Protein 1J6U (pdb70)

Secondary structure (DSSP, 8-state):
--EEEETTTS---HHHHHHHHTT--EEEE-SS--HHHHHHHHTT--EESS--TTS----SEEEE-TT--TT-HHHHHH-----EEEHHHHHHHHHHHH---EEEEE-SSSHHHHH--HHHHHHTT---EEE-S----STTSSEE--SS-EEEEE-TTSGGGGG---SEEEE-------GGGGTT-HHHHHHHHHHHHHT-SEEEEETT-TTTGGG-SEEE-SSSSSEE---EE-SS-EE--EETTEE----EESS-SHHHHHHHHHHHHHHHHTT--HHHHHHHHHH----TTSSEEEEEETTTTEEEEEE---SHHHHHHHHHHHHHH-SSSEEEEEE--B--HHHHHHTTSSEEEE-PPB-----HHHHHHTT--EEE--SGGGHHHH----SSEEEEEE-SSTHHHHHHHHHHHHHHH-

InterPro domains:
  IPR000713 Mur ligase, N-terminal catalytic domain [PF01225] (2-98)
  IPR004101 Mur ligase, C-terminal [PF02875] (310-429)
  IPR005758 UDP-N-acetylmuramate--L-alanine ligase [MF_00046] (1-444)
  IPR005758 UDP-N-acetylmuramate--L-alanine ligase [TIGR01082] (2-438)
  IPR013221 Mur ligase, central [PF08245] (107-276)
  IPR036565 Mur-like, catalytic domain superfamily [G3DSA:3.40.1190.10] (89-297)
  IPR036565 Mur-like, catalytic domain superfamily [SSF53623] (93-295)
  IPR036615 Mur ligase, C-terminal domain superfamily [G3DSA:3.90.190.20] (298-457)
  IPR036615 Mur ligase, C-terminal domain superfamily [SSF53244] (296-444)
  IPR050061 Peptidoglycan biosynthesis MurCDEF [PTHR43445] (2-445)

Foldseek 3Di:
DAEEEEACQALLVQVQVVCVVVVYHYEYEHADHHVSNVLCVVVVHHYYPDQDCVPDDPGLEYEYEPPDDCPRNVNVVCVCCRYYYYSVVVVLVVVVVLPAAEEEEEEDPDQQQLLLLVLLCVLVVQFEWFAGNFAPPAPRTRTHDGNGGYTYYQYLLALCSLVHQHQEYEYLAYPPPRCVNVVVDVVSSLVSLVRNLVRYNAYEYACPHPSPNVSGPFYEYDPDTQWYWPWAFEQQWIKITAGNRHPDDIAIASDWFPSVVSSLSSSCRRCVVVVHPCPSVRVSRRVSQGGAQCQHFPDADPVQQETETHHADQDLVSLLRVLVRVCRNQVDFQEEEEEAHEPLSNLVSCVSHQEYEYEYHDVPSVVVVSVVVVPHHYHYDYDLLCRLVPDDDHGRYYYYYYHNDDSVVSSVVNVVCVVVVD

Sequence (422 aa):
HKIHFVGIGGIGSAVALHEFSNGNDVYGSNIEETERTAYLRKLGIPIFVPHSADNWYDPDLVIKTPAVRDDNPEIVRARERVPIENRLHYFRDTLKREKKEEFAVTGTDGKTTTTAVAHVLKHLRKSPTVFLGGIDSLEHGNYEKGNGPVVYELDESEEFFSEFSPNYLIITNARGDHLENYGNSLTRYRSAFEKISRNTDLVVTFAEDELTSHLGDVTFGVKKGTYTLERSASRAEQKAVEKNGKRYLELKLKVPGFHNVLNALAVIALFDSLGYDLAPVLEALEEFRGVHRRFSIAFHDPETNIYVIDDYAHTPDEIRNLLQTAKEVFENEKIVVIFQPHRGNFAKALQLADEVVVTEVYDSGKIWDSLKSLGKEAYFVEKLPELEKVISVSENTVFLFVGAGDIIYSSRRFVERYQSSK

Radius of gyration: 21.93 Å; Cα contacts (8 Å, |Δi|>4): 923; chains: 1; bounding box: 56×60×52 Å

B-factor: mean 48.73, std 16.22, range [17.16, 136.41]

Solvent-accessible surface area: 18866 Å² total

CATH classification: 3.40.50.720 (+2 more: 3.40.1190.10, 3.90.190.20)

Organism: Thermotoga maritima (strain ATCC 43589 / DSM 3109 / JCM 10099 / NBRC 100826 / MSB8) (NCBI:txid243274)

Structure (mmCIF, N/CA/C/O backbone):
data_1J6U
#
_entry.id   1J6U
#
_cell.length_a   244.11
_cell.length_b   244.11
_cell.length_c   244.11
_cell.angle_alpha   90
_cell.angle_beta   90
_cell.angle_gamma   90
#
_symmetry.space_group_name_H-M   'I 41 3 2'
#
loop_
_entity.id
_entity.type
_entity.pdbx_description
1 polymer 'UDP-N-acetylmuramate-alanine ligase MurC'
2 water water
#
loop_
_atom_site.group_PDB
_atom_site.id
_atom_site.type_symbol
_atom_site.label_atom_id
_atom_site.label_alt_id
_atom_site.label_comp_id
_atom_site.label_asym_id
_atom_site.label_entity_id
_atom_site.label_seq_id
_atom_site.pdbx_PDB_ins_code
_atom_site.Cartn_x
_atom_site.Cartn_y
_atom_site.Cartn_z
_atom_site.occupancy
_atom_site.B_iso_or_equiv
_atom_site.auth_seq_id
_atom_site.auth_comp_id
_atom_site.auth_asym_id
_atom_site.auth_atom_id
_atom_site.pdbx_PDB_model_num
ATOM 1 N N . HIS A 1 12 ? 253.641 -13.304 191.167 1.00 58.74 0 HIS A N 1
ATOM 2 C CA . HIS A 1 12 ? 252.324 -13.356 191.881 1.00 73.81 0 HIS A CA 1
ATOM 3 C C . HIS A 1 12 ? 252.460 -13.877 193.313 1.00 74.60 0 HIS A C 1
ATOM 4 O O . HIS A 1 12 ? 252.955 -14.988 193.520 1.00 77.68 0 HIS A O 1
ATOM 19 N N . LYS A 1 14 ? 250.900 -14.278 197.650 1.00 56.88 2 LYS A N 1
ATOM 20 C CA . LYS A 1 14 ? 249.767 -14.414 198.564 1.00 46.52 2 LYS A CA 1
ATOM 21 C C . LYS A 1 14 ? 250.128 -13.535 199.754 1.00 48.48 2 LYS A C 1
ATOM 22 O O . LYS A 1 14 ? 251.163 -13.746 200.373 1.00 50.95 2 LYS A O 1
ATOM 28 N N . ILE A 1 15 ? 249.284 -12.552 200.068 1.00 46.27 3 ILE A N 1
ATOM 29 C CA . ILE A 1 15 ? 249.568 -11.610 201.146 1.00 40.76 3 ILE A CA 1
ATOM 30 C C . ILE A 1 15 ? 248.552 -11.669 202.269 1.00 38.16 3 ILE A C 1
ATOM 31 O O . ILE A 1 15 ? 247.340 -11.697 202.044 1.00 46.85 3 ILE A O 1
ATOM 36 N N . HIS A 1 16 ? 249.080 -11.692 203.481 1.00 45.97 4 HIS A N 1
ATOM 37 C CA . HIS A 1 16 ? 248.307 -11.750 204.719 1.00 44.36 4 HIS A CA 1
ATOM 38 C C . HIS A 1 16 ? 248.392 -10.364 205.399 1.00 42.00 4 HIS A C 1
ATOM 39 O O . HIS A 1 16 ? 249.482 -9.897 205.752 1.00 32.78 4 HIS A O 1
ATOM 46 N N . PHE A 1 17 ? 247.233 -9.722 205.553 1.00 36.03 5 PHE A N 1
ATOM 47 C CA . PHE A 1 17 ? 247.132 -8.400 206.171 1.00 36.97 5 PHE A CA 1
ATOM 48 C C . PHE A 1 17 ? 246.585 -8.501 207.582 1.00 35.10 5 PHE A C 1
ATOM 49 O O . PHE A 1 17 ? 245.399 -8.827 207.793 1.00 40.43 5 PHE A O 1
ATOM 57 N N . VAL A 1 18 ? 247.428 -8.182 208.547 1.00 31.78 6 VAL A N 1
ATOM 58 C CA . VAL A 1 18 ? 247.008 -8.235 209.932 1.00 33.78 6 VAL A CA 1
ATOM 59 C C . VAL A 1 18 ? 246.521 -6.836 210.244 1.00 36.55 6 VAL A C 1
ATOM 60 O O . VAL A 1 18 ? 247.329 -5.894 210.380 1.00 40.21 6 VAL A O 1
ATOM 64 N N . GLY A 1 19 ? 245.194 -6.718 210.346 1.00 31.41 7 GLY A N 1
ATOM 65 C CA . GLY A 1 19 ? 244.555 -5.437 210.587 1.00 31.40 7 GLY A CA 1
ATOM 66 C C . GLY A 1 19 ? 243.941 -4.918 209.275 1.00 38.78 7 GLY A C 1
ATOM 67 O O . GLY A 1 19 ? 243.780 -3.714 209.076 1.00 38.96 7 GLY A O 1
ATOM 68 N N . ILE A 1 20 ? 243.612 -5.845 208.376 1.00 30.52 8 ILE A N 1
ATOM 69 C CA . ILE A 1 20 ? 243.024 -5.538 207.087 1.00 41.66 8 ILE A CA 1
ATOM 70 C C . ILE A 1 20 ? 241.695 -4.776 207.194 1.00 46.78 8 ILE A C 1
ATOM 71 O O . ILE A 1 20 ? 241.178 -4.275 206.199 1.00 45.19 8 ILE A O 1
ATOM 76 N N . GLY A 1 21 ? 241.141 -4.690 208.395 1.00 42.59 9 GLY A N 1
ATOM 77 C CA . GLY A 1 21 ? 239.856 -4.026 208.557 1.0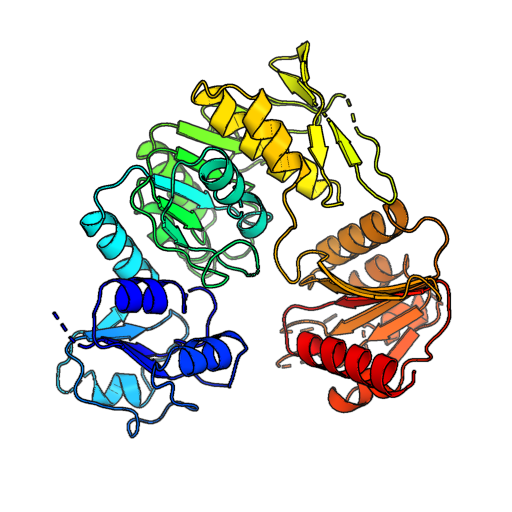0 35.27 9 GLY A CA 1
ATOM 78 C C . GLY A 1 21 ? 239.948 -2.525 208.714 1.00 40.93 9 GLY A C 1
ATOM 79 O O . GLY A 1 21 ? 238.919 -1.850 208.743 1.00 43.35 9 GLY A O 1
ATOM 80 N N . GLY A 1 22 ? 241.170 -2.010 208.847 1.00 36.79 10 GLY A N 1
ATOM 81 C CA . GLY A 1 22 ? 241.395 -0.569 208.938 1.00 32.01 10 GLY A CA 1
ATOM 82 C C . GLY A 1 22 ? 241.258 0.178 207.591 1.00 41.49 10 G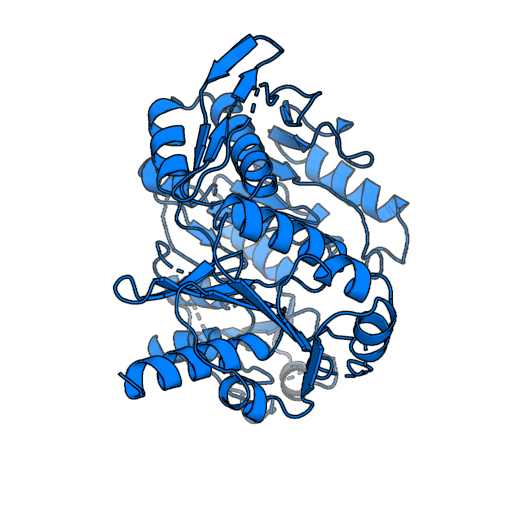LY A C 1
ATOM 83 O O . GLY A 1 22 ? 241.352 -0.400 206.485 1.00 34.87 10 GLY A O 1
ATOM 84 N N . ILE A 1 23 ? 241.010 1.477 207.663 1.00 37.72 11 ILE A N 1
ATOM 85 C CA . ILE A 1 23 ? 240.853 2.208 206.428 1.00 40.98 11 ILE A CA 1
ATOM 86 C C . ILE A 1 23 ? 242.159 2.167 205.601 1.00 41.16 11 ILE A C 1
ATOM 87 O O . ILE A 1 23 ? 242.126 1.883 204.391 1.00 39.19 11 ILE A O 1
ATOM 92 N N . GLY A 1 24 ? 243.296 2.406 206.268 1.00 30.41 12 GLY A N 1
ATOM 93 C CA . GLY A 1 24 ? 244.604 2.374 205.607 1.00 33.17 12 GLY A CA 1
ATOM 94 C C . GLY A 1 24 ? 244.922 1.030 204.952 1.00 39.90 12 GLY A C 1
ATOM 95 O O . GLY A 1 24 ? 245.139 0.906 203.731 1.00 40.06 12 GLY A O 1
ATOM 104 N N . SER A 1 26 ? 242.946 -1.566 204.392 1.00 29.32 14 SER A N 1
ATOM 105 C CA . SER A 1 26 ? 242.062 -2.125 203.358 1.00 37.90 14 SER A CA 1
ATOM 106 C C . SER A 1 26 ? 242.388 -1.544 201.988 1.00 37.48 14 SER A C 1
ATOM 107 O O . SER A 1 26 ? 242.251 -2.237 200.978 1.00 36.60 14 SER A O 1
ATOM 110 N N . ALA A 1 27 ? 242.845 -0.290 201.961 1.00 30.54 15 ALA A N 1
ATOM 111 C CA . ALA A 1 27 ? 243.180 0.345 200.685 1.00 41.52 15 ALA A CA 1
ATOM 112 C C . ALA A 1 27 ? 244.323 -0.397 200.004 1.00 41.16 15 ALA A C 1
ATOM 113 O O . ALA A 1 27 ? 244.251 -0.741 198.800 1.00 38.67 15 ALA A O 1
ATOM 115 N N . VAL A 1 28 ? 245.368 -0.653 200.786 1.00 35.33 16 VAL A N 1
ATOM 116 C CA . VAL A 1 28 ? 246.532 -1.360 200.287 1.00 35.70 16 VAL A CA 1
ATOM 117 C C . VAL A 1 28 ? 246.108 -2.785 199.908 1.00 39.22 16 VAL A C 1
ATOM 118 O O . VAL A 1 28 ? 246.536 -3.298 198.876 1.00 46.67 16 VAL A O 1
ATOM 122 N N . ALA A 1 29 ? 245.244 -3.415 200.704 1.00 32.56 17 ALA A N 1
ATOM 123 C CA . ALA A 1 29 ? 244.806 -4.755 200.360 1.00 40.67 17 ALA A CA 1
ATOM 124 C C . ALA A 1 29 ? 244.034 -4.730 199.037 1.00 42.68 17 ALA A C 1
ATOM 125 O O . ALA A 1 29 ? 244.273 -5.578 198.166 1.00 42.39 17 ALA A O 1
ATOM 127 N N . LEU A 1 30 ? 243.118 -3.769 198.889 1.00 40.75 18 LEU A N 1
ATOM 128 C CA . LEU A 1 30 ? 242.303 -3.659 197.667 1.00 42.99 18 LEU A CA 1
ATOM 129 C C . LEU A 1 30 ? 243.211 -3.440 196.429 1.00 41.00 18 LEU A C 1
ATOM 130 O O . LEU A 1 30 ? 243.023 -4.049 195.392 1.00 40.12 18 LEU A O 1
ATOM 135 N N . HIS A 1 31 ? 244.200 -2.573 196.556 1.00 32.12 19 HIS A N 1
ATOM 136 C CA . HIS A 1 31 ? 245.148 -2.349 195.482 1.00 40.80 19 HIS A CA 1
ATOM 137 C C . HIS A 1 31 ? 245.792 -3.691 195.051 1.00 41.04 19 HIS A C 1
ATOM 138 O O . HIS A 1 31 ? 245.800 -4.037 193.865 1.00 42.19 19 HIS A O 1
ATOM 145 N N . GLU A 1 32 ? 246.317 -4.444 196.019 1.00 36.99 20 GLU A N 1
ATOM 146 C CA . GLU A 1 32 ? 246.954 -5.729 195.738 1.00 38.83 20 GLU A CA 1
ATOM 147 C C . GLU A 1 32 ? 245.938 -6.699 195.150 1.00 35.34 20 GLU A C 1
ATOM 148 O O . GLU A 1 32 ? 246.234 -7.487 194.244 1.00 41.87 20 GLU A O 1
ATOM 154 N N . PHE A 1 33 ? 244.730 -6.637 195.679 1.00 35.99 21 PHE A N 1
ATOM 155 C CA . PHE A 1 33 ? 243.636 -7.454 195.182 1.00 43.43 21 PHE A CA 1
ATOM 156 C C . PHE A 1 33 ? 243.360 -7.083 193.714 1.00 49.28 21 PHE A C 1
ATOM 157 O O . PHE A 1 33 ? 243.126 -7.943 192.879 1.00 44.31 21 PHE A O 1
ATOM 165 N N . SER A 1 34 ? 243.374 -5.783 193.426 1.00 48.54 22 SER A N 1
ATOM 166 C CA . SER A 1 34 ? 243.141 -5.289 192.075 1.00 50.30 22 SER A CA 1
ATOM 167 C C . SER A 1 34 ? 244.294 -5.688 191.164 1.00 52.84 22 SER A C 1
ATOM 168 O O . SER A 1 34 ? 244.132 -5.737 189.955 1.00 50.65 22 SER A O 1
ATOM 171 N N . ASN A 1 35 ? 245.455 -5.976 191.739 1.00 44.59 23 ASN A N 1
ATOM 172 C CA . ASN A 1 35 ? 246.594 -6.364 190.924 1.00 42.02 23 ASN A CA 1
ATOM 173 C C . ASN A 1 35 ? 246.656 -7.854 190.775 1.00 46.55 23 ASN A C 1
ATOM 174 O O . ASN A 1 35 ? 247.671 -8.384 190.380 1.00 50.45 23 ASN A O 1
ATOM 179 N N . GLY A 1 36 ? 245.592 -8.553 191.130 1.00 55.02 24 GLY A N 1
ATOM 180 C CA . GLY A 1 36 ? 245.624 -9.990 190.953 1.00 51.66 24 GLY A CA 1
ATOM 181 C C . GLY A 1 36 ? 246.395 -10.831 191.955 1.00 48.93 24 GLY A C 1
ATOM 182 O O . GLY A 1 36 ? 246.698 -11.989 191.686 1.00 58.67 24 GLY A O 1
ATOM 183 N N . ASN A 1 37 ? 246.727 -10.276 193.104 1.00 47.58 25 ASN A N 1
ATOM 184 C CA . ASN A 1 37 ? 247.400 -11.080 194.109 1.00 48.15 25 ASN A CA 1
ATOM 185 C C . ASN A 1 37 ? 246.409 -11.834 194.988 1.00 52.14 25 ASN A C 1
ATOM 186 O O . ASN A 1 37 ? 245.254 -11.435 195.110 1.00 47.33 25 ASN A O 1
ATOM 191 N N . ASP A 1 38 ? 246.861 -12.935 195.588 1.00 57.20 26 ASP A N 1
ATOM 192 C CA . ASP A 1 38 ? 246.014 -13.711 196.484 1.00 54.49 26 ASP A CA 1
ATOM 193 C C . ASP A 1 38 ? 246.049 -12.942 197.815 1.00 48.26 26 ASP A C 1
ATOM 194 O O . ASP A 1 38 ? 247.053 -12.906 198.514 1.00 57.41 26 ASP A O 1
ATOM 199 N N . VAL A 1 39 ? 244.932 -12.338 198.170 1.00 37.98 27 VAL A N 1
ATOM 200 C CA . VAL A 1 39 ? 244.874 -11.514 199.352 1.00 37.77 27 VAL A CA 1
ATOM 201 C C . VAL A 1 39 ? 243.881 -11.957 200.388 1.00 32.44 27 VAL A C 1
ATOM 202 O O . VAL A 1 39 ? 242.790 -12.380 200.060 1.00 37.83 27 VAL A O 1
ATOM 206 N N . TYR A 1 40 ? 244.267 -11.872 201.656 1.00 32.72 28 TYR A N 1
ATOM 207 C CA . TYR A 1 40 ? 243.335 -12.194 202.737 1.00 37.36 28 TYR A CA 1
ATOM 208 C C . TYR A 1 40 ? 243.882 -11.513 203.972 1.00 34.18 28 TYR A C 1
ATOM 209 O O . TYR A 1 40 ? 244.994 -10.952 203.974 1.00 34.35 28 TYR A O 1
ATOM 218 N N . GLY A 1 41 ? 243.126 -11.546 205.048 1.00 29.99 29 GLY A N 1
ATOM 219 C CA . GLY A 1 41 ? 243.654 -10.867 206.211 1.00 27.51 29 GLY A CA 1
ATOM 220 C C . GLY A 1 41 ? 242.793 -11.067 207.421 1.00 37.24 29 GLY A C 1
ATOM 221 O O . GLY A 1 41 ? 241.825 -11.838 207.432 1.00 32.18 29 GLY A O 1
ATOM 222 N N . SER A 1 42 ? 243.119 -10.315 208.448 1.00 40.34 30 SER A N 1
ATOM 223 C CA . SER A 1 42 ? 242.394 -10.479 209.677 1.00 42.67 30 SER A CA 1
ATOM 224 C C . SER A 1 42 ? 242.288 -9.143 210.376 1.00 41.66 30 SER A C 1
ATOM 225 O O . SER A 1 42 ? 243.046 -8.202 210.107 1.00 30.28 30 SER A O 1
ATOM 228 N N . ASN A 1 43 ? 241.386 -9.087 211.334 1.00 35.96 31 ASN A N 1
ATOM 229 C CA . ASN A 1 43 ? 241.200 -7.848 212.042 1.00 45.05 31 ASN A CA 1
ATOM 230 C C . ASN A 1 43 ? 240.664 -8.174 213.414 1.00 39.24 31 ASN A C 1
ATOM 231 O O . ASN A 1 43 ? 240.031 -9.213 213.628 1.00 40.19 31 ASN A O 1
ATOM 236 N N . ILE A 1 44 ? 240.903 -7.253 214.323 1.00 36.37 32 ILE A N 1
ATOM 237 C CA . ILE A 1 44 ? 240.496 -7.382 215.706 1.00 45.92 32 ILE A CA 1
ATOM 238 C C . ILE A 1 44 ? 238.990 -7.392 215.895 1.00 48.47 32 ILE A C 1
ATOM 239 O O . ILE A 1 44 ? 238.476 -8.142 216.704 1.00 67.96 32 ILE A O 1
ATOM 244 N N . GLU A 1 45 ? 238.285 -6.567 215.140 1.00 54.59 33 GLU A N 1
ATOM 245 C CA . GLU A 1 45 ? 236.827 -6.462 215.222 1.00 51.50 33 GLU A CA 1
ATOM 246 C C . GLU A 1 45 ? 236.302 -6.367 213.811 1.00 44.19 33 GLU A C 1
ATOM 247 O O . GLU A 1 45 ? 237.060 -6.146 212.872 1.00 41.51 33 GLU A O 1
ATOM 253 N N . GLU A 1 46 ? 235.003 -6.519 213.653 1.00 43.34 34 GLU A N 1
ATOM 254 C CA . GLU A 1 46 ? 234.427 -6.421 212.326 1.00 47.50 34 GLU A CA 1
ATOM 255 C C . GLU A 1 46 ? 234.314 -4.886 211.988 1.00 50.76 34 GLU A C 1
ATOM 256 O O . GLU A 1 46 ? 234.152 -4.058 212.898 1.00 48.69 34 GLU A O 1
ATOM 262 N N . THR A 1 47 ? 234.464 -4.490 210.716 1.00 46.94 35 THR A N 1
ATOM 263 C CA . THR A 1 47 ? 234.364 -3.052 210.321 1.00 40.88 35 THR A CA 1
ATOM 264 C C . THR A 1 47 ? 233.602 -2.925 209.001 1.00 41.82 35 THR A C 1
ATOM 265 O O . THR A 1 47 ? 233.299 -3.973 208.368 1.00 39.09 35 THR A O 1
ATOM 269 N N . GLU A 1 48 ? 233.287 -1.696 208.541 1.00 43.98 36 GLU A N 1
ATOM 270 C CA . GLU A 1 48 ? 232.579 -1.666 207.250 1.00 38.13 36 GLU A CA 1
ATOM 271 C C . GLU A 1 48 ? 233.530 -2.129 206.171 1.00 34.99 36 GLU A C 1
ATOM 272 O O . GLU A 1 48 ? 233.097 -2.736 205.184 1.00 37.79 36 GLU A O 1
ATOM 278 N N . ARG A 1 49 ? 234.833 -1.892 206.366 1.00 32.72 37 ARG A N 1
ATOM 279 C CA . ARG A 1 49 ? 235.814 -2.390 205.405 1.00 35.62 37 ARG A CA 1
ATOM 280 C C . ARG A 1 49 ? 235.824 -3.940 205.389 1.00 42.20 37 ARG A C 1
ATOM 281 O O . ARG A 1 49 ? 235.767 -4.537 204.309 1.00 49.65 37 ARG A O 1
ATOM 289 N N . THR A 1 50 ? 235.861 -4.597 206.555 1.00 34.80 38 THR A N 1
ATOM 290 C CA . THR A 1 50 ? 235.877 -6.075 206.559 1.00 39.96 38 THR A CA 1
ATOM 291 C C . THR A 1 50 ? 234.625 -6.544 205.846 1.00 41.12 38 THR A C 1
ATOM 292 O O . THR A 1 50 ? 234.666 -7.465 205.026 1.00 45.66 38 THR A O 1
ATOM 296 N N . ALA A 1 51 ? 233.507 -5.888 206.115 1.00 36.35 39 ALA A N 1
ATOM 297 C CA . ALA A 1 51 ? 232.285 -6.293 205.441 1.00 36.47 39 ALA A CA 1
ATOM 298 C C . ALA A 1 51 ? 232.470 -6.091 203.929 1.00 46.13 39 ALA A C 1
ATOM 299 O O . ALA A 1 51 ? 232.222 -6.985 203.103 1.00 41.65 39 ALA A O 1
ATOM 301 N N . TYR A 1 52 ? 232.961 -4.913 203.569 1.00 45.37 40 TYR A N 1
ATOM 302 C CA . TYR A 1 52 ? 233.132 -4.604 202.164 1.00 48.39 40 TYR A CA 1
ATOM 303 C C . TYR A 1 52 ? 234.084 -5.561 201.475 1.00 45.34 40 TYR A C 1
ATOM 304 O O . TYR A 1 52 ? 233.768 -6.096 200.395 1.00 34.45 40 TYR A O 1
ATOM 313 N N . LEU A 1 53 ? 235.257 -5.764 202.085 1.00 36.88 41 LEU A N 1
ATOM 314 C CA . LEU A 1 53 ? 236.241 -6.644 201.475 1.00 37.39 41 LEU A CA 1
ATOM 315 C C . LEU A 1 53 ? 235.747 -8.055 201.334 1.00 37.04 41 LEU A C 1
ATOM 316 O O . LEU A 1 53 ? 236.137 -8.732 200.394 1.00 37.27 41 LEU A O 1
ATOM 321 N N . ARG A 1 54 ? 234.866 -8.500 202.237 1.00 44.32 42 ARG A N 1
ATOM 322 C CA . ARG A 1 54 ? 234.360 -9.874 202.128 1.00 52.80 42 ARG A CA 1
ATOM 323 C C . ARG A 1 54 ? 233.440 -9.968 200.949 1.00 52.51 42 ARG A C 1
ATOM 324 O O . ARG A 1 54 ? 233.450 -10.969 200.232 1.00 43.76 42 ARG A O 1
ATOM 332 N N . LYS A 1 55 ? 232.645 -8.915 200.755 1.00 51.80 43 LYS A N 1
ATOM 333 C CA . LYS A 1 55 ? 231.696 -8.894 199.653 1.00 52.96 43 LYS A CA 1
ATOM 334 C C . LYS A 1 55 ? 232.457 -8.986 198.336 1.00 50.20 43 LYS A C 1
ATOM 335 O O . LYS A 1 55 ? 231.910 -9.445 197.340 1.00 53.04 43 LYS A O 1
ATOM 341 N N . LEU A 1 56 ? 233.727 -8.580 198.326 1.00 45.67 44 LEU A N 1
ATOM 342 C CA . LEU A 1 56 ? 234.518 -8.682 197.092 1.00 55.57 44 LEU A CA 1
ATOM 343 C C . LEU A 1 56 ? 235.045 -10.096 196.911 1.00 59.15 44 LEU A C 1
ATOM 344 O O . LEU A 1 56 ? 235.506 -10.465 195.826 1.00 59.50 44 LEU A O 1
ATOM 349 N N . GLY A 1 57 ? 234.970 -10.877 197.988 1.00 64.70 45 GLY A N 1
ATOM 350 C CA . GLY A 1 57 ? 235.442 -12.248 197.961 1.00 63.48 45 GLY A CA 1
ATOM 351 C C . GLY A 1 57 ? 236.813 -12.402 198.599 1.00 60.69 45 GLY A C 1
ATOM 352 O O . GLY A 1 57 ? 237.579 -13.310 198.277 1.00 67.79 45 GLY A O 1
ATOM 353 N N . ILE A 1 58 ? 237.147 -11.487 199.490 1.00 62.25 46 ILE A N 1
ATOM 354 C CA . ILE A 1 58 ? 238.423 -11.549 200.176 1.00 56.02 46 ILE A CA 1
ATOM 355 C C . ILE A 1 58 ? 238.176 -12.173 201.545 1.00 58.47 46 ILE A C 1
ATOM 356 O O . ILE A 1 58 ? 237.315 -11.718 202.304 1.00 52.30 46 ILE A O 1
ATOM 361 N N . PRO A 1 59 ? 238.918 -13.235 201.873 1.00 50.50 47 PRO A N 1
ATOM 362 C CA . PRO A 1 59 ? 238.761 -13.903 203.165 1.00 40.23 47 PRO A CA 1
ATOM 363 C C . PRO A 1 59 ? 239.302 -12.974 204.241 1.00 38.70 47 PRO A C 1
ATOM 364 O O . PRO A 1 59 ? 240.470 -12.556 204.182 1.00 39.04 47 PRO A O 1
ATOM 368 N N . ILE A 1 60 ? 238.435 -12.643 205.197 1.00 30.62 48 ILE A N 1
ATOM 369 C CA . ILE A 1 60 ? 238.767 -11.765 206.293 1.00 35.62 48 ILE A CA 1
ATOM 370 C C . ILE A 1 60 ? 238.380 -12.489 207.553 1.00 46.37 48 ILE A C 1
ATOM 371 O O . ILE A 1 60 ? 237.198 -12.829 207.737 1.00 45.86 48 ILE A O 1
ATOM 376 N N . PHE A 1 61 ? 239.356 -12.668 208.438 1.00 41.49 49 PHE A N 1
ATOM 377 C CA . PHE A 1 61 ? 239.143 -13.393 209.685 1.00 39.88 49 PHE A CA 1
ATOM 378 C C . PHE A 1 61 ? 239.172 -12.512 210.906 1.00 36.46 49 PHE A C 1
ATOM 379 O O . PHE A 1 61 ? 240.122 -11.761 211.133 1.00 37.03 49 PHE A O 1
ATOM 387 N N . VAL A 1 62 ? 238.114 -12.605 211.692 1.00 37.14 50 VAL A N 1
ATOM 388 C CA . VAL A 1 62 ? 238.009 -11.822 212.915 1.00 47.76 50 VAL A CA 1
ATOM 389 C C . VAL A 1 62 ? 237.629 -12.804 214.000 1.00 48.56 50 VAL A C 1
ATOM 390 O O . VAL A 1 62 ? 236.698 -13.590 213.810 1.00 58.01 50 VAL A O 1
ATOM 394 N N . PRO A 1 63 ? 238.327 -12.773 215.148 1.00 39.84 51 PRO A N 1
ATOM 395 C CA . PRO A 1 63 ? 239.434 -11.871 215.458 1.00 30.98 51 PRO A CA 1
ATOM 396 C C . PRO A 1 63 ? 240.773 -12.478 215.086 1.00 34.17 51 PRO A C 1
ATOM 397 O O . PRO A 1 63 ? 240.833 -13.439 214.322 1.00 42.22 51 PRO A O 1
ATOM 401 N N . HIS A 1 64 ? 241.846 -11.910 215.629 1.00 38.47 52 HIS A N 1
ATOM 402 C CA . HIS A 1 64 ? 243.184 -12.412 215.353 1.00 42.70 52 HIS A CA 1
ATOM 403 C C . HIS A 1 64 ? 243.377 -13.764 216.032 1.00 50.37 52 HIS A C 1
ATOM 404 O O . HIS A 1 64 ? 243.001 -13.964 217.195 1.00 54.27 52 HIS A O 1
ATOM 411 N N . SER A 1 65 ? 243.965 -14.680 215.277 1.00 46.92 53 SER A N 1
ATOM 412 C CA . SER A 1 65 ? 244.255 -16.029 215.716 1.00 44.16 53 SER A CA 1
ATOM 413 C C . SER A 1 65 ? 245.258 -16.617 214.756 1.00 43.88 53 SER A C 1
ATOM 414 O O . SER A 1 65 ? 245.112 -16.418 213.552 1.00 43.08 53 SER A O 1
ATOM 417 N N . ALA A 1 66 ? 246.244 -17.362 215.256 1.00 44.70 54 ALA A N 1
ATOM 418 C CA . ALA A 1 66 ? 247.201 -18.016 214.355 1.00 44.66 54 ALA A CA 1
ATOM 419 C C . ALA A 1 66 ? 246.422 -19.038 213.503 1.00 39.15 54 ALA A C 1
ATOM 420 O O . ALA A 1 66 ? 246.926 -19.589 212.545 1.00 47.38 54 ALA A O 1
ATOM 422 N N . ASP A 1 67 ? 245.176 -19.283 213.862 1.00 43.25 55 ASP A N 1
ATOM 423 C CA . ASP A 1 67 ? 244.324 -20.143 213.058 1.00 50.38 55 ASP A CA 1
ATOM 424 C C . ASP A 1 67 ? 244.175 -19.492 211.636 1.00 57.15 55 ASP A C 1
ATOM 425 O O . ASP A 1 67 ? 243.998 -20.185 210.620 1.00 51.29 55 ASP A O 1
ATOM 430 N N . ASN A 1 68 ? 244.236 -18.155 211.576 1.00 48.40 56 ASN A N 1
ATOM 431 C CA . ASN A 1 68 ? 244.060 -17.428 210.320 1.00 55.24 56 ASN A CA 1
ATOM 432 C C . ASN A 1 68 ? 245.326 -17.406 209.507 1.00 56.37 56 ASN A C 1
ATOM 433 O O . ASN A 1 68 ? 245.756 -16.353 209.054 1.00 60.33 56 ASN A O 1
ATOM 438 N N . TRP A 1 69 ? 245.925 -18.568 209.316 1.00 53.34 57 TRP A N 1
ATOM 439 C CA . TRP A 1 69 ? 247.166 -18.638 208.569 1.00 52.25 57 TRP A CA 1
ATOM 440 C C . TRP A 1 69 ? 246.951 -19.498 207.337 1.00 54.27 57 TRP A C 1
ATOM 441 O O . TRP A 1 69 ? 246.418 -20.592 207.435 1.00 53.33 57 TRP A O 1
ATOM 452 N N . TYR A 1 70 ? 247.326 -18.982 206.171 1.00 50.57 58 TYR A N 1
ATOM 453 C CA . TYR A 1 70 ? 247.149 -19.739 204.943 1.00 51.03 58 TYR A CA 1
ATOM 454 C C . TYR A 1 70 ? 248.384 -19.717 204.070 1.00 55.58 58 TYR A C 1
ATOM 455 O O . TYR A 1 70 ? 248.321 -19.582 202.850 1.00 56.16 58 TYR A O 1
ATOM 464 N N . ASP A 1 71 ? 249.513 -19.861 204.755 1.00 61.17 59 ASP A N 1
ATOM 465 C CA . ASP A 1 71 ? 250.837 -19.919 204.168 1.00 61.49 59 ASP A CA 1
ATOM 466 C C . ASP A 1 71 ? 251.061 -18.834 203.148 1.00 61.23 59 ASP A C 1
ATOM 467 O O . ASP A 1 71 ? 251.251 -19.102 201.969 1.00 65.62 59 ASP A O 1
ATOM 472 N N . PRO A 1 72 ? 251.035 -17.577 203.604 1.00 53.26 60 PRO A N 1
ATOM 473 C CA . PRO A 1 72 ? 251.237 -16.408 202.759 1.00 46.87 60 PRO A CA 1
ATOM 474 C C . PRO A 1 72 ? 252.706 -16.272 202.454 1.00 45.92 60 PRO A C 1
ATOM 475 O O . PRO A 1 72 ? 253.530 -16.783 203.179 1.00 50.33 60 PRO A O 1
ATOM 479 N N . ASP A 1 73 ? 253.022 -15.556 201.392 1.00 40.22 61 ASP A N 1
ATOM 480 C CA . ASP A 1 73 ? 254.391 -15.322 200.998 1.00 46.54 61 ASP A CA 1
ATOM 481 C C . ASP A 1 73 ? 254.786 -14.064 201.682 1.00 43.79 61 ASP A C 1
ATOM 482 O O . ASP A 1 73 ? 255.971 -13.733 201.821 1.00 49.03 61 ASP A O 1
ATOM 487 N N . LEU A 1 74 ? 253.774 -13.347 202.125 1.00 44.74 62 LEU A N 1
ATOM 488 C CA . LEU A 1 74 ? 254.056 -12.069 202.717 1.00 40.90 62 LEU A CA 1
ATOM 489 C C . LEU A 1 74 ? 253.041 -11.701 203.768 1.00 40.03 62 LEU A C 1
ATOM 490 O O . LEU A 1 74 ? 251.852 -11.987 203.633 1.00 35.01 62 LEU A O 1
ATOM 495 N N . VAL A 1 75 ? 253.514 -11.056 204.823 1.00 42.45 63 VAL A N 1
ATOM 496 C CA . VAL A 1 75 ? 252.621 -10.636 205.879 1.00 38.57 63 VAL A CA 1
ATOM 497 C C . VAL A 1 75 ? 252.805 -9.154 206.077 1.00 41.47 63 VAL A C 1
ATOM 498 O O . VAL A 1 75 ? 253.938 -8.699 206.252 1.00 32.45 63 VAL A O 1
ATOM 502 N N . ILE A 1 76 ? 251.700 -8.408 206.070 1.00 34.15 64 ILE A N 1
ATOM 503 C CA . ILE A 1 76 ? 251.769 -6.973 206.303 1.00 37.29 64 ILE A CA 1
ATOM 504 C C . ILE A 1 76 ? 251.005 -6.631 207.574 1.00 41.84 64 ILE A C 1
ATOM 505 O O . ILE A 1 76 ? 249.905 -7.169 207.825 1.00 40.43 64 ILE A O 1
ATOM 510 N N . LYS A 1 77 ? 251.579 -5.741 208.377 1.00 40.57 65 LYS A N 1
ATOM 511 C CA . LYS A 1 77 ? 250.937 -5.350 209.634 1.00 47.69 65 LYS A CA 1
ATOM 512 C C . LYS A 1 77 ? 250.928 -3.842 209.875 1.00 45.80 65 LYS A C 1
ATOM 513 O O . LYS A 1 77 ? 251.790 -3.106 209.407 1.00 54.84 65 LYS A O 1
ATOM 519 N N . THR A 1 78 ? 249.942 -3.390 210.621 1.00 48.69 66 THR A N 1
ATOM 520 C CA . THR A 1 78 ? 249.835 -1.981 210.955 1.00 48.77 66 THR A CA 1
ATOM 521 C C . THR A 1 78 ? 250.617 -1.693 212.231 1.00 48.41 66 THR A C 1
ATOM 522 O O . THR A 1 78 ? 250.878 -2.585 213.034 1.00 48.35 66 THR A O 1
ATOM 526 N N . PRO A 1 79 ? 250.965 -0.426 212.458 1.00 53.34 67 PRO A N 1
ATOM 527 C CA . PRO A 1 79 ? 251.724 -0.102 213.672 1.00 46.93 67 PRO A CA 1
ATOM 528 C C . PRO A 1 79 ? 251.068 -0.607 214.948 1.00 44.04 67 PRO A C 1
ATOM 529 O O . PRO A 1 79 ? 251.745 -0.794 215.956 1.00 46.32 67 PRO A O 1
ATOM 533 N N . ALA A 1 80 ? 249.758 -0.839 214.916 1.00 44.75 68 ALA A N 1
ATOM 534 C CA . ALA A 1 80 ? 249.075 -1.310 216.124 1.00 42.17 68 ALA A CA 1
ATOM 535 C C . ALA A 1 80 ? 249.247 -2.802 216.417 1.00 46.80 68 ALA A C 1
ATOM 536 O O . ALA A 1 80 ? 249.033 -3.232 217.540 1.00 43.28 68 ALA A O 1
ATOM 538 N N . VAL A 1 81 ? 249.610 -3.592 215.417 1.00 45.70 69 VAL A N 1
ATOM 539 C CA . VAL A 1 81 ? 249.775 -5.022 215.632 1.00 47.67 69 VAL A CA 1
ATOM 540 C C . VAL A 1 81 ? 250.927 -5.283 216.583 1.00 40.80 69 VAL A C 1
ATOM 541 O O . VAL A 1 81 ? 252.061 -4.954 216.294 1.00 51.70 69 VAL A O 1
ATOM 545 N N . ARG A 1 82 ? 250.643 -5.870 217.730 1.00 40.33 70 ARG A N 1
ATOM 546 C CA . ARG A 1 82 ? 251.714 -6.087 218.695 1.00 54.77 70 ARG A CA 1
ATOM 547 C C . ARG A 1 82 ? 252.444 -7.391 218.418 1.00 54.07 70 ARG A C 1
ATOM 548 O O . ARG A 1 82 ? 251.890 -8.280 217.731 1.00 40.60 70 ARG A O 1
ATOM 556 N N . ASP A 1 83 ? 253.687 -7.480 218.918 1.00 45.40 71 ASP A N 1
ATOM 557 C CA . ASP A 1 83 ? 254.536 -8.661 218.714 1.00 40.83 71 ASP A CA 1
ATOM 558 C C . ASP A 1 83 ? 254.000 -9.945 219.289 1.00 45.22 71 ASP A C 1
ATOM 559 O O . ASP A 1 83 ? 254.466 -11.016 218.921 1.00 44.92 71 ASP A O 1
ATOM 564 N N . ASP A 1 84 ? 253.037 -9.855 220.197 1.00 40.99 72 ASP A N 1
ATOM 565 C CA . ASP A 1 84 ? 252.448 -11.059 220.741 1.00 41.24 72 ASP A CA 1
ATOM 566 C C . ASP A 1 84 ? 251.184 -11.428 219.954 1.00 47.03 72 ASP A C 1
ATOM 567 O O . ASP A 1 84 ? 250.410 -12.321 220.334 1.00 46.83 72 ASP A O 1
ATOM 572 N N . ASN A 1 85 ? 250.964 -10.748 218.835 1.00 39.44 73 ASN A N 1
ATOM 573 C CA . ASN A 1 85 ? 249.811 -11.106 218.041 1.00 39.31 73 ASN A CA 1
ATOM 574 C C . ASN A 1 85 ? 250.087 -12.541 217.558 1.00 35.34 73 ASN A C 1
ATOM 575 O O . ASN A 1 85 ? 251.119 -12.821 216.976 1.00 34.86 73 ASN A O 1
ATOM 580 N N . PRO A 1 86 ? 249.173 -13.474 217.825 1.00 37.72 74 PRO A N 1
ATOM 581 C CA . PRO A 1 86 ? 249.452 -14.834 217.360 1.00 40.50 74 PRO A CA 1
ATOM 582 C C . PRO A 1 86 ? 249.835 -14.964 215.885 1.00 47.19 74 PRO A C 1
ATOM 583 O O . PRO A 1 86 ? 250.629 -15.826 215.531 1.00 51.76 74 PRO A O 1
ATOM 587 N N . GLU A 1 87 ? 249.284 -14.112 215.025 1.00 44.51 75 GLU A N 1
ATOM 588 C CA . GLU A 1 87 ? 249.575 -14.192 213.606 1.00 35.37 75 GLU A CA 1
ATOM 589 C C . GLU A 1 87 ? 250.986 -13.759 213.339 1.00 32.84 75 GLU A C 1
ATOM 590 O O . GLU A 1 87 ? 251.675 -14.299 212.478 1.00 35.16 75 GLU A O 1
ATOM 596 N N . ILE A 1 88 ? 251.432 -12.778 214.083 1.00 29.41 76 ILE A N 1
ATOM 597 C CA . ILE A 1 88 ? 252.773 -12.329 213.866 1.00 41.73 76 ILE A CA 1
ATOM 598 C C . ILE A 1 88 ? 253.727 -13.376 214.424 1.00 40.62 76 ILE A C 1
ATOM 599 O O . ILE A 1 88 ? 254.794 -13.617 213.844 1.00 43.61 76 ILE A O 1
ATOM 604 N N . VAL A 1 89 ? 253.348 -14.019 215.530 1.00 43.40 77 VAL A N 1
ATOM 605 C CA . VAL A 1 89 ? 254.227 -15.035 216.100 1.00 44.11 77 VAL A CA 1
ATOM 606 C C . VAL A 1 89 ? 254.367 -16.198 215.118 1.00 46.04 77 VAL A C 1
ATOM 607 O O . VAL A 1 89 ? 255.498 -16.639 214.843 1.00 43.16 77 VAL A O 1
ATOM 611 N N . ARG A 1 90 ? 253.245 -16.670 214.566 1.00 41.67 78 ARG A N 1
ATOM 612 C CA . ARG A 1 90 ? 253.313 -17.754 213.602 1.00 39.86 78 ARG A CA 1
ATOM 613 C C . ARG A 1 90 ? 254.195 -17.313 212.438 1.00 44.95 78 ARG A C 1
ATOM 614 O O . ARG A 1 90 ? 255.172 -17.988 212.089 1.00 49.67 78 ARG A O 1
ATOM 622 N N . ALA A 1 91 ? 253.878 -16.163 211.864 1.00 41.61 79 ALA A N 1
ATOM 623 C CA . ALA A 1 91 ? 254.659 -15.649 210.747 1.00 42.65 79 ALA A CA 1
ATOM 624 C C . ALA A 1 91 ? 256.149 -15.611 211.078 1.00 45.07 79 ALA A C 1
ATOM 625 O O . ALA A 1 91 ? 256.979 -15.999 210.263 1.00 40.40 79 ALA A O 1
ATOM 627 N N . ARG A 1 92 ? 256.513 -15.143 212.262 1.00 39.49 80 ARG A N 1
ATOM 628 C CA . ARG A 1 92 ? 257.932 -15.103 212.533 1.00 42.73 80 ARG A CA 1
ATOM 629 C C . ARG A 1 92 ? 258.517 -16.488 212.677 1.00 40.90 80 ARG A C 1
ATOM 630 O O . ARG A 1 92 ? 259.608 -16.763 212.206 1.00 36.78 80 ARG A O 1
ATOM 646 N N . GLU A 1 94 ? 257.393 -19.120 211.275 1.00 42.47 82 GLU A N 1
ATOM 647 C CA . GLU A 1 94 ? 257.355 -19.727 209.949 1.00 31.88 82 GLU A CA 1
ATOM 648 C C . GLU A 1 94 ? 258.351 -19.020 209.022 1.00 32.66 82 GLU A C 1
ATOM 649 O O . GLU A 1 94 ? 258.500 -19.382 207.860 1.00 49.53 82 GLU A O 1
ATOM 655 N N . ARG A 1 95 ? 259.045 -18.012 209.547 1.00 43.89 83 ARG A N 1
ATOM 656 C CA . ARG A 1 95 ? 260.049 -17.261 208.784 1.00 49.85 83 ARG A CA 1
ATOM 657 C C . ARG A 1 95 ? 259.501 -16.484 207.573 1.00 49.46 83 ARG A C 1
ATOM 658 O O . ARG A 1 95 ? 260.226 -16.188 206.619 1.00 45.98 83 ARG A O 1
ATOM 666 N N . VAL A 1 96 ? 258.218 -16.165 207.612 1.00 47.69 84 VAL A N 1
ATOM 667 C CA . VAL A 1 96 ? 257.603 -15.402 206.554 1.00 37.99 84 VAL A CA 1
ATOM 668 C C . VAL A 1 96 ? 257.925 -13.915 206.741 1.00 40.38 84 VAL A C 1
ATOM 669 O O . VAL A 1 96 ? 257.766 -13.347 207.816 1.00 37.20 84 VAL A O 1
ATOM 673 N N . PRO A 1 97 ? 258.430 -13.276 205.690 1.00 41.94 85 PRO A N 1
ATOM 674 C CA . PRO A 1 97 ? 258.770 -11.845 205.760 1.00 43.22 85 PRO A CA 1
ATOM 675 C C . PRO A 1 97 ? 257.542 -11.030 206.191 1.00 43.52 85 PRO A C 1
ATOM 676 O O . PRO A 1 97 ? 256.407 -11.264 205.741 1.00 35.24 85 PRO A O 1
ATOM 680 N N . ILE A 1 98 ? 257.781 -10.095 207.092 1.00 40.68 86 ILE A N 1
ATOM 681 C CA . ILE A 1 98 ? 256.723 -9.275 207.643 1.00 44.11 86 ILE A CA 1
ATOM 682 C C . ILE A 1 98 ? 257.050 -7.842 207.353 1.00 47.51 86 ILE A C 1
ATOM 683 O O . ILE A 1 98 ? 258.179 -7.398 207.575 1.00 43.58 86 ILE A O 1
ATOM 688 N N . GLU A 1 99 ? 256.059 -7.119 206.850 1.00 45.87 87 GLU A N 1
ATOM 689 C CA . GLU A 1 99 ? 256.275 -5.733 206.552 1.00 48.23 87 GLU A CA 1
ATOM 690 C C . GLU A 1 99 ? 255.240 -4.834 207.176 1.00 36.73 87 GLU A C 1
ATOM 691 O O . GLU A 1 99 ? 254.120 -5.273 207.486 1.00 42.36 87 GLU A O 1
ATOM 697 N N . ASN A 1 100 ? 255.649 -3.586 207.401 1.00 38.15 88 ASN A N 1
ATOM 698 C CA . ASN A 1 100 ? 254.786 -2.556 207.981 1.00 37.16 88 ASN A CA 1
ATOM 699 C C . ASN A 1 100 ? 254.048 -1.790 206.895 1.00 45.12 88 ASN A C 1
ATOM 700 O O . ASN A 1 100 ? 254.617 -1.479 205.847 1.00 49.11 88 ASN A O 1
ATOM 705 N N . ARG A 1 101 ? 252.770 -1.525 207.150 1.00 44.51 89 ARG A N 1
ATOM 706 C CA . ARG A 1 101 ? 251.880 -0.813 206.240 1.00 42.05 89 ARG A CA 1
ATOM 707 C C . ARG A 1 101 ? 252.533 0.334 205.445 1.00 40.07 89 ARG A C 1
ATOM 708 O O . ARG A 1 101 ? 252.654 0.251 204.222 1.00 32.50 89 ARG A O 1
ATOM 716 N N . LEU A 1 102 ? 252.993 1.373 206.140 1.00 33.45 90 LEU A N 1
ATOM 717 C CA . LEU A 1 102 ? 253.547 2.547 205.470 1.00 41.11 90 LEU A CA 1
ATOM 718 C C . LEU A 1 102 ? 254.702 2.205 204.600 1.00 46.55 90 LEU A C 1
ATOM 719 O O . LEU A 1 102 ? 254.755 2.592 203.428 1.00 52.59 90 LEU A O 1
ATOM 724 N N . HIS A 1 103 ? 255.636 1.481 205.193 1.00 51.58 91 HIS A N 1
ATOM 725 C CA . HIS A 1 103 ? 256.827 1.057 204.489 1.00 49.42 91 HIS A CA 1
ATOM 726 C C . HIS A 1 103 ? 256.465 0.259 203.235 1.00 40.70 91 HIS A C 1
ATOM 727 O O . HIS A 1 103 ? 257.059 0.449 202.186 1.00 39.76 91 HIS A O 1
ATOM 734 N N . TYR A 1 104 ? 255.493 -0.640 203.345 1.00 38.39 92 TYR A N 1
ATOM 735 C CA . TYR A 1 104 ? 255.083 -1.452 202.203 1.00 43.64 92 TYR A CA 1
ATOM 736 C C . TYR A 1 104 ? 254.420 -0.562 201.144 1.00 47.98 92 TYR A C 1
ATOM 737 O O . TYR A 1 104 ? 254.585 -0.748 199.932 1.00 42.09 92 TYR A O 1
ATOM 746 N N . PHE A 1 105 ? 253.644 0.396 201.630 1.00 43.63 93 PHE A N 1
ATOM 747 C CA . PHE A 1 105 ? 252.984 1.336 200.762 1.00 46.41 93 PHE A CA 1
ATOM 748 C C . PHE A 1 105 ? 254.059 2.103 199.962 1.00 47.47 93 PHE A C 1
ATOM 749 O O . PHE A 1 105 ? 253.967 2.245 198.732 1.00 39.03 93 PHE A O 1
ATOM 757 N N . ARG A 1 106 ? 255.086 2.594 200.652 1.00 37.36 94 ARG A N 1
ATOM 758 C CA . ARG A 1 106 ? 256.117 3.293 199.925 1.00 39.97 94 ARG A CA 1
ATOM 759 C C . ARG A 1 106 ? 256.716 2.404 198.869 1.00 41.19 94 ARG A C 1
ATOM 760 O O . ARG A 1 106 ? 256.962 2.832 197.740 1.00 44.46 94 ARG A O 1
ATOM 768 N N . ASP A 1 107 ? 256.964 1.159 199.224 1.00 42.32 95 ASP A N 1
ATOM 769 C CA . ASP A 1 107 ? 257.526 0.262 198.245 1.00 51.15 95 ASP A CA 1
ATOM 770 C C . ASP A 1 107 ? 256.514 0.099 197.139 1.00 50.73 95 ASP A C 1
ATOM 771 O O . ASP A 1 107 ? 256.876 0.003 195.966 1.00 46.47 95 ASP A O 1
ATOM 776 N N . THR A 1 108 ? 255.236 0.083 197.507 1.00 53.47 96 THR A N 1
ATOM 777 C CA . THR A 1 108 ? 254.207 -0.107 196.497 1.00 57.05 96 THR A CA 1
ATOM 778 C C . THR A 1 108 ? 254.212 1.049 195.509 1.00 57.19 96 THR A C 1
ATOM 779 O O . THR A 1 108 ? 254.022 0.852 194.311 1.00 60.56 96 THR A O 1
ATOM 783 N N . LEU A 1 109 ? 254.453 2.254 196.000 1.00 52.41 97 LEU A N 1
ATOM 784 C CA . LEU A 1 109 ? 254.508 3.379 195.101 1.00 45.42 97 LEU A CA 1
ATOM 785 C C . LEU A 1 109 ? 255.762 3.242 194.259 1.00 51.71 97 LEU A C 1
ATOM 786 O O . LEU A 1 109 ? 255.707 3.470 193.057 1.00 55.58 97 LEU A O 1
ATOM 791 N N . LYS A 1 110 ? 256.891 2.864 194.863 1.00 45.25 98 LYS A N 1
ATOM 792 C CA . LYS A 1 110 ? 258.104 2.706 194.067 1.00 48.68 98 LYS A CA 1
ATOM 793 C C . LYS A 1 110 ? 257.809 1.797 192.890 1.00 57.14 98 LYS A C 1
ATOM 794 O O . LYS A 1 110 ? 258.259 2.053 191.782 1.00 70.87 98 LYS A O 1
ATOM 800 N N . ARG A 1 111 ? 257.051 0.734 193.107 1.00 58.90 99 ARG A N 1
ATOM 801 C CA . ARG A 1 111 ? 256.731 -0.132 191.992 1.00 61.53 99 ARG A CA 1
ATOM 802 C C . ARG A 1 111 ? 255.822 0.608 190.993 1.00 66.55 99 ARG A C 1
ATOM 803 O O . ARG A 1 111 ? 255.999 0.485 189.783 1.00 73.83 99 ARG A O 1
ATOM 811 N N . GLU A 1 112 ? 254.852 1.373 191.488 1.00 64.21 100 GLU A N 1
ATOM 812 C CA . GLU A 1 112 ? 253.946 2.105 190.600 1.00 60.56 100 GLU A CA 1
ATOM 813 C C . GLU A 1 112 ? 254.681 2.989 189.593 1.00 58.96 100 GLU A C 1
ATOM 814 O O . GLU A 1 112 ? 254.243 3.109 188.453 1.00 54.87 100 GLU A O 1
ATOM 820 N N . LYS A 1 113 ? 255.782 3.612 190.020 1.00 56.22 101 LYS A N 1
ATOM 821 C CA . LYS A 1 113 ? 256.562 4.505 189.160 1.00 60.94 101 LYS A CA 1
ATOM 822 C C . LYS A 1 113 ? 255.571 5.435 188.434 1.00 59.53 101 LYS A C 1
ATOM 823 O O . LYS A 1 113 ? 255.482 5.471 187.203 1.00 66.12 101 LYS A O 1
ATOM 829 N N . LYS A 1 114 ? 254.811 6.187 189.215 1.00 53.45 102 LYS A N 1
ATOM 830 C CA . LYS A 1 114 ? 253.800 7.070 188.656 1.00 43.15 102 LYS A CA 1
ATOM 831 C C . LYS A 1 114 ? 253.925 8.488 189.188 1.00 41.14 102 LYS A C 1
ATOM 832 O O . LYS A 1 114 ? 254.715 8.746 190.084 1.00 44.82 102 LYS A O 1
ATOM 838 N N . GLU A 1 115 ? 253.147 9.413 188.636 1.00 40.63 103 GLU A N 1
ATOM 839 C CA . GLU A 1 115 ? 253.187 10.790 189.112 1.00 39.12 103 GLU A CA 1
ATOM 840 C C . GLU A 1 115 ? 252.412 10.748 190.422 1.00 43.51 103 GLU A C 1
ATOM 841 O O . GLU A 1 115 ? 251.290 10.246 190.471 1.00 42.42 103 GLU A O 1
ATOM 847 N N . GLU A 1 116 ? 252.981 11.309 191.475 1.00 44.36 104 GLU A N 1
ATOM 848 C CA . GLU A 1 116 ? 252.329 11.260 192.770 1.00 39.98 104 GLU A CA 1
ATOM 849 C C . GLU A 1 116 ? 251.764 12.530 193.404 1.00 43.75 104 GLU A C 1
ATOM 850 O O . GLU A 1 116 ? 252.462 13.523 193.562 1.00 41.10 104 GLU A O 1
ATOM 856 N N . PHE A 1 117 ? 250.493 12.462 193.799 1.00 40.81 105 PHE A N 1
ATOM 857 C CA . PHE A 1 117 ? 249.854 13.557 194.486 1.00 40.38 105 PHE A CA 1
ATOM 858 C C . PHE A 1 117 ? 249.678 13.076 195.937 1.00 40.95 105 PHE A C 1
ATOM 859 O O . PHE A 1 117 ? 248.893 12.174 196.222 1.00 35.12 105 PHE A O 1
ATOM 867 N N . ALA A 1 118 ? 250.432 13.673 196.847 1.00 37.00 106 ALA A N 1
ATOM 868 C CA . ALA A 1 118 ? 250.343 13.341 198.255 1.00 29.64 106 ALA A CA 1
ATOM 869 C C . ALA A 1 118 ? 249.746 14.486 199.079 1.00 36.05 106 ALA A C 1
ATOM 870 O O . ALA A 1 118 ? 249.962 15.695 198.823 1.00 32.82 106 ALA A O 1
ATOM 872 N N . VAL A 1 119 ? 248.968 14.101 200.075 1.00 38.51 107 VAL A N 1
ATOM 873 C CA . VAL A 1 119 ? 248.392 15.085 200.960 1.00 33.84 107 VAL A CA 1
ATOM 874 C C . VAL A 1 119 ? 248.715 14.634 202.361 1.00 34.79 107 VAL A C 1
ATOM 875 O O . VAL A 1 119 ? 248.567 13.463 202.685 1.00 35.50 107 VAL A O 1
ATOM 879 N N . THR A 1 120 ? 249.174 15.547 203.193 1.00 31.04 108 THR A N 1
ATOM 880 C CA . THR A 1 120 ? 249.467 15.185 204.567 1.00 41.15 108 THR A CA 1
ATOM 881 C C . THR A 1 120 ? 249.072 16.379 205.410 1.00 40.90 108 THR A C 1
ATOM 882 O O . THR A 1 120 ? 248.748 17.435 204.878 1.00 35.51 108 THR A O 1
ATOM 886 N N . GLY A 1 121 ? 249.103 16.211 206.726 1.00 46.25 109 GLY A N 1
ATOM 887 C CA . GLY A 1 121 ? 248.731 17.305 207.604 1.00 49.07 109 GLY A CA 1
ATOM 888 C C . GLY A 1 121 ? 248.018 16.803 208.849 1.00 48.09 109 GLY A C 1
ATOM 889 O O . GLY A 1 121 ? 247.667 15.642 208.955 1.00 49.00 109 GLY A O 1
ATOM 890 N N . THR A 1 122 ? 247.810 17.688 209.802 1.00 38.54 110 THR A N 1
ATOM 891 C CA . THR A 1 122 ? 247.156 17.295 211.007 1.00 47.52 110 THR A CA 1
ATOM 892 C C . THR A 1 122 ? 245.681 17.193 210.762 1.00 48.47 110 THR A C 1
ATOM 893 O O . THR A 1 122 ? 245.079 16.187 211.074 1.00 52.51 110 THR A O 1
ATOM 897 N N . ASP A 1 123 ? 245.108 18.239 210.190 1.00 44.41 111 ASP A N 1
ATOM 898 C CA . ASP A 1 123 ? 243.675 18.279 209.924 1.00 43.75 111 ASP A CA 1
ATOM 899 C C . ASP A 1 123 ? 243.368 18.599 208.476 1.00 39.46 111 ASP A C 1
ATOM 900 O O . ASP A 1 123 ? 244.039 19.420 207.887 1.00 51.35 111 ASP A O 1
ATOM 905 N N . GLY A 1 124 ? 242.330 17.971 207.932 1.00 37.42 112 GLY A N 1
ATOM 906 C CA . GLY A 1 124 ? 241.869 18.255 206.577 1.00 35.58 112 GLY A CA 1
ATOM 907 C C . GLY A 1 124 ? 242.408 17.352 205.489 1.00 30.92 112 GLY A C 1
ATOM 908 O O . GLY A 1 124 ? 241.971 17.357 204.332 1.00 41.31 112 GLY A O 1
ATOM 909 N N . LYS A 1 125 ? 243.362 16.547 205.898 1.00 29.62 113 LYS A N 1
ATOM 910 C CA . LYS A 1 125 ? 244.060 15.635 205.035 1.00 32.74 113 LYS A CA 1
ATOM 911 C C . LYS A 1 125 ? 243.210 14.717 204.174 1.00 33.97 113 LYS A C 1
ATOM 912 O O . LYS A 1 125 ? 243.406 14.628 202.961 1.00 38.60 113 LYS A O 1
ATOM 918 N N . THR A 1 126 ? 242.243 14.051 204.784 1.00 39.09 114 THR A N 1
ATOM 919 C CA . THR A 1 126 ? 241.432 13.093 204.034 1.00 38.16 114 THR A CA 1
ATOM 920 C C . THR A 1 126 ? 240.490 13.760 203.060 1.00 30.88 114 THR A C 1
ATOM 921 O O . THR A 1 126 ? 240.327 13.283 201.928 1.00 40.25 114 THR A O 1
ATOM 925 N N . THR A 1 127 ? 239.846 14.845 203.488 1.00 37.42 115 THR A N 1
ATOM 926 C CA . THR A 1 127 ? 238.931 15.557 202.596 1.00 39.79 115 THR A CA 1
ATOM 927 C C . THR A 1 127 ? 239.725 16.164 201.425 1.00 39.44 115 THR A C 1
ATOM 928 O O . THR A 1 127 ? 239.301 16.067 200.253 1.00 34.63 115 THR A O 1
ATOM 932 N N . THR A 1 128 ? 240.868 16.775 201.756 1.00 29.93 116 THR A N 1
ATOM 933 C CA . THR A 1 128 ? 241.728 17.393 200.743 1.00 34.61 116 THR A CA 1
ATOM 934 C C . THR A 1 128 ? 242.153 16.340 199.738 1.00 33.28 116 THR A C 1
ATOM 935 O O . THR A 1 128 ? 242.076 16.550 198.518 1.00 33.95 116 THR A O 1
ATOM 939 N N . THR A 1 129 ? 242.560 15.183 200.247 1.00 28.93 117 THR A N 1
ATOM 940 C CA . THR A 1 129 ? 242.926 14.087 199.362 1.00 27.11 117 THR A CA 1
ATOM 941 C C . THR A 1 129 ? 241.759 13.658 198.486 1.00 27.74 117 THR A C 1
ATOM 942 O O . THR A 1 129 ? 241.930 13.355 197.308 1.00 32.09 117 THR A O 1
ATOM 946 N N . ALA A 1 130 ? 240.566 13.627 199.066 1.00 29.53 118 ALA A N 1
ATOM 947 C CA . ALA A 1 130 ? 239.395 13.189 198.318 1.00 32.02 118 ALA A CA 1
ATOM 948 C C . ALA A 1 130 ? 239.108 14.220 197.222 1.00 30.26 118 ALA A C 1
ATOM 949 O O . ALA A 1 130 ? 238.739 13.870 196.074 1.00 29.34 118 ALA A O 1
ATOM 959 N N . VAL A 1 132 ? 241.377 16.196 195.706 1.00 31.08 120 VAL A N 1
ATOM 960 C CA . VAL A 1 132 ? 242.395 16.007 194.693 1.00 31.07 120 VAL A CA 1
ATOM 961 C C . VAL A 1 132 ? 241.999 14.850 193.803 1.00 40.81 120 VAL A C 1
ATOM 962 O O . VAL A 1 132 ? 241.972 14.989 192.577 1.00 41.32 120 VAL A O 1
ATOM 966 N N . ALA A 1 133 ? 241.695 13.714 194.423 1.00 33.75 121 ALA A N 1
ATOM 967 C CA . ALA A 1 133 ? 241.274 12.543 193.682 1.00 41.71 121 ALA A CA 1
ATOM 968 C C . ALA A 1 133 ? 240.034 12.852 192.838 1.00 38.64 121 ALA A C 1
ATOM 969 O O . ALA A 1 133 ? 239.940 12.454 191.674 1.00 32.07 121 ALA A O 1
ATOM 971 N N . HIS A 1 134 ? 239.054 13.505 193.451 1.00 32.95 122 HIS A N 1
ATOM 972 C CA . HIS A 1 134 ? 237.829 13.852 192.738 1.00 32.99 122 HIS A CA 1
ATOM 973 C C . HIS A 1 134 ? 238.118 14.740 191.493 1.00 34.31 122 HIS A C 1
ATOM 974 O O . HIS A 1 134 ? 237.567 14.493 190.428 1.00 36.43 122 HIS A O 1
ATOM 981 N N . VAL A 1 135 ? 238.953 15.771 191.643 1.00 33.40 123 VAL A N 1
ATOM 982 C CA . VAL A 1 135 ? 239.360 16.641 190.525 1.00 32.25 123 VAL A CA 1
ATOM 983 C C . VAL A 1 135 ? 240.022 15.782 189.418 1.00 34.18 123 VAL A C 1
ATOM 984 O O . VAL A 1 135 ? 239.597 15.773 188.261 1.00 36.30 123 VAL A O 1
ATOM 988 N N . LEU A 1 136 ? 241.059 15.048 189.780 1.00 29.68 124 LEU A N 1
ATOM 989 C CA . LEU A 1 136 ? 241.734 14.200 188.815 1.00 37.08 124 LEU A CA 1
ATOM 990 C C . LEU A 1 136 ? 240.737 13.266 188.108 1.00 35.40 124 LEU A C 1
ATOM 991 O O . LEU A 1 136 ? 240.825 13.016 186.903 1.00 40.83 124 LEU A O 1
ATOM 996 N N . LYS A 1 137 ? 239.759 12.753 188.822 1.00 36.67 125 LYS A N 1
ATOM 997 C CA . LYS A 1 137 ? 238.821 11.874 188.140 1.00 37.23 125 LYS A CA 1
ATOM 998 C C . LYS A 1 137 ? 237.940 12.668 187.179 1.00 41.47 125 LYS A C 1
ATOM 999 O O . LYS A 1 137 ? 237.622 12.199 186.089 1.00 42.84 125 LYS A O 1
ATOM 1005 N N . HIS A 1 138 ? 237.553 13.879 187.586 1.00 40.90 126 HIS A N 1
ATOM 1006 C CA . HIS A 1 138 ? 236.668 14.705 186.782 1.00 37.04 126 HIS A CA 1
ATOM 1007 C C . HIS A 1 138 ? 237.366 15.095 185.534 1.00 42.00 126 HIS A C 1
ATOM 1008 O O . HIS A 1 138 ? 236.748 15.167 184.478 1.00 38.76 126 HIS A O 1
ATOM 1015 N N . LEU A 1 139 ? 238.664 15.334 185.666 1.00 41.47 127 LEU A N 1
ATOM 1016 C CA . LEU A 1 139 ? 239.486 15.710 184.533 1.00 43.02 127 LEU A CA 1
ATOM 1017 C C . LEU A 1 139 ? 239.841 14.505 183.739 1.00 46.19 127 LEU A C 1
ATOM 1018 O O . LEU A 1 139 ? 240.737 14.571 182.904 1.00 45.81 127 LEU A O 1
ATOM 1023 N N . ARG A 1 140 ? 239.138 13.407 184.019 1.00 45.17 128 ARG A N 1
ATOM 1024 C CA . ARG A 1 140 ? 239.377 12.130 183.363 1.00 45.29 128 ARG A CA 1
ATOM 1025 C C . ARG A 1 140 ? 240.874 11.756 183.344 1.00 46.32 128 ARG A C 1
ATOM 1026 O O . ARG A 1 140 ? 241.389 11.301 182.350 1.00 46.17 128 ARG A O 1
ATOM 1034 N N . LYS A 1 141 ? 241.573 11.957 184.457 1.00 40.88 129 LYS A N 1
ATOM 1035 C CA . LYS A 1 141 ? 242.983 11.611 184.515 1.00 40.73 129 LYS A CA 1
ATOM 1036 C C . LYS A 1 141 ? 243.128 10.167 185.023 1.00 44.42 129 LYS A C 1
ATOM 1037 O O . LYS A 1 141 ? 244.236 9.645 185.110 1.00 40.26 129 LYS A O 1
ATOM 1043 N N . SER A 1 142 ? 241.991 9.525 185.310 1.00 40.21 130 SER A N 1
ATOM 1044 C CA . SER A 1 142 ? 241.936 8.143 185.792 1.00 45.71 130 SER A CA 1
ATOM 1045 C C . SER A 1 142 ? 243.052 7.767 186.816 1.00 43.71 130 SER A C 1
ATOM 1046 O O . SER A 1 142 ? 243.871 6.865 186.606 1.00 35.26 130 SER A O 1
ATOM 1049 N N . PRO A 1 143 ? 243.055 8.454 187.961 1.00 36.45 131 PRO A N 1
ATOM 1050 C CA . PRO A 1 143 ? 244.043 8.227 189.016 1.00 47.10 131 PRO A CA 1
ATOM 1051 C C . PRO A 1 143 ? 243.829 6.967 189.861 1.00 43.12 131 PRO A C 1
ATOM 1052 O O . PRO A 1 143 ? 242.731 6.439 189.953 1.00 37.76 131 PRO A O 1
ATOM 1056 N N . THR A 1 144 ? 244.912 6.494 190.453 1.00 38.95 132 THR A N 1
ATOM 1057 C CA . THR A 1 144 ? 244.837 5.395 191.386 1.00 42.33 132 THR A CA 1
ATOM 1058 C C . THR A 1 144 ? 244.697 6.206 192.672 1.00 40.84 132 THR A C 1
ATOM 1059 O O . THR A 1 144 ? 245.487 7.141 192.916 1.00 34.84 132 THR A O 1
ATOM 1063 N N . VAL A 1 145 ? 243.682 5.875 193.470 1.00 37.46 133 VAL A N 1
ATOM 1064 C CA . VAL A 1 145 ? 243.430 6.581 194.722 1.00 36.20 133 VAL A CA 1
ATOM 1065 C C . VAL A 1 145 ? 243.528 5.705 195.990 1.00 33.84 133 VAL A C 1
ATOM 1066 O O . VAL A 1 145 ? 243.044 4.583 196.031 1.00 33.30 133 VAL A O 1
ATOM 1070 N N . PHE A 1 146 ? 244.169 6.252 197.014 1.00 27.61 134 PHE A N 1
ATOM 1071 C CA . PHE A 1 146 ? 244.318 5.601 198.297 1.00 32.81 134 PHE A CA 1
ATOM 1072 C C . PHE A 1 146 ? 243.782 6.641 199.257 1.00 32.78 134 PHE A C 1
ATOM 1073 O O . PHE A 1 146 ? 244.469 7.606 199.599 1.00 32.30 134 PHE A O 1
ATOM 1081 N N . LEU A 1 147 ? 242.561 6.429 199.719 1.00 33.78 135 LEU A N 1
ATOM 1082 C CA . LEU A 1 147 ? 241.935 7.381 200.618 1.00 29.67 135 LEU A CA 1
ATOM 1083 C C . LEU A 1 147 ? 241.857 6.856 202.037 1.00 29.10 135 LEU A C 1
ATOM 1084 O O . LEU A 1 147 ? 241.636 5.662 202.247 1.00 45.20 135 LEU A O 1
ATOM 1089 N N . GLY A 1 148 ? 241.997 7.763 202.998 1.00 30.95 136 GLY A N 1
ATOM 1090 C CA . GLY A 1 148 ? 241.879 7.408 204.405 1.00 32.94 136 GLY A CA 1
ATOM 1091 C C . GLY A 1 148 ? 240.442 7.630 204.858 1.00 37.87 136 GLY A C 1
ATOM 1092 O O . GLY A 1 148 ? 240.181 8.028 205.989 1.00 34.51 136 GLY A O 1
ATOM 1093 N N . GLY A 1 149 ? 239.491 7.378 203.966 1.00 31.42 137 GLY A N 1
ATOM 1094 C CA . GLY A 1 149 ? 238.110 7.598 204.328 1.00 24.94 137 GLY A CA 1
ATOM 1095 C C . GLY A 1 149 ? 237.293 7.048 203.193 1.00 26.43 137 GLY A C 1
ATOM 1096 O O . GLY A 1 149 ? 237.869 6.508 202.249 1.00 26.95 137 GLY A O 1
ATOM 1097 N N . ILE A 1 150 ? 235.968 7.136 203.275 1.00 28.57 138 ILE A N 1
ATOM 1098 C CA . ILE A 1 150 ? 235.170 6.609 202.201 1.00 24.51 138 ILE A CA 1
ATOM 1099 C C . ILE A 1 150 ? 234.541 7.709 201.334 1.00 35.11 138 ILE A C 1
ATOM 1100 O O . ILE A 1 150 ? 233.884 8.633 201.831 1.00 37.18 138 ILE A O 1
ATOM 1113 N N . ASP A 1 152 ? 232.089 7.865 198.047 1.00 38.56 140 ASP A N 1
ATOM 1114 C CA . ASP A 1 152 ? 231.264 7.061 197.163 1.00 43.24 140 ASP A CA 1
ATOM 1115 C C . ASP A 1 152 ? 231.605 7.002 195.702 1.00 39.46 140 ASP A C 1
ATOM 1116 O O . ASP A 1 152 ? 231.354 5.991 195.044 1.00 43.74 140 ASP A O 1
ATOM 1121 N N . SER A 1 153 ? 232.187 8.074 195.193 1.00 43.91 141 SER A N 1
ATOM 1122 C CA . SER A 1 153 ? 232.554 8.136 193.793 1.00 44.55 141 SER A CA 1
ATOM 1123 C C . SER A 1 153 ? 233.720 7.184 193.502 1.00 39.56 141 SER A C 1
ATOM 1124 O O . SER A 1 153 ? 233.974 6.854 192.343 1.00 42.50 141 SER A O 1
ATOM 1127 N N . LEU A 1 154 ? 234.435 6.750 194.542 1.00 38.96 142 LEU A N 1
ATOM 1128 C CA . LEU A 1 154 ? 235.543 5.791 194.367 1.00 31.67 142 LEU A CA 1
ATOM 1129 C C . LEU A 1 154 ? 235.015 4.366 194.239 1.00 33.27 142 LEU A C 1
ATOM 1130 O O . LEU A 1 154 ? 234.206 3.921 195.052 1.00 40.58 142 LEU A O 1
ATOM 1135 N N . GLU A 1 155 ? 235.472 3.648 193.221 1.00 33.71 143 GLU A N 1
ATOM 1136 C CA . GLU A 1 155 ? 235.015 2.278 192.984 1.00 38.97 143 GLU A CA 1
ATOM 1137 C C . GLU A 1 155 ? 234.967 1.373 194.236 1.00 37.84 143 GLU A C 1
ATOM 1138 O O . GLU A 1 155 ? 234.069 0.564 194.390 1.00 42.33 143 GLU A O 1
ATOM 1144 N N . HIS A 1 156 ? 235.929 1.519 195.127 1.00 37.78 144 HIS A N 1
ATOM 1145 C CA . HIS A 1 156 ? 235.957 0.714 196.331 1.00 29.72 144 HIS A CA 1
ATOM 1146 C C . HIS A 1 156 ? 235.942 1.556 197.586 1.00 37.30 144 HIS A C 1
ATOM 1147 O O . HIS A 1 156 ? 236.385 1.119 198.618 1.00 51.58 144 HIS A O 1
ATOM 1154 N N . GLY A 1 157 ? 235.472 2.792 197.491 1.00 36.07 145 GLY A N 1
ATOM 1155 C CA . GLY A 1 157 ? 235.355 3.599 198.686 1.00 26.50 145 GLY A CA 1
ATOM 1156 C C . GLY A 1 157 ? 236.509 4.396 199.197 1.00 38.79 145 GLY A C 1
ATOM 1157 O O . GLY A 1 157 ? 236.368 5.618 199.383 1.00 33.81 145 GLY A O 1
ATOM 1158 N N . ASN A 1 158 ? 237.618 3.707 199.479 1.00 33.87 146 ASN A N 1
ATOM 1159 C CA . ASN A 1 158 ? 238.818 4.352 199.997 1.00 32.90 146 ASN A CA 1
ATOM 1160 C C . ASN A 1 158 ? 239.943 3.992 199.060 1.00 31.54 146 ASN A C 1
ATOM 1161 O O . ASN A 1 158 ? 241.115 4.282 199.312 1.00 38.09 146 ASN A O 1
ATOM 1166 N N . TYR A 1 159 ? 239.562 3.375 197.956 1.00 28.83 147 TYR A N 1
ATOM 1167 C CA . TYR A 1 159 ? 240.533 2.965 196.958 1.00 33.15 147 TYR A CA 1
ATOM 1168 C C . TYR A 1 159 ? 239.889 2.893 195.594 1.00 37.78 147 TYR A C 1
ATOM 1169 O O . TYR A 1 159 ? 238.686 2.648 195.481 1.00 34.57 147 TYR A O 1
ATOM 1178 N N . GLU A 1 160 ? 240.704 3.129 194.568 1.00 38.56 148 GLU A N 1
ATOM 1179 C CA . GLU A 1 160 ? 240.271 3.045 193.174 1.00 38.20 148 GLU A CA 1
ATOM 1180 C C . GLU A 1 160 ? 241.527 2.825 192.366 1.00 34.89 148 GLU A C 1
ATOM 1181 O O . GLU A 1 160 ? 242.540 3.471 192.625 1.00 31.21 148 GLU A O 1
ATOM 1187 N N . LYS A 1 161 ? 241.471 1.909 191.411 1.00 30.85 149 LYS A N 1
ATOM 1188 C CA . LYS A 1 161 ? 242.625 1.646 190.569 1.00 36.92 149 LYS A CA 1
ATOM 1189 C C . LYS A 1 161 ? 242.451 2.416 189.269 1.00 44.97 149 LYS A C 1
ATOM 1190 O O . LYS A 1 161 ? 241.358 2.403 188.679 1.00 41.10 149 LYS A O 1
ATOM 1196 N N . GLY A 1 162 ? 243.513 3.081 188.826 1.00 44.18 150 GLY A N 1
ATOM 1197 C CA . GLY A 1 162 ? 243.459 3.813 187.567 1.00 36.43 150 GLY A CA 1
ATOM 1198 C C . GLY A 1 162 ? 244.849 3.764 186.958 1.00 49.78 150 GLY A C 1
ATOM 1199 O O . GLY A 1 162 ? 245.785 3.355 187.635 1.00 61.24 150 GLY A O 1
ATOM 1200 N N . ASN A 1 163 ? 245.017 4.155 185.701 1.00 49.87 151 ASN A N 1
ATOM 1201 C CA . ASN A 1 163 ? 246.358 4.134 185.112 1.00 52.55 151 ASN A CA 1
ATOM 1202 C C . ASN A 1 163 ? 247.003 5.524 185.118 1.00 47.59 151 ASN A C 1
ATOM 1203 O O . ASN A 1 163 ? 248.172 5.664 184.770 1.00 51.81 151 ASN A O 1
ATOM 1208 N N . GLY A 1 164 ? 246.234 6.534 185.536 1.00 41.49 152 GLY A N 1
ATOM 1209 C CA . GLY A 1 164 ? 246.736 7.891 185.618 1.00 31.54 152 GLY A CA 1
ATOM 1210 C C . GLY A 1 164 ? 247.689 8.045 186.784 1.00 40.25 152 GLY A C 1
ATOM 1211 O O . GLY A 1 164 ? 248.367 7.094 187.160 1.00 37.82 152 GLY A O 1
ATOM 1212 N N . PRO A 1 165 ? 247.790 9.235 187.384 1.00 37.54 153 PRO A N 1
ATOM 1213 C CA . PRO A 1 165 ? 248.719 9.346 188.515 1.00 36.79 153 PRO A CA 1
ATOM 1214 C C . PRO A 1 165 ? 248.094 8.700 189.752 1.00 42.71 153 PRO A C 1
ATOM 1215 O O . PRO A 1 165 ? 246.943 8.246 189.735 1.00 45.76 153 PRO A O 1
ATOM 1219 N N . VAL A 1 166 ? 248.842 8.674 190.839 1.00 39.94 154 VAL A N 1
ATOM 1220 C CA . VAL A 1 166 ? 248.323 8.110 192.057 1.00 38.43 154 VAL A CA 1
ATOM 1221 C C . VAL A 1 166 ? 248.202 9.228 193.107 1.00 41.88 154 VAL A C 1
ATOM 1222 O O . VAL A 1 166 ? 249.099 10.070 193.270 1.00 38.81 154 VAL A O 1
ATOM 1226 N N . VAL A 1 167 ? 247.049 9.242 193.774 1.00 39.89 155 VAL A N 1
ATOM 1227 C CA . VAL A 1 167 ? 246.726 10.214 194.813 1.00 33.77 155 VAL A CA 1
ATOM 1228 C C . VAL A 1 167 ? 246.648 9.477 196.146 1.00 38.11 155 VAL A C 1
ATOM 1229 O O . VAL A 1 167 ? 245.958 8.447 196.256 1.00 35.34 155 VAL A O 1
ATOM 1233 N N . TYR A 1 168 ? 247.311 10.005 197.166 1.00 40.54 156 TYR A N 1
ATOM 1234 C CA . TYR A 1 168 ? 247.252 9.363 198.473 1.00 38.10 156 TYR A CA 1
ATOM 1235 C C . TYR A 1 168 ? 247.457 10.300 199.643 1.00 35.08 156 TYR A C 1
ATOM 1236 O O . TYR A 1 168 ? 247.916 11.431 199.523 1.00 37.34 156 TYR A O 1
ATOM 1245 N N . GLU A 1 169 ? 247.089 9.778 200.789 1.00 42.26 157 GLU A N 1
ATOM 1246 C CA . GLU A 1 169 ? 247.136 10.463 202.066 1.00 41.99 157 GLU A CA 1
ATOM 1247 C C . GLU A 1 169 ? 248.409 10.005 202.795 1.00 36.28 157 GLU A C 1
ATOM 1248 O O . GLU A 1 169 ? 248.719 8.856 202.788 1.00 37.55 157 GLU A O 1
ATOM 1254 N N . LEU A 1 170 ? 249.166 10.901 203.392 1.00 36.73 158 LEU A N 1
ATOM 1255 C CA . LEU A 1 170 ? 250.333 10.490 204.146 1.00 43.73 158 LEU A CA 1
ATOM 1256 C C . LEU A 1 170 ? 250.043 10.859 205.585 1.00 45.02 158 LEU A C 1
ATOM 1257 O O . LEU A 1 170 ? 249.735 12.011 205.893 1.00 51.48 158 LEU A O 1
ATOM 1262 N N . ASP A 1 171 ? 250.145 9.900 206.485 1.00 51.13 159 ASP A N 1
ATOM 1263 C CA . ASP A 1 171 ? 249.888 10.229 207.878 1.00 53.86 159 ASP A CA 1
ATOM 1264 C C . ASP A 1 171 ? 251.148 10.755 208.562 1.00 51.33 159 ASP A C 1
ATOM 1265 O O . ASP A 1 171 ? 252.131 10.033 208.722 1.00 44.40 159 ASP A O 1
ATOM 1270 N N . GLU A 1 172 ? 251.121 12.011 208.974 1.00 47.27 160 GLU A N 1
ATOM 1271 C CA . GLU A 1 172 ? 252.281 12.572 209.608 1.00 51.96 160 GLU A CA 1
ATOM 1272 C C . GLU A 1 172 ? 252.440 12.088 211.035 1.00 58.12 160 GLU A C 1
ATOM 1273 O O . GLU A 1 172 ? 253.122 12.720 211.855 1.00 54.90 160 GLU A O 1
ATOM 1279 N N . SER A 1 173 ? 251.812 10.966 211.348 1.00 58.45 161 SER A N 1
ATOM 1280 C CA . SER A 1 173 ? 251.944 10.448 212.701 1.00 65.95 161 SER A CA 1
ATOM 1281 C C . SER A 1 173 ? 253.172 9.606 212.709 1.00 53.92 161 SER A C 1
ATOM 1282 O O . SER A 1 173 ? 253.881 9.546 213.697 1.00 59.33 161 SER A O 1
ATOM 1285 N N . GLU A 1 174 ? 253.421 8.948 211.594 1.00 49.66 162 GLU A N 1
ATOM 1286 C CA . GLU A 1 174 ? 254.592 8.112 211.504 1.00 57.37 162 GLU A CA 1
ATOM 1287 C C . GLU A 1 174 ? 255.687 8.924 210.846 1.00 54.77 162 GLU A C 1
ATOM 1288 O O . GLU A 1 174 ? 255.541 9.358 209.708 1.00 52.74 162 GLU A O 1
ATOM 1294 N N . GLU A 1 175 ? 256.777 9.130 211.579 1.00 56.89 163 GLU A N 1
ATOM 1295 C CA . GLU A 1 175 ? 257.949 9.868 211.096 1.00 56.83 163 GLU A CA 1
ATOM 1296 C C . GLU A 1 175 ? 258.386 9.435 209.680 1.00 52.73 163 GLU A C 1
ATOM 1297 O O . GLU A 1 175 ? 258.854 10.255 208.873 1.00 50.39 163 GLU A O 1
ATOM 1303 N N . PHE A 1 176 ? 258.221 8.150 209.387 1.00 39.78 164 PHE A N 1
ATOM 1304 C CA . PHE A 1 176 ? 258.592 7.584 208.084 1.00 44.08 164 PHE A CA 1
ATOM 1305 C C . PHE A 1 176 ? 257.881 8.253 206.912 1.00 48.80 164 PHE A C 1
ATOM 1306 O O . PHE A 1 176 ? 258.218 7.979 205.770 1.00 40.47 164 PHE A O 1
ATOM 1314 N N . PHE A 1 177 ? 256.892 9.110 207.174 1.00 46.31 165 PHE A N 1
ATOM 1315 C CA . PHE A 1 177 ? 256.193 9.732 206.053 1.00 48.69 165 PHE A CA 1
ATOM 1316 C C . PHE A 1 177 ? 257.185 10.590 205.316 1.00 44.07 165 PHE A C 1
ATOM 1317 O O . PHE A 1 177 ? 257.100 10.736 204.097 1.00 50.07 165 PHE A O 1
ATOM 1325 N N . SER A 1 178 ? 258.145 11.110 206.073 1.00 44.73 166 SER A N 1
ATOM 1326 C CA . SER A 1 178 ? 259.226 11.963 205.559 1.00 52.04 166 SER A CA 1
ATOM 1327 C C . SER A 1 178 ? 260.137 11.255 204.538 1.00 50.68 166 SER A C 1
ATOM 1328 O O . SER A 1 178 ? 260.970 11.892 203.909 1.00 56.74 166 SER A O 1
ATOM 1331 N N . GLU A 1 179 ? 259.969 9.945 204.396 1.00 46.07 167 GLU A N 1
ATOM 1332 C CA . GLU A 1 179 ? 260.743 9.136 203.477 1.00 39.33 167 GLU A CA 1
ATOM 1333 C C . GLU A 1 179 ? 260.095 9.075 202.104 1.00 42.35 167 GLU A C 1
ATOM 1334 O O . GLU A 1 179 ? 260.654 8.513 201.162 1.00 37.69 167 GLU A O 1
ATOM 1340 N N . PHE A 1 180 ? 258.900 9.627 201.993 1.00 40.16 168 PHE A N 1
ATOM 1341 C CA . PHE A 1 180 ? 258.215 9.651 200.711 1.00 40.32 168 PHE A CA 1
ATOM 1342 C C . PHE A 1 180 ? 258.746 10.846 199.923 1.00 46.92 168 PHE A C 1
ATOM 1343 O O . PHE A 1 180 ? 259.267 11.809 200.489 1.00 49.39 168 PHE A O 1
ATOM 1351 N N . SER A 1 181 ? 258.624 10.792 198.613 1.00 44.89 169 SER A N 1
ATOM 1352 C CA . SER A 1 181 ? 259.052 11.931 197.832 1.00 53.55 169 SER A CA 1
ATOM 1353 C C . SER A 1 181 ? 258.124 12.058 196.625 1.00 48.98 169 SER A C 1
ATOM 1354 O O . SER A 1 181 ? 258.488 11.731 195.484 1.00 54.19 169 SER A O 1
ATOM 1357 N N . PRO A 1 182 ? 256.892 12.524 196.877 1.00 42.11 170 PRO A N 1
ATOM 1358 C CA . PRO A 1 182 ? 255.886 12.703 195.825 1.00 45.68 170 PRO A CA 1
ATOM 1359 C C . PRO A 1 182 ? 256.287 13.873 194.930 1.00 45.55 170 PRO A C 1
ATOM 1360 O O . PRO A 1 182 ? 257.197 14.648 195.266 1.00 47.08 170 PRO A O 1
ATOM 1364 N N . ASN A 1 183 ? 255.600 13.996 193.805 1.00 39.16 171 ASN A N 1
ATOM 1365 C CA . ASN A 1 183 ? 255.830 15.090 192.864 1.00 34.49 171 ASN A CA 1
ATOM 1366 C C . ASN A 1 183 ? 255.295 16.347 193.527 1.00 40.71 171 ASN A C 1
ATOM 1367 O O . ASN A 1 183 ? 255.968 17.395 193.579 1.00 43.55 171 ASN A O 1
ATOM 1372 N N . TYR A 1 184 ? 254.054 16.218 194.007 1.00 41.92 172 TYR A N 1
ATOM 1373 C CA . TYR A 1 184 ? 253.329 17.305 194.642 1.00 35.97 172 TYR A CA 1
ATOM 1374 C C . TYR A 1 184 ? 252.859 16.863 196.011 1.00 37.84 172 TYR A C 1
ATOM 1375 O O . TYR A 1 184 ? 252.408 15.747 196.196 1.00 41.06 172 TYR A O 1
ATOM 1384 N N . LEU A 1 185 ? 252.959 17.770 196.958 1.00 30.30 173 LEU A N 1
ATOM 1385 C CA . LEU A 1 185 ? 252.560 17.523 198.304 1.00 32.57 173 LEU A CA 1
ATOM 1386 C C . LEU A 1 185 ? 251.782 18.720 198.871 1.00 42.49 173 LEU A C 1
ATOM 1387 O O . LEU A 1 185 ? 252.267 19.877 198.831 1.00 33.31 173 LEU A O 1
ATOM 1392 N N . ILE A 1 186 ? 250.560 18.458 199.351 1.00 36.97 174 ILE A N 1
ATOM 1393 C CA . ILE A 1 186 ? 249.814 19.513 200.037 1.00 33.56 174 ILE A CA 1
ATOM 1394 C C . ILE A 1 186 ? 250.002 19.184 201.528 1.00 36.20 174 ILE A C 1
ATOM 1395 O O . ILE A 1 186 ? 249.874 18.017 201.950 1.00 29.01 174 ILE A O 1
ATOM 1400 N N . ILE A 1 187 ? 250.363 20.188 202.310 1.00 34.89 175 ILE A N 1
ATOM 1401 C CA . ILE A 1 187 ? 250.512 19.996 203.745 1.00 28.13 175 ILE A CA 1
ATOM 1402 C C . ILE A 1 187 ? 249.421 20.914 204.268 1.00 38.29 175 ILE A C 1
ATOM 1403 O O . ILE A 1 187 ? 249.596 22.137 204.244 1.00 33.60 175 ILE A O 1
ATOM 1408 N N . THR A 1 188 ? 248.310 20.331 204.738 1.00 29.68 176 THR A N 1
ATOM 1409 C CA . THR A 1 188 ? 247.154 21.119 205.226 1.00 38.28 176 THR A CA 1
ATOM 1410 C C . THR A 1 188 ? 247.511 22.007 206.391 1.00 35.02 176 THR A C 1
ATOM 1411 O O . THR A 1 188 ? 247.087 23.168 2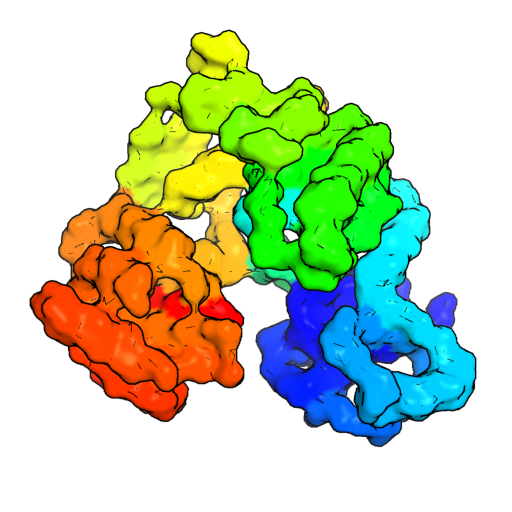06.451 1.00 44.42 176 THR A O 1
ATOM 1415 N N . ASN A 1 189 ? 248.281 21.441 207.320 1.00 32.96 177 ASN A N 1
ATOM 1416 C CA . ASN A 1 189 ? 248.759 22.150 208.522 1.00 33.77 177 ASN A CA 1
ATOM 1417 C C . ASN A 1 189 ? 249.553 21.100 209.260 1.00 34.01 177 ASN A C 1
ATOM 1418 O O . ASN A 1 189 ? 249.528 19.919 208.903 1.00 41.44 177 ASN A O 1
ATOM 1423 N N . ALA A 1 190 ? 250.237 21.522 210.302 1.00 34.76 178 ALA A N 1
ATOM 1424 C CA . ALA A 1 190 ? 251.085 20.611 211.061 1.00 49.33 178 ALA A CA 1
ATOM 1425 C C . ALA A 1 190 ? 251.137 21.170 212.478 1.00 56.38 178 ALA A C 1
ATOM 1426 O O . ALA A 1 190 ? 251.977 22.023 212.801 1.00 57.20 178 ALA A O 1
ATOM 1428 N N . ARG A 1 191 ? 250.208 20.710 213.307 1.00 55.56 179 ARG A N 1
ATOM 1429 C CA . ARG A 1 191 ? 250.133 21.175 214.671 1.00 59.18 179 ARG A CA 1
ATOM 1430 C C . ARG A 1 191 ? 251.102 20.334 215.514 1.00 65.37 179 ARG A C 1
ATOM 1431 O O . ARG A 1 191 ? 251.551 20.776 216.578 1.00 67.33 179 ARG A O 1
ATOM 1439 N N . GLY A 1 192 ? 251.457 19.145 215.028 1.00 61.64 180 GLY A N 1
ATOM 1440 C CA . GLY A 1 192 ? 252.370 18.306 215.787 1.00 71.83 180 GLY A CA 1
ATOM 1441 C C . GLY A 1 192 ? 251.838 18.082 217.186 1.00 73.63 180 GLY A C 1
ATOM 1442 O O . GLY A 1 192 ? 252.430 18.483 218.193 1.00 71.95 180 GLY A O 1
ATOM 1443 N N . ASP A 1 193 ? 250.690 17.432 217.232 1.00 73.52 181 ASP A N 1
ATOM 1444 C CA . ASP A 1 193 ? 250.014 17.154 218.471 1.00 73.60 181 ASP A CA 1
ATOM 1445 C C . ASP A 1 193 ? 250.255 15.702 218.860 1.00 73.57 181 ASP A C 1
ATOM 1446 O O . ASP A 1 193 ? 249.840 15.266 219.932 1.00 77.63 181 ASP A O 1
ATOM 1451 N N . HIS A 1 194 ? 250.934 14.958 217.992 1.00 67.78 182 HIS A N 1
ATOM 1452 C CA . HIS A 1 194 ? 251.238 13.564 218.280 1.00 68.41 182 HIS A CA 1
ATOM 1453 C C . HIS A 1 194 ? 252.683 13.241 217.983 1.00 69.47 182 HIS A C 1
ATOM 1454 O O . HIS A 1 194 ? 252.983 12.560 217.010 1.00 71.87 182 HIS A O 1
ATOM 1461 N N . LEU A 1 195 ? 253.571 13.725 218.849 1.00 71.96 183 LEU A N 1
ATOM 1462 C CA . LEU A 1 195 ? 255.007 13.513 218.711 1.00 70.24 183 LEU A CA 1
ATOM 1463 C C . LEU A 1 195 ? 255.521 12.163 219.225 1.00 68.25 183 LEU A C 1
ATOM 1464 O O . LEU A 1 195 ? 256.719 11.902 219.190 1.00 64.99 183 LEU A O 1
ATOM 1469 N N . GLU A 1 196 ? 254.609 11.308 219.678 1.00 70.20 184 GLU A N 1
ATOM 1470 C CA . GLU A 1 196 ? 254.948 9.987 220.214 1.00 69.14 184 GLU A CA 1
ATOM 1471 C C . GLU A 1 196 ? 255.924 9.215 219.356 1.00 67.69 184 GLU A C 1
ATOM 1472 O O . GLU A 1 196 ? 256.787 8.521 219.886 1.00 71.09 184 GLU A O 1
ATOM 1478 N N . ASN A 1 197 ? 255.793 9.332 218.036 1.00 61.17 185 ASN A N 1
ATOM 1479 C CA . ASN A 1 197 ? 256.659 8.603 217.118 1.00 57.53 185 ASN A CA 1
ATOM 1480 C C . ASN A 1 197 ? 257.892 9.409 216.706 1.00 58.07 185 ASN A C 1
ATOM 1481 O O . ASN A 1 197 ? 258.724 8.947 215.926 1.00 58.38 185 ASN A O 1
ATOM 1486 N N . TYR A 1 198 ? 258.003 10.624 217.230 1.00 59.88 186 TYR A N 1
ATOM 1487 C CA . TYR A 1 198 ? 259.166 11.479 216.966 1.00 69.49 186 TYR A CA 1
ATOM 1488 C C . TYR A 1 198 ? 259.944 11.656 218.289 1.00 73.27 186 TYR A C 1
ATOM 1489 O O . TYR A 1 198 ? 260.513 12.734 218.566 1.00 63.86 186 TYR A O 1
ATOM 1498 N N . GLY A 1 199 ? 259.951 10.593 219.098 1.00 69.79 187 GLY A N 1
ATOM 1499 C CA . GLY A 1 199 ? 260.612 10.646 220.382 1.00 68.02 187 GLY A CA 1
ATOM 1500 C C . GLY A 1 199 ? 260.200 11.928 221.073 1.00 70.28 187 GLY A C 1
ATOM 1501 O O . GLY A 1 199 ? 261.017 12.593 221.693 1.00 73.53 187 GLY A O 1
ATOM 1502 N N . ASN A 1 200 ? 258.925 12.273 220.957 1.00 68.54 188 ASN A N 1
ATOM 1503 C CA . ASN A 1 200 ? 258.393 13.494 221.546 1.00 71.02 188 ASN A CA 1
ATOM 1504 C C . ASN A 1 200 ? 259.269 14.692 221.276 1.00 72.32 188 ASN A C 1
ATOM 1505 O O . ASN A 1 200 ? 259.443 15.544 222.142 1.00 74.42 188 ASN A O 1
ATOM 1510 N N . SER A 1 201 ? 259.798 14.761 220.057 1.00 72.73 189 SER A N 1
ATOM 1511 C CA . SER A 1 201 ? 260.659 15.861 219.652 1.00 70.08 189 SER A CA 1
ATOM 1512 C C . SER A 1 201 ? 260.091 16.712 218.521 1.00 69.47 189 SER A C 1
ATOM 1513 O O . SER A 1 201 ? 260.155 16.315 217.357 1.00 70.04 189 SER A O 1
ATOM 1516 N N . LEU A 1 202 ? 259.567 17.887 218.842 1.00 57.61 190 LEU A N 1
ATOM 1517 C CA . LEU A 1 202 ? 259.021 18.760 217.803 1.00 65.21 190 LEU A CA 1
ATOM 1518 C C . LEU A 1 202 ? 260.086 19.022 216.744 1.00 63.68 190 LEU A C 1
ATOM 1519 O O . LEU A 1 202 ? 259.770 19.342 215.604 1.00 71.52 190 LEU A O 1
ATOM 1524 N N . THR A 1 203 ? 261.350 18.877 217.122 1.00 64.82 191 THR A N 1
ATOM 1525 C CA . THR A 1 203 ? 262.449 19.113 216.192 1.00 68.05 191 THR A CA 1
ATOM 1526 C C . THR A 1 203 ? 262.510 18.013 215.146 1.00 60.88 191 THR A C 1
ATOM 1527 O O . THR A 1 203 ? 262.694 18.284 213.965 1.00 60.54 191 THR A O 1
ATOM 1531 N N . ARG A 1 204 ? 262.363 16.767 215.577 1.00 58.21 192 ARG A N 1
ATOM 1532 C CA . ARG A 1 204 ? 262.364 15.667 214.635 1.00 57.88 192 ARG A CA 1
ATOM 1533 C C . ARG A 1 204 ? 261.151 15.862 213.726 1.00 62.42 192 ARG A C 1
ATOM 1534 O O . ARG A 1 204 ? 261.238 15.677 212.514 1.00 67.87 192 ARG A O 1
ATOM 1542 N N . TYR A 1 205 ? 260.028 16.262 214.324 1.00 59.71 193 TYR A N 1
ATOM 1543 C CA . TYR A 1 205 ? 258.788 16.494 213.594 1.00 59.34 193 TYR A CA 1
ATOM 1544 C C . TYR A 1 205 ? 259.035 17.533 212.487 1.00 61.44 193 TYR A C 1
ATOM 1545 O O . TYR A 1 205 ? 258.757 17.285 211.308 1.00 52.34 193 TYR A O 1
ATOM 1554 N N . ARG A 1 206 ? 259.554 18.693 212.870 1.00 51.32 194 ARG A N 1
ATOM 1555 C CA . ARG A 1 206 ? 259.842 19.722 211.891 1.00 55.20 194 ARG A CA 1
ATOM 1556 C C . ARG A 1 206 ? 260.734 19.117 210.801 1.00 54.86 194 ARG A C 1
ATOM 1557 O O . ARG A 1 206 ? 260.467 19.249 209.600 1.00 58.53 194 ARG A O 1
ATOM 1565 N N . SER A 1 207 ? 261.787 18.437 211.230 1.00 49.47 195 SER A N 1
ATOM 1566 C CA . SER A 1 207 ? 262.734 17.853 210.294 1.00 56.48 195 SER A CA 1
ATOM 1567 C C . SER A 1 207 ? 262.066 16.937 209.306 1.00 51.78 195 SER A C 1
ATOM 1568 O O . SER A 1 207 ? 262.448 16.905 208.132 1.00 55.28 195 SER A O 1
ATOM 1571 N N . ALA A 1 208 ? 261.096 16.168 209.790 1.00 46.99 196 ALA A N 1
ATOM 1572 C CA . ALA A 1 208 ? 260.347 15.258 208.928 1.00 47.13 196 ALA A CA 1
ATOM 1573 C C . ALA A 1 208 ? 259.698 16.048 207.788 1.00 47.57 196 ALA A C 1
ATOM 1574 O O . ALA A 1 208 ? 259.766 15.637 206.629 1.00 44.76 196 ALA A O 1
ATOM 1576 N N . PHE A 1 209 ? 259.087 17.189 208.098 1.00 42.78 197 PHE A N 1
ATOM 1577 C CA . PHE A 1 209 ? 258.466 17.982 207.040 1.00 54.23 197 PHE A CA 1
ATOM 1578 C C . PHE A 1 209 ? 259.504 18.588 206.117 1.00 51.07 197 PHE A C 1
ATOM 1579 O O . PHE A 1 209 ? 259.362 18.549 204.884 1.00 49.98 197 PHE A O 1
ATOM 1587 N N . GLU A 1 210 ? 260.546 19.136 206.729 1.00 42.65 198 GLU A N 1
ATOM 1588 C CA . GLU A 1 210 ? 261.659 19.731 206.003 1.00 51.30 198 GLU A CA 1
ATOM 1589 C C . GLU A 1 210 ? 262.115 18.769 204.893 1.00 48.13 198 GLU A C 1
ATOM 1590 O O . GLU A 1 210 ? 262.178 19.110 203.697 1.00 54.88 198 GLU A O 1
ATOM 1596 N N . LYS A 1 211 ? 262.401 17.556 205.332 1.00 36.70 199 LYS A N 1
ATOM 1597 C CA . LYS A 1 211 ? 262.838 16.457 204.504 1.00 39.36 199 LYS A CA 1
ATOM 1598 C C . LYS A 1 211 ? 261.905 16.063 203.368 1.00 47.81 199 LYS A C 1
ATOM 1599 O O . LYS A 1 211 ? 262.359 15.907 202.223 1.00 49.36 199 LYS A O 1
ATOM 1605 N N . ILE A 1 212 ? 260.613 15.883 203.652 1.00 45.05 200 ILE A N 1
ATOM 1606 C CA . ILE A 1 212 ? 259.738 15.495 202.549 1.00 47.30 200 ILE A CA 1
ATOM 1607 C C . ILE A 1 212 ? 259.609 16.671 201.589 1.00 47.31 200 ILE A C 1
ATOM 1608 O O . ILE A 1 212 ? 259.550 16.474 200.371 1.00 44.65 200 ILE A O 1
ATOM 1613 N N . SER A 1 213 ? 259.583 17.890 202.132 1.00 40.85 201 SER A N 1
ATOM 1614 C CA . SER A 1 213 ? 259.512 19.068 201.283 1.00 47.81 201 SER A CA 1
ATOM 1615 C C . SER A 1 213 ? 260.671 19.030 200.287 1.00 59.35 201 SER A C 1
ATOM 1616 O O . SER A 1 213 ? 260.445 19.138 199.075 1.00 58.54 201 SER A O 1
ATOM 1619 N N . ARG A 1 214 ? 261.903 18.867 200.798 1.00 52.59 202 ARG A N 1
ATOM 1620 C CA . ARG A 1 214 ? 263.079 18.806 199.941 1.00 48.59 202 ARG A CA 1
ATOM 1621 C C . ARG A 1 214 ? 262.906 17.819 198.790 1.00 49.36 202 ARG A C 1
ATOM 1622 O O . ARG A 1 214 ? 263.265 18.108 197.669 1.00 50.19 202 ARG A O 1
ATOM 1630 N N . ASN A 1 215 ? 262.317 16.665 199.041 1.00 47.42 203 ASN A N 1
ATOM 1631 C CA . ASN A 1 215 ? 262.169 15.713 197.964 1.00 42.46 203 ASN A CA 1
ATOM 1632 C C . ASN A 1 215 ? 260.894 15.758 197.142 1.00 44.62 203 ASN A C 1
ATOM 1633 O O . ASN A 1 215 ? 260.555 14.810 196.423 1.00 52.20 203 ASN A O 1
ATOM 1638 N N . THR A 1 216 ? 260.201 16.877 197.218 1.00 37.39 204 THR A N 1
ATOM 1639 C CA . THR A 1 216 ? 258.971 17.041 196.469 1.00 52.44 204 THR A CA 1
ATOM 1640 C C . THR A 1 216 ? 259.144 18.185 195.474 1.00 51.03 204 THR A C 1
ATOM 1641 O O . THR A 1 216 ? 259.736 19.216 195.823 1.00 47.26 204 THR A O 1
ATOM 1645 N N . ASP A 1 217 ? 258.646 18.009 194.249 1.00 38.92 205 ASP A N 1
ATOM 1646 C CA . ASP A 1 217 ? 258.744 19.079 193.255 1.00 45.40 205 ASP A CA 1
ATOM 1647 C C . ASP A 1 217 ? 257.953 20.334 193.616 1.00 52.34 205 ASP A C 1
ATOM 1648 O O . ASP A 1 217 ? 258.454 21.453 193.492 1.00 54.81 205 ASP A O 1
ATOM 1653 N N . LEU A 1 218 ? 256.720 20.159 194.076 1.00 49.35 206 LEU A N 1
ATOM 1654 C CA . LEU A 1 218 ? 255.914 21.303 194.450 1.00 44.04 206 LEU A CA 1
ATOM 1655 C C . LEU A 1 218 ? 255.213 21.042 195.790 1.00 45.44 206 LEU A C 1
ATOM 1656 O O . LEU A 1 218 ? 254.520 20.046 195.974 1.00 41.45 206 LEU A O 1
ATOM 1661 N N . VAL A 1 219 ? 255.402 21.953 196.729 1.00 38.94 207 VAL A N 1
ATOM 1662 C CA . VAL A 1 219 ? 254.803 21.809 198.029 1.00 39.56 207 VAL A CA 1
ATOM 1663 C C . VAL A 1 219 ? 253.759 22.901 198.217 1.00 47.47 207 VAL A C 1
ATOM 1664 O O . VAL A 1 219 ? 254.052 24.082 198.009 1.00 40.23 207 VAL A O 1
ATOM 1668 N N . VAL A 1 220 ? 252.525 22.513 198.565 1.00 43.25 208 VAL A N 1
ATOM 1669 C CA . VAL A 1 220 ? 251.504 23.525 198.821 1.00 34.89 208 VAL A CA 1
ATOM 1670 C C . VAL A 1 220 ? 251.410 23.564 200.327 1.00 35.55 208 VAL A C 1
ATOM 1671 O O . VAL A 1 220 ? 251.378 22.537 201.018 1.00 41.20 208 VAL A O 1
ATOM 1675 N N . THR A 1 221 ? 251.328 24.766 200.841 1.00 35.13 209 THR A N 1
ATOM 1676 C CA . THR A 1 221 ? 251.343 24.898 202.252 1.00 34.20 209 THR A CA 1
ATOM 1677 C C . THR A 1 221 ? 250.394 25.964 202.778 1.00 42.62 209 THR A C 1
ATOM 1678 O O . THR A 1 221 ? 250.040 26.917 202.061 1.00 37.25 209 THR A O 1
ATOM 1682 N N . PHE A 1 222 ? 249.989 25.774 204.036 1.00 37.98 210 PHE A N 1
ATOM 1683 C CA . PHE A 1 222 ? 249.078 26.667 204.739 1.00 43.51 210 PHE A CA 1
ATOM 1684 C C . PHE A 1 222 ? 249.869 27.874 205.264 1.00 47.01 210 PHE A C 1
ATOM 1685 O O . PHE A 1 222 ? 250.684 27.774 206.194 1.00 40.70 210 PHE A O 1
ATOM 1693 N N . ALA A 1 223 ? 249.618 29.016 204.633 1.00 46.06 211 ALA A N 1
ATOM 1694 C CA . ALA A 1 223 ? 250.313 30.250 204.954 1.00 52.93 211 ALA A CA 1
ATOM 1695 C C . ALA A 1 223 ? 250.238 30.626 206.415 1.00 54.05 211 ALA A C 1
ATOM 1696 O O . ALA A 1 223 ? 251.073 31.381 206.905 1.00 49.86 211 ALA A O 1
ATOM 1698 N N . GLU A 1 224 ? 249.253 30.089 207.123 1.00 57.60 212 GLU A N 1
ATOM 1699 C CA . GLU A 1 224 ? 249.119 30.437 208.516 1.00 53.50 212 GLU A CA 1
ATOM 1700 C C . GLU A 1 224 ? 249.594 29.356 209.461 1.00 49.22 212 GLU A C 1
ATOM 1701 O O . GLU A 1 224 ? 249.507 29.513 210.656 1.00 48.42 212 GLU A O 1
ATOM 1707 N N . ASP A 1 225 ? 250.148 28.279 208.923 1.00 50.04 213 ASP A N 1
ATOM 1708 C CA . ASP A 1 225 ? 250.655 27.185 209.751 1.00 48.76 213 ASP A CA 1
ATOM 1709 C C . ASP A 1 225 ? 252.035 27.561 210.263 1.00 54.70 213 ASP A C 1
ATOM 1710 O O . ASP A 1 225 ? 253.005 27.536 209.513 1.00 54.10 213 ASP A O 1
ATOM 1715 N N . GLU A 1 226 ? 252.131 27.909 211.544 1.00 64.28 214 GLU A N 1
ATOM 1716 C CA . GLU A 1 226 ? 253.418 28.320 212.113 1.00 61.96 214 GLU A CA 1
ATOM 1717 C C . GLU A 1 226 ? 254.567 27.423 211.709 1.00 58.64 214 GLU A C 1
ATOM 1718 O O . GLU A 1 226 ? 255.546 27.886 211.137 1.00 65.58 214 GLU A O 1
ATOM 1724 N N . LEU A 1 227 ? 254.422 26.135 211.984 1.00 54.81 215 LEU A N 1
ATOM 1725 C CA . LEU A 1 227 ? 255.441 25.131 211.714 1.00 45.77 215 LEU A CA 1
ATOM 1726 C C . LEU A 1 227 ? 255.813 24.836 210.279 1.00 51.35 215 LEU A C 1
ATOM 1727 O O . LEU A 1 227 ? 256.951 24.486 209.980 1.00 57.08 215 LEU A O 1
ATOM 1732 N N . THR A 1 228 ? 254.880 25.009 209.368 1.00 47.07 216 THR A N 1
ATOM 1733 C CA . THR A 1 228 ? 255.159 24.537 208.044 1.00 46.39 216 THR A CA 1
ATOM 1734 C C . THR A 1 228 ? 254.972 25.477 206.855 1.00 46.46 216 THR A C 1
ATOM 1735 O O . THR A 1 228 ? 255.265 25.113 205.723 1.00 47.15 216 THR A O 1
ATOM 1739 N N . SER A 1 229 ? 254.538 26.702 207.112 1.00 41.23 217 SER A N 1
ATOM 1740 C CA . SER A 1 229 ? 254.262 27.642 206.035 1.00 47.50 217 SER A CA 1
ATOM 1741 C C . SER A 1 229 ? 255.399 27.972 205.086 1.00 54.79 217 SER A C 1
ATOM 1742 O O . SER A 1 229 ? 255.201 28.077 203.871 1.00 51.68 217 SER A O 1
ATOM 1745 N N . HIS A 1 230 ? 256.582 28.160 205.650 1.00 52.97 218 HIS A N 1
ATOM 1746 C CA . HIS A 1 230 ? 257.748 28.503 204.870 1.00 47.82 218 HIS A CA 1
ATOM 1747 C C . HIS A 1 230 ? 258.138 27.399 203.857 1.00 44.04 218 HIS A C 1
ATOM 1748 O O . HIS A 1 230 ? 258.809 27.660 202.865 1.00 52.01 218 HIS A O 1
ATOM 1755 N N . LEU A 1 231 ? 257.710 26.169 204.085 1.00 42.48 219 LEU A N 1
ATOM 1756 C CA . LEU A 1 231 ? 258.074 25.109 203.166 1.00 39.13 219 LEU A CA 1
ATOM 1757 C C . LEU A 1 231 ? 257.326 25.155 201.851 1.00 38.60 219 LEU A C 1
ATOM 1758 O O . LEU A 1 231 ? 257.696 24.491 200.886 1.00 45.87 219 LEU A O 1
ATOM 1763 N N . GLY A 1 232 ? 256.254 25.917 201.798 1.00 47.46 220 GLY A N 1
ATOM 1764 C CA . GLY A 1 232 ? 255.482 25.914 200.573 1.00 46.79 220 GLY A CA 1
ATOM 1765 C C . GLY A 1 232 ? 256.026 26.697 199.399 1.00 47.76 220 GLY A C 1
ATOM 1766 O O . GLY A 1 232 ? 256.536 27.803 199.539 1.00 49.73 220 GLY A O 1
ATOM 1767 N N . ASP A 1 233 ? 255.916 26.112 198.223 1.00 38.72 221 ASP A N 1
ATOM 1768 C CA . ASP A 1 233 ? 256.312 26.802 197.025 1.00 35.22 221 ASP A CA 1
ATOM 1769 C C . ASP A 1 233 ? 255.171 27.781 196.774 1.00 34.74 221 ASP A C 1
ATOM 1770 O O . ASP A 1 233 ? 255.375 28.839 196.221 1.00 45.56 221 ASP A O 1
ATOM 1775 N N . VAL A 1 234 ? 253.956 27.401 197.172 1.00 41.12 222 VAL A N 1
ATOM 1776 C CA . VAL A 1 234 ? 252.775 28.275 197.107 1.00 35.41 222 VAL A CA 1
ATOM 1777 C C . VAL A 1 234 ? 251.973 28.033 198.392 1.00 42.44 222 VAL A C 1
ATOM 1778 O O . VAL A 1 234 ? 252.028 26.945 198.995 1.00 33.20 222 VAL A O 1
ATOM 1782 N N . THR A 1 235 ? 251.245 29.061 198.813 1.00 36.31 223 THR A N 1
ATOM 1783 C CA . THR A 1 235 ? 250.442 28.986 200.020 1.00 39.58 223 THR A CA 1
ATOM 1784 C C . THR A 1 235 ? 248.985 29.430 199.851 1.00 36.71 223 THR A C 1
ATOM 1785 O O . THR A 1 235 ? 248.596 30.054 198.845 1.00 32.33 223 THR A O 1
ATOM 1789 N N . PHE A 1 236 ? 248.185 29.068 200.853 1.00 34.41 224 PHE A N 1
ATOM 1790 C CA . PHE A 1 236 ? 246.764 29.409 200.898 1.00 38.18 224 PHE A CA 1
ATOM 1791 C C . PHE A 1 236 ? 246.533 29.736 202.369 1.00 40.22 224 PHE A C 1
ATOM 1792 O O . PHE A 1 236 ? 247.163 29.176 203.270 1.00 32.58 224 PHE A O 1
ATOM 1800 N N . GLY A 1 237 ? 245.623 30.662 202.587 1.00 38.08 225 GLY A N 1
ATOM 1801 C CA . GLY A 1 237 ? 245.314 31.110 203.912 1.00 34.48 225 GLY A CA 1
ATOM 1802 C C . GLY A 1 237 ? 244.082 31.958 203.779 1.00 39.31 225 GLY A C 1
ATOM 1803 O O . GLY A 1 237 ? 243.465 32.052 202.710 1.00 36.69 225 GLY A O 1
ATOM 1804 N N . VAL A 1 238 ? 243.703 32.578 204.875 1.00 45.79 226 VAL A N 1
ATOM 1805 C CA . VAL A 1 238 ? 242.515 33.375 204.839 1.00 42.64 226 VAL A CA 1
ATOM 1806 C C . VAL A 1 238 ? 242.899 34.796 204.529 1.00 45.73 226 VAL A C 1
ATOM 1807 O O . VAL A 1 238 ? 242.426 35.384 203.547 1.00 46.60 226 VAL A O 1
ATOM 1811 N N . LYS A 1 239 ? 243.780 35.343 205.353 1.00 45.63 227 LYS A N 1
ATOM 1812 C CA . LYS A 1 239 ? 244.169 36.727 205.169 1.00 53.22 227 LYS A CA 1
ATOM 1813 C C . LYS A 1 239 ? 245.540 36.877 204.548 1.00 51.46 227 LYS A C 1
ATOM 1814 O O . LYS A 1 239 ? 245.826 37.905 203.965 1.00 57.16 227 LYS A O 1
ATOM 1820 N N . LYS A 1 240 ? 246.371 35.844 204.653 1.00 51.57 228 LYS A N 1
ATOM 1821 C CA . LYS A 1 240 ? 247.697 35.869 204.061 1.00 42.11 228 LYS A CA 1
ATOM 1822 C C . LYS A 1 240 ? 247.971 34.584 203.303 1.00 46.26 228 LYS A C 1
ATOM 1823 O O . LYS A 1 240 ? 247.394 33.532 203.605 1.00 43.95 228 LYS A O 1
ATOM 1829 N N . GLY A 1 241 ? 248.837 34.693 202.294 1.00 47.87 229 GLY A N 1
ATOM 1830 C CA . GLY A 1 241 ? 249.208 33.557 201.469 1.00 40.28 229 GLY A CA 1
ATOM 1831 C C . GLY A 1 241 ? 249.061 33.828 199.984 1.00 39.32 229 GLY A C 1
ATOM 1832 O O . GLY A 1 241 ? 248.532 34.865 199.594 1.00 40.77 229 GLY A O 1
ATOM 1833 N N . THR A 1 242 ? 249.533 32.908 199.144 1.00 37.20 230 THR A N 1
ATOM 1834 C CA . THR A 1 242 ? 249.415 33.097 197.702 1.00 33.09 230 THR A CA 1
ATOM 1835 C C . THR A 1 242 ? 247.920 33.153 197.324 1.00 41.97 230 THR A C 1
ATOM 1836 O O . THR A 1 242 ? 247.477 34.027 196.592 1.00 41.14 230 THR A O 1
ATOM 1840 N N . TYR A 1 243 ? 247.155 32.176 197.796 1.00 39.98 231 TYR A N 1
ATOM 1841 C CA . TYR A 1 243 ? 245.730 32.160 197.522 1.00 40.84 231 TYR A CA 1
ATOM 1842 C C . TYR A 1 243 ? 245.111 32.561 198.820 1.00 42.95 231 TYR A C 1
ATOM 1843 O O . TYR A 1 243 ? 245.464 32.047 199.886 1.00 39.82 231 TYR A O 1
ATOM 1852 N N . THR A 1 244 ? 244.178 33.494 198.703 1.00 41.15 232 THR A N 1
ATOM 1853 C CA . THR A 1 244 ? 243.530 34.106 199.845 1.00 40.14 232 THR A CA 1
ATOM 1854 C C . THR A 1 244 ? 241.992 34.198 199.715 1.00 33.98 232 THR A C 1
ATOM 1855 O O . THR A 1 244 ? 241.434 34.078 198.613 1.00 40.78 232 THR A O 1
ATOM 1859 N N . LEU A 1 245 ? 241.314 34.381 200.840 1.00 43.23 233 LEU A N 1
ATOM 1860 C CA . LEU A 1 245 ? 239.850 34.495 200.847 1.00 46.33 233 LEU A CA 1
ATOM 1861 C C . LEU A 1 245 ? 239.413 35.929 200.991 1.00 49.40 233 LEU A C 1
ATOM 1862 O O . LEU A 1 245 ? 239.735 36.590 201.979 1.00 49.64 233 LEU A O 1
ATOM 1867 N N . GLU A 1 246 ? 238.678 36.430 200.018 1.00 42.52 234 GLU A N 1
ATOM 1868 C CA . GLU A 1 246 ? 238.246 37.787 200.151 1.00 49.06 234 GLU A CA 1
ATOM 1869 C C . GLU A 1 246 ? 236.880 37.819 200.838 1.00 52.63 234 GLU A C 1
ATOM 1870 O O . GLU A 1 246 ? 236.613 38.689 201.648 1.00 56.72 234 GLU A O 1
ATOM 1884 N N . ARG A 1 248 ? 233.356 35.043 202.015 1.00 49.52 236 ARG A N 1
ATOM 1885 C CA . ARG A 1 248 ? 232.803 33.709 202.121 1.00 45.44 236 ARG A CA 1
ATOM 1886 C C . ARG A 1 248 ? 231.392 33.854 202.559 1.00 41.85 236 ARG A C 1
ATOM 1887 O O . ARG A 1 248 ? 231.084 34.665 203.413 1.00 37.82 236 ARG A O 1
ATOM 1895 N N . SER A 1 249 ? 230.530 33.057 201.968 1.00 37.06 237 SER A N 1
ATOM 1896 C CA . SER A 1 249 ? 229.139 33.109 202.314 1.00 41.06 237 SER A CA 1
ATOM 1897 C C . SER A 1 249 ? 228.644 31.667 202.316 1.00 42.83 237 SER A C 1
ATOM 1898 O O . SER A 1 249 ? 228.713 30.937 201.300 1.00 31.72 237 SER A O 1
ATOM 1901 N N . ALA A 1 250 ? 228.184 31.251 203.486 1.00 38.62 238 ALA A N 1
ATOM 1902 C CA . ALA A 1 250 ? 227.697 29.885 203.663 1.00 41.39 238 ALA A CA 1
ATOM 1903 C C . ALA A 1 250 ? 226.192 29.881 203.629 1.00 39.37 238 ALA A C 1
ATOM 1904 O O . ALA A 1 250 ? 225.540 30.763 204.180 1.00 45.84 238 ALA A O 1
ATOM 1906 N N . SER A 1 251 ? 225.614 28.907 202.967 1.00 37.84 239 SER A N 1
ATOM 1907 C CA . SER A 1 251 ? 224.168 28.864 202.969 1.00 40.55 239 SER A CA 1
ATOM 1908 C C . SER A 1 251 ? 223.765 27.402 203.151 1.00 36.47 239 SER A C 1
ATOM 1909 O O . SER A 1 251 ? 224.614 26.551 203.379 1.00 38.52 239 SER A O 1
ATOM 1912 N N . ARG A 1 252 ? 222.479 27.120 203.077 1.00 32.99 240 ARG A N 1
ATOM 1913 C CA . ARG A 1 252 ? 221.973 25.781 203.290 1.00 29.86 240 ARG A CA 1
ATOM 1914 C C . ARG A 1 252 ? 222.432 24.765 202.268 1.00 33.25 240 ARG A C 1
ATOM 1915 O O . ARG A 1 252 ? 222.836 23.656 202.629 1.00 37.15 240 ARG A O 1
ATOM 1923 N N . ALA A 1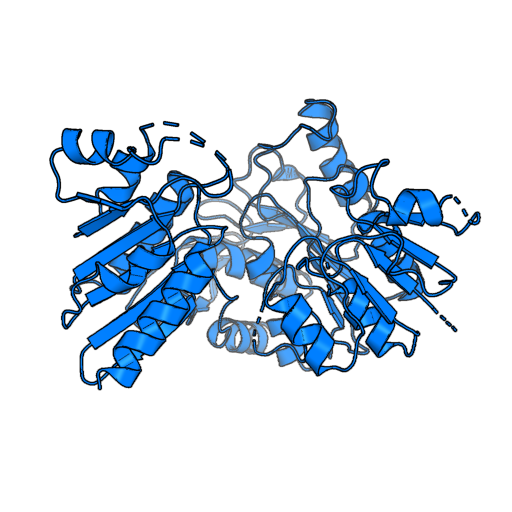 253 ? 222.384 25.129 200.995 1.00 36.67 241 ALA A N 1
ATOM 1924 C CA . ALA A 1 253 ? 222.779 24.194 199.949 1.00 32.28 241 ALA A CA 1
ATOM 1925 C C . ALA A 1 253 ? 224.246 24.281 199.502 1.00 38.41 241 ALA A C 1
ATOM 1926 O O . ALA A 1 253 ? 224.768 23.349 198.900 1.00 37.12 241 ALA A O 1
ATOM 1928 N N . GLU A 1 254 ? 224.928 25.375 199.810 1.00 29.66 242 GLU A N 1
ATOM 1929 C CA . GLU A 1 254 ? 226.289 25.492 199.320 1.00 37.25 242 GLU A CA 1
ATOM 1930 C C . GLU A 1 254 ? 226.902 26.646 199.998 1.00 34.45 242 GLU A C 1
ATOM 1931 O O . GLU A 1 254 ? 226.224 27.401 200.699 1.00 34.28 242 GLU A O 1
ATOM 1937 N N . GLN A 1 255 ? 228.205 26.781 199.794 1.00 30.43 243 GLN A N 1
ATOM 1938 C CA . GLN A 1 255 ? 228.881 27.927 200.352 1.00 38.15 243 GLN A CA 1
ATOM 1939 C C . GLN A 1 255 ? 229.739 28.446 199.194 1.00 38.52 243 GLN A C 1
ATOM 1940 O O . GLN A 1 255 ? 230.189 27.652 198.343 1.00 38.17 243 GLN A O 1
ATOM 1946 N N . LYS A 1 256 ? 229.921 29.770 199.153 1.00 36.75 244 LYS A N 1
ATOM 1947 C CA . LYS A 1 256 ? 230.696 30.450 198.103 1.00 38.03 244 LYS A CA 1
ATOM 1948 C C . LYS A 1 256 ? 231.860 31.202 198.714 1.00 32.85 244 LYS A C 1
ATOM 1949 O O . LYS A 1 256 ? 231.775 31.685 199.838 1.00 36.61 244 LYS A O 1
ATOM 1955 N N . ALA A 1 257 ? 232.950 31.310 197.966 1.00 33.54 245 ALA A N 1
ATOM 1956 C CA . ALA A 1 257 ? 234.106 32.044 198.451 1.00 38.90 245 ALA A CA 1
ATOM 1957 C C . ALA A 1 257 ? 234.803 32.759 197.285 1.00 42.35 245 ALA A C 1
ATOM 1958 O O . ALA A 1 257 ? 235.011 32.187 196.199 1.00 30.96 245 ALA A O 1
ATOM 1968 N N . VAL A 1 259 ? 238.023 34.030 195.826 1.00 31.32 247 VAL A N 1
ATOM 1969 C CA . VAL A 1 259 ? 239.429 33.751 196.060 1.00 36.31 247 VAL A CA 1
ATOM 1970 C C . VAL A 1 259 ? 240.344 34.731 195.348 1.00 41.45 247 VAL A C 1
ATOM 1971 O O . VAL A 1 259 ? 240.140 35.020 194.174 1.00 37.10 247 VAL A O 1
ATOM 1975 N N . GLU A 1 260 ? 241.333 35.256 196.076 1.00 42.70 248 GLU A N 1
ATOM 1976 C CA . GLU A 1 260 ? 242.317 36.175 195.505 1.00 41.47 248 GLU A CA 1
ATOM 1977 C C . GLU A 1 260 ? 243.594 35.419 195.327 1.00 42.21 248 GLU A C 1
ATOM 1978 O O . GLU A 1 260 ? 243.898 34.495 196.100 1.00 43.19 248 GLU A O 1
ATOM 1984 N N . LYS A 1 261 ? 244.318 35.785 194.271 1.00 43.89 249 LYS A N 1
ATOM 1985 C CA . LYS A 1 261 ? 245.628 35.207 193.985 1.00 39.28 249 LYS A CA 1
ATOM 1986 C C . LYS A 1 261 ? 246.593 36.407 194.065 1.00 42.13 249 LYS A C 1
ATOM 1987 O O . LYS A 1 261 ? 246.396 37.444 193.416 1.00 37.34 249 LYS A O 1
ATOM 1993 N N . ASN A 1 262 ? 247.596 36.276 194.921 1.00 41.37 250 ASN A N 1
ATOM 1994 C CA . ASN A 1 262 ? 248.539 37.334 195.146 1.00 37.01 250 ASN A CA 1
ATOM 1995 C C . ASN A 1 262 ? 247.834 38.668 195.270 1.00 41.86 250 ASN A C 1
ATOM 1996 O O . ASN A 1 262 ? 248.272 39.686 194.728 1.00 51.37 250 ASN A O 1
ATOM 2001 N N . GLY A 1 263 ? 246.703 38.643 195.952 1.00 34.14 251 GLY A N 1
ATOM 2002 C CA . GLY A 1 263 ? 245.972 39.863 196.214 1.00 32.37 251 GLY A CA 1
ATOM 2003 C C . GLY A 1 263 ? 244.980 40.351 195.208 1.00 36.04 251 GLY A C 1
ATOM 2004 O O . GLY A 1 263 ? 244.418 41.431 195.373 1.00 38.99 251 GLY A O 1
ATOM 2005 N N . LYS A 1 264 ? 244.747 39.575 194.165 1.00 38.99 252 LYS A N 1
ATOM 2006 C CA . LYS A 1 264 ? 243.790 40.027 193.175 1.00 48.66 252 LYS A CA 1
ATOM 2007 C C . LYS A 1 264 ? 242.655 39.034 193.036 1.00 47.83 252 LYS A C 1
ATOM 2008 O O . LYS A 1 264 ? 242.875 37.822 192.986 1.00 52.31 252 LYS A O 1
ATOM 2014 N N . ARG A 1 265 ? 241.440 39.562 193.002 1.00 48.99 253 ARG A N 1
ATOM 2015 C CA . ARG A 1 265 ? 240.259 38.737 192.870 1.00 45.84 253 ARG A CA 1
ATOM 2016 C C . ARG A 1 265 ? 240.602 37.829 191.704 1.00 45.88 253 ARG A C 1
ATOM 2017 O O . ARG A 1 265 ? 240.939 38.290 190.616 1.00 42.86 253 ARG A O 1
ATOM 2025 N N . TYR A 1 266 ? 240.498 36.530 191.940 1.00 42.70 254 TYR A N 1
ATOM 2026 C CA . TYR A 1 266 ? 240.889 35.553 190.950 1.00 34.19 254 TYR A CA 1
ATOM 2027 C C . TYR A 1 266 ? 239.787 34.605 190.525 1.00 32.25 254 TYR A C 1
ATOM 2028 O O . TYR A 1 266 ? 239.693 34.233 189.363 1.00 36.61 254 TYR A O 1
ATOM 2037 N N . LEU A 1 267 ? 238.962 34.182 191.475 1.00 42.37 255 LEU A N 1
ATOM 2038 C CA . LEU A 1 267 ? 237.865 33.269 191.163 1.00 36.86 255 LEU A CA 1
ATOM 2039 C C . LEU A 1 267 ? 236.890 33.098 192.315 1.00 38.50 255 LEU A C 1
ATOM 2040 O O . LEU A 1 267 ? 237.149 33.443 193.482 1.00 28.36 255 LEU A O 1
ATOM 2045 N N . GLU A 1 268 ? 235.746 32.553 191.964 1.00 33.05 256 GLU A N 1
ATOM 2046 C CA . GLU A 1 268 ? 234.760 32.293 192.962 1.00 40.52 256 GLU A CA 1
ATOM 2047 C C . GLU A 1 268 ? 234.687 30.784 193.136 1.00 36.90 256 GLU A C 1
ATOM 2048 O O . GLU A 1 268 ? 234.452 30.041 192.179 1.00 32.07 256 GLU A O 1
ATOM 2054 N N . LEU A 1 269 ? 234.918 30.357 194.372 1.00 36.62 257 LEU A N 1
ATOM 2055 C CA . LEU A 1 269 ? 234.830 28.952 194.756 1.00 37.09 257 LEU A CA 1
ATOM 2056 C C . LEU A 1 269 ? 233.428 28.641 195.279 1.00 32.35 257 LEU A C 1
ATOM 2057 O O . LEU A 1 269 ? 232.921 29.326 196.176 1.00 39.16 257 LEU A O 1
ATOM 2062 N N . LYS A 1 270 ? 232.791 27.641 194.692 1.00 33.43 258 LYS A N 1
ATOM 2063 C CA . LYS A 1 270 ? 231.493 27.185 195.174 1.00 37.29 258 LYS A CA 1
ATOM 2064 C C . LYS A 1 270 ? 231.647 25.708 195.635 1.00 37.89 258 LYS A C 1
ATOM 2065 O O . LYS A 1 270 ? 232.197 24.880 194.920 1.00 39.22 258 LYS A O 1
ATOM 2071 N N . LEU A 1 271 ? 231.179 25.394 196.837 1.00 37.55 259 LEU A N 1
ATOM 2072 C CA . LEU A 1 271 ? 231.228 24.017 197.366 1.00 28.44 259 LEU A CA 1
ATOM 2073 C C . LEU A 1 271 ? 229.847 23.549 197.843 1.00 28.24 259 LEU A C 1
ATOM 2074 O O . LEU A 1 271 ? 229.112 24.304 198.515 1.00 32.31 259 LEU A O 1
ATOM 2079 N N . LYS A 1 272 ? 229.500 22.316 197.484 1.00 29.84 260 LYS A N 1
ATOM 2080 C CA . LYS A 1 272 ? 228.250 21.694 197.922 1.00 32.05 260 LYS A CA 1
ATOM 2081 C C . LYS A 1 272 ? 228.521 21.392 199.405 1.00 34.27 260 LYS A C 1
ATOM 2082 O O . LYS A 1 272 ? 227.701 21.650 200.276 1.00 38.40 260 LYS A O 1
ATOM 2088 N N . VAL A 1 273 ? 229.725 20.899 199.669 1.00 25.11 261 VAL A N 1
ATOM 2089 C CA . VAL A 1 273 ? 230.221 20.568 201.016 1.00 22.58 261 VAL A CA 1
ATOM 2090 C C . VAL A 1 273 ? 230.327 21.800 201.931 1.00 32.47 261 VAL A C 1
ATOM 2091 O O . VAL A 1 273 ? 230.897 22.816 201.556 1.00 40.68 261 VAL A O 1
ATOM 2095 N N . PRO A 1 274 ? 229.820 21.717 203.169 1.00 36.18 262 PRO A N 1
ATOM 2096 C CA . PRO A 1 274 ? 229.917 22.924 204.006 1.00 28.58 262 PRO A CA 1
ATOM 2097 C C . PRO A 1 274 ? 231.108 22.996 204.934 1.00 28.74 262 PRO A C 1
ATOM 2098 O O . PRO A 1 274 ? 231.931 22.108 204.958 1.00 36.47 262 PRO A O 1
ATOM 2102 N N . GLY A 1 275 ? 231.156 24.068 205.714 1.00 27.48 263 GLY A N 1
ATOM 2103 C CA . GLY A 1 275 ? 232.228 24.285 206.654 1.00 27.33 263 GLY A CA 1
ATOM 2104 C C . GLY A 1 275 ? 233.355 25.155 206.105 1.00 42.41 263 GLY A C 1
ATOM 2105 O O . GLY A 1 275 ? 233.838 25.015 204.962 1.00 30.67 263 GLY A O 1
ATOM 2106 N N . PHE A 1 276 ? 233.766 26.085 206.942 1.00 34.95 264 PHE A N 1
ATOM 2107 C CA . PHE A 1 276 ? 234.849 26.977 206.627 1.00 41.67 264 PHE A CA 1
ATOM 2108 C C . PHE A 1 276 ? 236.112 26.183 206.266 1.00 42.17 264 PHE A C 1
ATOM 2109 O O . PHE A 1 276 ? 236.794 26.463 205.277 1.00 43.41 264 PHE A O 1
ATOM 2117 N N . HIS A 1 277 ? 236.415 25.173 207.062 1.00 38.25 265 HIS A N 1
ATOM 2118 C CA . HIS A 1 277 ? 237.605 24.397 206.802 1.00 36.82 265 HIS A CA 1
ATOM 2119 C C . HIS A 1 277 ? 237.598 23.694 205.469 1.00 34.40 265 HIS A C 1
ATOM 2120 O O . HIS A 1 277 ? 238.656 23.461 204.877 1.00 34.81 265 HIS A O 1
ATOM 2127 N N . ASN A 1 278 ? 236.424 23.371 204.956 1.00 30.46 266 ASN A N 1
ATOM 2128 C CA . ASN A 1 278 ? 236.414 22.756 203.650 1.00 32.97 266 ASN A CA 1
ATOM 2129 C C . ASN A 1 278 ? 236.822 23.784 202.568 1.00 31.10 266 ASN A C 1
ATOM 2130 O O . ASN A 1 278 ? 237.311 23.402 201.500 1.00 31.79 266 ASN A O 1
ATOM 2135 N N . VAL A 1 279 ? 236.603 25.073 202.843 1.00 27.27 267 VAL A N 1
ATOM 2136 C CA . VAL A 1 279 ? 236.998 26.114 201.912 1.00 31.44 267 VAL A CA 1
ATOM 2137 C C . VAL A 1 279 ? 238.528 26.120 201.894 1.00 32.95 267 VAL A C 1
ATOM 2138 O O . VAL A 1 279 ? 239.133 26.149 200.845 1.00 38.73 267 VAL A O 1
ATOM 2142 N N . LEU A 1 280 ? 239.147 26.068 203.067 1.00 29.03 268 LEU A N 1
ATOM 2143 C CA . LEU A 1 280 ? 240.592 26.017 203.151 1.00 30.62 268 LEU A CA 1
ATOM 2144 C C . LEU A 1 280 ? 241.133 24.781 202.433 1.00 32.02 268 LEU A C 1
ATOM 2145 O O . LEU A 1 280 ? 242.126 24.863 201.738 1.00 40.34 268 LEU A O 1
ATOM 2150 N N . ASN A 1 281 ? 240.463 23.647 202.575 1.00 33.11 269 ASN A N 1
ATOM 2151 C CA . ASN A 1 281 ? 240.888 22.429 201.904 1.00 34.24 269 ASN A CA 1
ATOM 2152 C C . ASN A 1 281 ? 240.741 22.590 200.385 1.00 34.82 269 ASN A C 1
ATOM 2153 O O . ASN A 1 281 ? 241.529 22.050 199.623 1.00 29.48 269 ASN A O 1
ATOM 2158 N N . ALA A 1 282 ? 239.668 23.241 199.958 1.00 28.25 270 ALA A N 1
ATOM 2159 C CA . ALA A 1 282 ? 239.441 23.462 198.548 1.00 31.43 270 ALA A CA 1
ATOM 2160 C C . ALA A 1 282 ? 240.512 24.471 198.039 1.00 36.23 270 ALA A C 1
ATOM 2161 O O . ALA A 1 282 ? 241.049 24.280 196.953 1.00 28.40 270 ALA A O 1
ATOM 2163 N N . LEU A 1 283 ? 240.805 25.511 198.830 1.00 27.15 271 LEU A N 1
ATOM 2164 C CA . LEU A 1 283 ? 241.827 26.495 198.512 1.00 33.72 271 LEU A CA 1
ATOM 2165 C C . LEU A 1 283 ? 243.164 25.759 198.256 1.00 46.15 271 LEU A C 1
ATOM 2166 O O . LEU A 1 283 ? 243.821 26.002 197.249 1.00 40.55 271 LEU A O 1
ATOM 2171 N N . ALA A 1 284 ? 243.570 24.858 199.149 1.00 38.86 272 ALA A N 1
ATOM 2172 C CA . ALA A 1 284 ? 244.817 24.129 198.928 1.00 36.96 272 ALA A CA 1
ATOM 2173 C C . ALA A 1 284 ? 244.756 23.352 197.613 1.00 40.25 272 ALA A C 1
ATOM 2174 O O . ALA A 1 284 ? 245.767 23.204 196.910 1.00 40.03 272 ALA A O 1
ATOM 2176 N N . VAL A 1 285 ? 243.574 22.853 197.272 1.00 29.82 273 VAL A N 1
ATOM 2177 C CA . VAL A 1 285 ? 243.443 22.117 196.035 1.00 32.18 273 VAL A CA 1
ATOM 2178 C C . VAL A 1 285 ? 243.636 23.043 194.822 1.00 33.28 273 VAL A C 1
ATOM 2179 O O . VAL A 1 285 ? 244.353 22.735 193.876 1.00 35.78 273 VAL A O 1
ATOM 2183 N N . ILE A 1 286 ? 242.933 24.157 194.847 1.00 30.05 274 ILE A N 1
ATOM 2184 C CA . ILE A 1 286 ? 243.025 25.157 193.824 1.00 35.56 274 ILE A CA 1
ATOM 2185 C C . ILE A 1 286 ? 244.503 25.574 193.673 1.00 36.33 274 ILE A C 1
ATOM 2186 O O . ILE A 1 286 ? 245.018 25.683 192.573 1.00 38.23 274 ILE A O 1
ATOM 2191 N N . ALA A 1 287 ? 245.171 25.795 194.795 1.00 33.68 275 ALA A N 1
ATOM 2192 C CA . ALA A 1 287 ? 246.541 26.213 194.771 1.00 29.89 275 ALA A CA 1
ATOM 2193 C C . ALA A 1 287 ? 247.406 25.206 194.071 1.00 42.39 275 ALA A C 1
ATOM 2194 O O . ALA A 1 287 ? 248.280 25.583 193.289 1.00 46.97 275 ALA A O 1
ATOM 2196 N N . LEU A 1 288 ? 247.178 23.928 194.330 1.00 38.44 276 LEU A N 1
ATOM 2197 C CA . LEU A 1 288 ? 248.000 22.921 193.695 1.00 30.94 276 LEU A CA 1
ATOM 2198 C C . LEU A 1 288 ? 247.806 22.911 192.174 1.00 38.26 276 LEU A C 1
ATOM 2199 O O . LEU A 1 288 ? 248.756 23.061 191.421 1.00 40.79 276 LEU A O 1
ATOM 2204 N N . PHE A 1 289 ? 246.572 22.713 191.740 1.00 27.90 277 PHE A N 1
ATOM 2205 C CA . PHE A 1 289 ? 246.239 22.646 190.334 1.00 34.73 277 PHE A CA 1
ATOM 2206 C C . PHE A 1 289 ? 246.525 23.894 189.500 1.00 39.84 277 PHE A C 1
ATOM 2207 O O . PHE A 1 289 ? 246.930 23.792 188.327 1.00 43.06 277 PHE A O 1
ATOM 2215 N N . ASP A 1 290 ? 246.305 25.055 190.104 1.00 31.79 278 ASP A N 1
ATOM 2216 C CA . ASP A 1 290 ? 246.592 26.326 189.468 1.00 33.53 278 ASP A CA 1
ATOM 2217 C C . ASP A 1 290 ? 248.123 26.346 189.304 1.00 39.90 278 ASP A C 1
ATOM 2218 O O . ASP A 1 290 ? 248.648 26.655 188.243 1.00 45.47 278 ASP A O 1
ATOM 2223 N N . SER A 1 291 ? 248.840 25.967 190.351 1.00 36.04 279 SER A N 1
ATOM 2224 C CA . SER A 1 291 ? 250.280 25.968 190.278 1.00 32.23 279 SER A CA 1
ATOM 2225 C C . SER A 1 291 ? 250.789 25.038 189.178 1.00 43.90 279 SER A C 1
ATOM 2226 O O . SER A 1 291 ? 251.879 25.247 188.629 1.00 32.41 279 SER A O 1
ATOM 2229 N N . LEU A 1 292 ? 249.997 24.021 188.845 1.00 34.56 280 LEU A N 1
ATOM 2230 C CA . LEU A 1 292 ? 250.409 23.080 187.826 1.00 37.14 280 LEU A CA 1
ATOM 2231 C C . LEU A 1 292 ? 249.826 23.491 186.488 1.00 43.03 280 LEU A C 1
ATOM 2232 O O . LEU A 1 292 ? 249.811 22.703 185.560 1.00 44.97 280 LEU A O 1
ATOM 2237 N N . GLY A 1 293 ? 249.299 24.703 186.403 1.00 39.16 281 GLY A N 1
ATOM 2238 C CA . GLY A 1 293 ? 248.740 25.165 185.147 1.00 39.02 281 GLY A CA 1
ATOM 2239 C C . GLY A 1 293 ? 247.483 24.545 184.578 1.00 42.94 281 GLY A C 1
ATOM 2240 O O . GLY A 1 293 ? 247.231 24.605 183.354 1.00 46.84 281 GLY A O 1
ATOM 2241 N N . TYR A 1 294 ? 246.674 23.961 185.444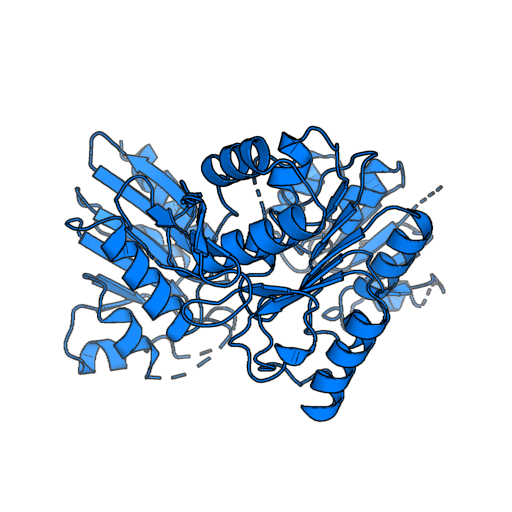 1.00 44.89 282 TYR A N 1
ATOM 2242 C CA . 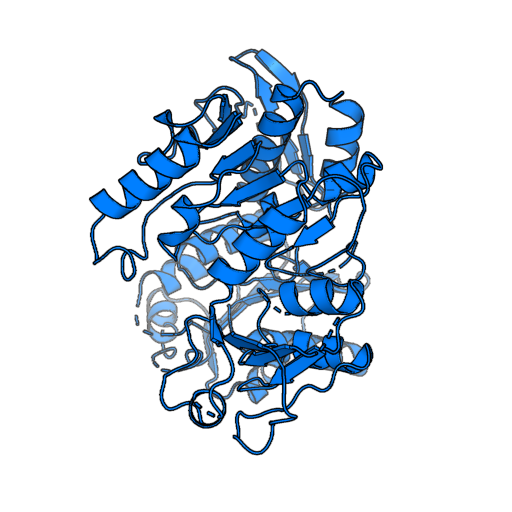TYR A 1 294 ? 245.417 23.359 185.006 1.00 40.48 282 TYR A CA 1
ATOM 2243 C C . TYR A 1 294 ? 244.377 24.422 184.707 1.00 36.81 282 TYR A C 1
ATOM 2244 O O . TYR A 1 294 ? 244.310 25.443 185.380 1.00 38.24 282 TYR A O 1
ATOM 2253 N N . ASP A 1 295 ? 243.557 24.175 183.694 1.00 37.36 283 ASP A N 1
ATOM 2254 C CA . ASP A 1 295 ? 242.478 25.088 183.381 1.00 33.27 283 ASP A CA 1
ATOM 2255 C C . ASP A 1 295 ? 241.574 24.910 184.609 1.00 39.25 283 ASP A C 1
ATOM 2256 O O . ASP A 1 295 ? 241.066 23.832 184.874 1.00 43.66 283 ASP A O 1
ATOM 2261 N N . LEU A 1 296 ? 241.387 25.963 185.367 1.00 34.87 284 LEU A N 1
ATOM 2262 C CA . LEU A 1 296 ? 240.561 25.881 186.538 1.00 34.64 284 LEU A CA 1
ATOM 2263 C C . LEU A 1 296 ? 239.066 25.775 186.312 1.00 42.58 284 LEU A C 1
ATOM 2264 O O . LEU A 1 296 ? 238.342 25.469 187.253 1.00 51.68 284 LEU A O 1
ATOM 2269 N N . ALA A 1 297 ? 238.567 26.037 185.113 1.00 38.19 285 ALA A N 1
ATOM 2270 C CA . ALA A 1 297 ? 237.119 25.917 184.936 1.00 38.93 285 ALA A CA 1
ATOM 2271 C C . ALA A 1 297 ? 236.661 24.496 185.300 1.00 40.18 285 ALA A C 1
ATOM 2272 O O . ALA A 1 297 ? 235.717 24.329 186.085 1.00 40.79 285 ALA A O 1
ATOM 2274 N N . PRO A 1 298 ? 237.284 23.448 184.714 1.00 41.22 286 PRO A N 1
ATOM 2275 C CA . PRO A 1 298 ? 236.806 22.124 185.122 1.00 45.55 286 PRO A CA 1
ATOM 2276 C C . PRO A 1 298 ? 237.160 21.783 186.561 1.00 41.80 286 PRO A C 1
ATOM 2277 O O . PRO A 1 298 ? 236.428 21.035 187.197 1.00 38.83 286 PRO A O 1
ATOM 2281 N N . VAL A 1 299 ? 238.260 22.337 187.071 1.00 31.91 287 VAL A N 1
ATOM 2282 C CA . VAL A 1 299 ? 238.654 22.060 188.445 1.00 32.61 287 VAL A CA 1
ATOM 2283 C C . VAL A 1 299 ? 237.595 22.596 189.397 1.00 38.20 287 VAL A C 1
ATOM 2284 O O . VAL A 1 299 ? 237.270 21.941 190.364 1.00 40.33 287 VAL A O 1
ATOM 2288 N N . LEU A 1 300 ? 237.043 23.769 189.104 1.00 33.80 288 LEU A N 1
ATOM 2289 C CA . LEU A 1 300 ? 236.018 24.382 189.945 1.00 40.03 288 LEU A CA 1
ATOM 2290 C C . LEU A 1 300 ? 234.649 23.720 189.815 1.00 38.50 288 LEU A C 1
ATOM 2291 O O . LEU A 1 300 ? 233.837 23.745 190.734 1.00 39.69 288 LEU A O 1
ATOM 2296 N N . GLU A 1 301 ? 234.394 23.155 188.656 1.00 39.81 289 GLU A N 1
ATOM 2297 C CA . GLU A 1 301 ? 233.145 22.464 188.385 1.00 44.59 289 GLU A CA 1
ATOM 2298 C C . GLU A 1 301 ? 233.156 21.183 189.256 1.00 46.98 289 GLU A C 1
ATOM 2299 O O . GLU A 1 301 ? 232.169 20.825 189.914 1.00 50.12 289 GLU A O 1
ATOM 2305 N N . ALA A 1 302 ? 234.305 20.530 189.281 1.00 30.61 290 ALA A N 1
ATOM 2306 C CA . ALA A 1 302 ? 234.497 19.332 190.041 1.00 31.65 290 ALA A CA 1
ATOM 2307 C C . ALA A 1 302 ? 234.392 19.674 191.537 1.00 43.22 290 ALA A C 1
ATOM 2308 O O . ALA A 1 302 ? 233.692 18.991 192.299 1.00 36.63 290 ALA A O 1
ATOM 2310 N N . LEU A 1 303 ? 235.064 20.737 191.967 1.00 28.24 291 LEU A N 1
ATOM 2311 C CA . LEU A 1 303 ? 235.002 21.055 193.364 1.00 30.69 291 LEU A CA 1
ATOM 2312 C C . LEU A 1 303 ? 233.591 21.363 193.766 1.00 36.21 291 LEU A C 1
ATOM 2313 O O . LEU A 1 303 ? 233.163 21.043 194.869 1.00 39.26 291 LEU A O 1
ATOM 2318 N N . GLU A 1 304 ? 232.844 21.971 192.873 1.00 32.15 292 GLU A N 1
ATOM 2319 C CA . GLU A 1 304 ? 231.486 22.309 193.234 1.00 41.80 292 GLU A CA 1
ATOM 2320 C C . GLU A 1 304 ? 230.655 21.036 193.438 1.00 37.72 292 GLU A C 1
ATOM 2321 O O . GLU A 1 304 ? 229.792 20.986 194.294 1.00 42.29 292 GLU A O 1
ATOM 2327 N N . GLU A 1 305 ? 230.964 20.006 192.673 1.00 33.79 293 GLU A N 1
ATOM 2328 C CA . GLU A 1 305 ? 230.259 18.738 192.732 1.00 41.05 293 GLU A CA 1
ATOM 2329 C C . GLU A 1 305 ? 230.769 17.741 193.794 1.00 36.90 293 GLU A C 1
ATOM 2330 O O . GLU A 1 305 ? 230.128 16.752 194.052 1.00 37.17 293 GLU A O 1
ATOM 2336 N N . PHE A 1 306 ? 231.911 18.016 194.400 1.00 35.99 294 PHE A N 1
ATOM 2337 C CA . PHE A 1 306 ? 232.517 17.128 195.370 1.00 35.15 294 PHE A CA 1
ATOM 2338 C C . PHE A 1 306 ? 231.515 16.786 196.433 1.00 38.81 294 PHE A C 1
ATOM 2339 O O . PHE A 1 306 ? 230.981 17.683 197.037 1.00 32.24 294 PHE A O 1
ATOM 2347 N N . ARG A 1 307 ? 231.280 15.495 196.681 1.00 33.37 295 ARG A N 1
ATOM 2348 C CA . ARG A 1 307 ? 230.272 15.108 197.653 1.00 41.94 295 ARG A CA 1
ATOM 2349 C C . ARG A 1 307 ? 230.708 14.853 199.083 1.00 34.53 295 ARG A C 1
ATOM 2350 O O . ARG A 1 307 ? 229.876 14.677 199.970 1.00 44.76 295 ARG A O 1
ATOM 2358 N N . GLY A 1 308 ? 232.007 14.914 199.320 1.00 32.45 296 GLY A N 1
ATOM 2359 C CA . GLY A 1 308 ? 232.505 14.766 200.677 1.00 25.13 296 GLY A CA 1
ATOM 2360 C C . GLY A 1 308 ? 232.908 13.354 201.008 1.00 33.67 296 GLY A C 1
ATOM 2361 O O . GLY A 1 308 ? 232.703 12.408 200.225 1.00 34.11 296 GLY A O 1
ATOM 2362 N N . VAL A 1 309 ? 233.484 13.212 202.183 1.00 31.22 297 VAL A N 1
ATOM 2363 C CA . VAL A 1 309 ? 233.942 11.916 202.657 1.00 33.36 297 VAL A CA 1
ATOM 2364 C C . VAL A 1 309 ? 233.067 11.513 203.801 1.00 32.59 297 VAL A C 1
ATOM 2365 O O . VAL A 1 309 ? 232.747 12.370 204.629 1.00 32.92 297 VAL A O 1
ATOM 2369 N N . HIS A 1 310 ? 232.697 10.227 203.877 1.00 29.59 298 HIS A N 1
ATOM 2370 C CA . HIS A 1 310 ? 231.864 9.772 205.012 1.00 37.23 298 HIS A CA 1
ATOM 2371 C C . HIS A 1 310 ? 232.479 10.119 206.349 1.00 26.13 298 HIS A C 1
ATOM 2372 O O . HIS A 1 310 ? 233.699 10.032 206.556 1.00 33.49 298 HIS A O 1
ATOM 2379 N N . ARG A 1 311 ? 231.615 10.620 207.215 1.00 28.05 299 ARG A N 1
ATOM 2380 C CA . ARG A 1 311 ? 231.921 11.048 208.566 1.00 24.46 299 ARG A CA 1
ATOM 2381 C C . ARG A 1 311 ? 232.557 12.408 208.631 1.00 37.07 299 ARG A C 1
ATOM 2382 O O . ARG A 1 311 ? 233.030 12.829 209.701 1.00 34.91 299 ARG A O 1
ATOM 2390 N N . ARG A 1 312 ? 232.628 13.100 207.506 1.00 31.63 300 ARG A N 1
ATOM 2391 C CA . ARG A 1 312 ? 233.124 14.493 207.592 1.00 44.86 300 ARG A CA 1
ATOM 2392 C C . ARG A 1 312 ? 231.840 15.244 207.221 1.00 34.71 300 ARG A C 1
ATOM 2393 O O . ARG A 1 312 ? 231.551 15.465 206.052 1.00 39.88 300 ARG A O 1
ATOM 2401 N N . PHE A 1 313 ? 231.051 15.544 208.253 1.00 41.67 301 PHE A N 1
ATOM 2402 C CA . PHE A 1 313 ? 229.748 16.165 208.138 1.00 25.98 301 PHE A CA 1
ATOM 2403 C C . PHE A 1 313 ? 228.966 15.529 206.984 1.00 32.49 301 PHE A C 1
ATOM 2404 O O . PHE A 1 313 ? 228.441 16.254 206.127 1.00 33.82 301 PHE A O 1
ATOM 2412 N N . SER A 1 314 ? 228.893 14.190 206.945 1.00 25.75 302 SER A N 1
ATOM 2413 C CA . SER A 1 314 ? 228.136 13.515 205.887 1.00 29.29 302 SER A CA 1
ATOM 2414 C C . SER A 1 314 ? 226.662 13.304 206.261 1.00 38.75 302 SER A C 1
ATOM 2415 O O . SER A 1 314 ? 226.332 12.961 207.406 1.00 39.11 302 SER A O 1
ATOM 2418 N N . ILE A 1 315 ? 225.777 13.538 205.295 1.00 36.27 303 ILE A N 1
ATOM 2419 C CA . ILE A 1 315 ? 224.355 13.394 205.541 1.00 29.69 303 ILE A CA 1
ATOM 2420 C C . ILE A 1 315 ? 224.072 11.941 205.320 1.00 35.81 303 ILE A C 1
ATOM 2421 O O . ILE A 1 315 ? 224.168 11.443 204.202 1.00 40.79 303 ILE A O 1
ATOM 2426 N N . ALA A 1 316 ? 223.714 11.262 206.400 1.00 41.12 304 ALA A N 1
ATOM 2427 C CA . ALA A 1 316 ? 223.405 9.840 206.342 1.00 34.10 304 ALA A CA 1
ATOM 2428 C C . ALA A 1 316 ? 221.961 9.658 205.916 1.00 30.65 304 ALA A C 1
ATOM 2429 O O . ALA A 1 316 ? 221.622 8.706 205.236 1.00 35.37 304 ALA A O 1
ATOM 2431 N N . PHE A 1 317 ? 221.112 10.603 206.303 1.00 26.31 305 PHE A N 1
ATOM 2432 C CA . PHE A 1 317 ? 219.713 10.487 205.977 1.00 25.23 305 PHE A CA 1
ATOM 2433 C C . PHE A 1 317 ? 218.988 11.831 206.021 1.00 27.17 305 PHE A C 1
ATOM 2434 O O . PHE A 1 317 ? 219.221 12.679 206.890 1.00 28.83 305 PHE A O 1
ATOM 2442 N N . HIS A 1 318 ? 218.083 12.021 205.079 1.00 28.62 306 HIS A N 1
ATOM 2443 C CA . HIS A 1 318 ? 217.328 13.250 205.072 1.00 34.67 306 HIS A CA 1
ATOM 2444 C C . HIS A 1 318 ? 215.885 12.980 204.735 1.00 32.60 306 HIS A C 1
ATOM 2445 O O . HIS A 1 318 ? 215.612 12.322 203.742 1.00 31.79 306 HIS A O 1
ATOM 2452 N N . ASP A 1 319 ? 214.964 13.457 205.573 1.00 30.25 307 ASP A N 1
ATOM 2453 C CA . ASP A 1 319 ? 213.543 13.301 205.261 1.00 33.30 307 ASP A CA 1
ATOM 2454 C C . ASP A 1 319 ? 213.025 14.700 204.942 1.00 30.21 307 ASP A C 1
ATOM 2455 O O . ASP A 1 319 ? 212.810 15.530 205.816 1.00 32.51 307 ASP A O 1
ATOM 2460 N N . PRO A 1 320 ? 212.826 14.966 203.662 1.00 28.95 308 PRO A N 1
ATOM 2461 C CA . PRO A 1 320 ? 212.351 16.238 203.126 1.00 35.70 308 PRO A CA 1
ATOM 2462 C C . PRO A 1 320 ? 210.907 16.560 203.489 1.00 37.14 308 PRO A C 1
ATOM 2463 O O . PRO A 1 320 ? 210.524 17.731 203.546 1.00 43.40 308 PRO A O 1
ATOM 2467 N N . GLU A 1 321 ? 210.106 15.538 203.747 1.00 35.31 309 GLU A N 1
ATOM 2468 C CA . GLU A 1 321 ? 208.725 15.773 204.156 1.00 38.18 309 GLU A CA 1
ATOM 2469 C C . GLU A 1 321 ? 208.746 16.291 205.580 1.00 35.73 309 GLU A C 1
ATOM 2470 O O . GLU A 1 321 ? 207.988 17.155 206.002 1.00 39.18 309 GLU A O 1
ATOM 2476 N N . THR A 1 322 ? 209.692 15.792 206.325 1.00 41.58 310 THR A N 1
ATOM 2477 C CA . THR A 1 322 ? 209.694 16.120 207.725 1.00 36.86 310 THR A CA 1
ATOM 2478 C C . THR A 1 322 ? 210.730 17.139 208.191 1.00 40.72 310 THR A C 1
ATOM 2479 O O . THR A 1 322 ? 210.670 17.651 209.328 1.00 35.53 310 THR A O 1
ATOM 2483 N N . ASN A 1 323 ? 211.643 17.457 207.269 1.00 31.63 311 ASN A N 1
ATOM 2484 C CA . ASN A 1 323 ? 212.772 18.335 207.495 1.00 26.11 311 ASN A CA 1
ATOM 2485 C C . ASN A 1 323 ? 213.652 17.743 208.623 1.00 29.71 311 ASN A C 1
ATOM 2486 O O . ASN A 1 323 ? 214.016 18.419 209.606 1.00 23.08 311 ASN A O 1
ATOM 2491 N N . ILE A 1 324 ? 213.975 16.460 208.474 1.00 28.34 312 ILE A N 1
ATOM 2492 C CA . ILE A 1 324 ? 214.815 15.775 209.448 1.00 33.55 312 ILE A CA 1
ATOM 2493 C C . ILE A 1 324 ? 216.107 15.254 208.825 1.00 26.08 312 ILE A C 1
ATOM 2494 O O . ILE A 1 324 ? 216.101 14.616 207.769 1.00 31.98 312 ILE A O 1
ATOM 2499 N N . TYR A 1 325 ? 217.217 15.524 209.492 1.00 28.12 313 TYR A N 1
ATOM 2500 C CA . TYR A 1 325 ? 218.514 15.063 208.999 1.00 31.39 313 TYR A CA 1
ATOM 2501 C C . TYR A 1 325 ? 219.284 14.250 210.027 1.00 28.61 313 TYR A C 1
ATOM 2502 O O . TYR A 1 325 ? 219.266 14.539 211.229 1.00 33.87 313 TYR A O 1
ATOM 2511 N N . VAL A 1 326 ? 219.989 13.244 209.554 1.00 30.17 314 VAL A N 1
ATOM 2512 C CA . VAL A 1 326 ? 220.871 12.482 210.429 1.00 28.24 314 VAL A CA 1
ATOM 2513 C C . VAL A 1 326 ? 222.235 12.704 209.766 1.00 28.70 314 VAL A C 1
ATOM 2514 O O . VAL A 1 326 ? 222.478 12.338 208.600 1.00 32.76 314 VAL A O 1
ATOM 2518 N N . ILE A 1 327 ? 223.130 13.306 210.517 1.00 32.47 315 ILE A N 1
ATOM 2519 C CA . ILE A 1 327 ? 224.461 13.620 210.010 1.00 31.67 315 ILE A CA 1
ATOM 2520 C C . ILE A 1 327 ? 225.560 12.948 210.852 1.00 35.86 315 ILE A C 1
ATOM 2521 O O . ILE A 1 327 ? 225.474 12.908 212.090 1.00 38.23 315 ILE A O 1
ATOM 2526 N N . ASP A 1 328 ? 226.578 12.419 210.166 1.00 35.83 316 ASP A N 1
ATOM 2527 C CA . ASP A 1 328 ? 227.739 11.775 210.800 1.00 36.60 316 ASP A CA 1
ATOM 2528 C C . ASP A 1 328 ? 229.009 12.616 210.778 1.00 37.74 316 ASP A C 1
ATOM 2529 O O . ASP A 1 328 ? 229.392 13.166 209.748 1.00 39.10 316 ASP A O 1
ATOM 2534 N N . ASP A 1 329 ? 229.671 12.713 211.912 1.00 36.73 317 ASP A N 1
ATOM 2535 C CA . ASP A 1 329 ? 230.912 13.444 211.958 1.00 38.96 317 ASP A CA 1
ATOM 2536 C C . ASP A 1 329 ? 231.871 12.863 212.977 1.00 47.65 317 ASP A C 1
ATOM 2537 O O . ASP A 1 329 ? 231.500 12.611 214.110 1.00 48.65 317 ASP A O 1
ATOM 2542 N N . TYR A 1 330 ? 233.108 12.683 212.523 1.00 41.57 318 TYR A N 1
ATOM 2543 C CA . TYR A 1 330 ? 234.237 12.129 213.255 1.00 43.48 318 TYR A CA 1
ATOM 2544 C C . TYR A 1 330 ? 234.709 12.951 214.425 1.00 38.66 318 TYR A C 1
ATOM 2545 O O . TYR A 1 330 ? 235.485 12.467 215.217 1.00 42.02 318 TYR A O 1
ATOM 2554 N N . ALA A 1 331 ? 234.278 14.197 214.540 1.00 35.76 319 ALA A N 1
ATOM 2555 C CA . ALA A 1 331 ? 234.800 15.035 215.614 1.00 35.31 319 ALA A CA 1
ATOM 2556 C C . ALA A 1 331 ? 234.941 14.354 216.980 1.00 47.14 319 ALA A C 1
ATOM 2557 O O . ALA A 1 331 ? 234.038 13.630 217.420 1.00 52.57 319 ALA A O 1
ATOM 2559 N N . HIS A 1 332 ? 236.070 14.602 217.651 1.00 48.51 320 HIS A N 1
ATOM 2560 C CA . HIS A 1 332 ? 236.333 14.033 218.971 1.00 48.34 320 HIS A CA 1
ATOM 2561 C C . HIS A 1 332 ? 237.027 15.022 219.875 1.00 42.09 320 HIS A C 1
ATOM 2562 O O . HIS A 1 332 ? 237.184 14.819 221.059 1.00 59.01 320 HIS A O 1
ATOM 2569 N N . THR A 1 333 ? 237.387 16.133 219.294 1.00 43.87 321 THR A N 1
ATOM 2570 C CA . THR A 1 333 ? 238.083 17.196 219.976 1.00 45.59 321 THR A CA 1
ATOM 2571 C C . THR A 1 333 ? 237.157 18.353 220.248 1.00 42.48 321 THR A C 1
ATOM 2572 O O . THR A 1 333 ? 236.225 18.594 219.509 1.00 50.10 321 THR A O 1
ATOM 2576 N N . PRO A 1 334 ? 237.415 19.106 221.305 1.00 42.73 322 PRO A N 1
ATOM 2577 C CA . PRO A 1 334 ? 236.534 20.234 221.583 1.00 49.11 322 PRO A CA 1
ATOM 2578 C C . PRO A 1 334 ? 236.466 21.210 220.417 1.00 55.07 322 PRO A C 1
ATOM 2579 O O . PRO A 1 334 ? 235.392 21.741 220.107 1.00 58.97 322 PRO A O 1
ATOM 2583 N N . ASP A 1 335 ? 237.602 21.441 219.763 1.00 53.19 323 ASP A N 1
ATOM 2584 C CA . ASP A 1 335 ? 237.616 22.388 218.660 1.00 45.64 323 ASP A CA 1
ATOM 2585 C C . ASP A 1 335 ? 236.904 21.840 217.451 1.00 42.07 323 ASP A C 1
ATOM 2586 O O . ASP A 1 335 ? 236.190 22.569 216.762 1.00 34.33 323 ASP A O 1
ATOM 2591 N N . GLU A 1 336 ? 237.080 20.551 217.199 1.00 39.10 324 GLU A N 1
ATOM 2592 C CA . GLU A 1 336 ? 236.422 19.955 216.062 1.00 47.10 324 GLU A CA 1
ATOM 2593 C C . GLU A 1 336 ? 234.898 20.058 216.297 1.00 49.46 324 GLU A C 1
ATOM 2594 O O . GLU A 1 336 ? 234.136 20.246 215.356 1.00 48.94 324 GLU A O 1
ATOM 2600 N N . ILE A 1 337 ? 234.469 19.978 217.556 1.00 46.23 325 ILE A N 1
ATOM 2601 C CA . ILE A 1 337 ? 233.054 20.055 217.876 1.00 40.93 325 ILE A CA 1
ATOM 2602 C C . ILE A 1 337 ? 232.562 21.477 217.765 1.00 44.97 325 ILE A C 1
ATOM 2603 O O . ILE A 1 337 ? 231.459 21.716 217.240 1.00 42.14 325 ILE A O 1
ATOM 2608 N N . ARG A 1 338 ? 233.362 22.429 218.240 1.00 37.29 326 ARG A N 1
ATOM 2609 C CA . ARG A 1 338 ? 232.965 23.836 218.109 1.00 47.42 326 ARG A CA 1
ATOM 2610 C C . ARG A 1 338 ? 232.788 24.163 216.601 1.00 52.39 326 ARG A C 1
ATOM 2611 O O . ARG A 1 338 ? 231.845 24.870 216.212 1.00 52.08 326 ARG A O 1
ATOM 2619 N N . ASN A 1 339 ? 233.686 23.622 215.766 1.00 46.63 327 ASN A N 1
ATOM 2620 C CA . ASN A 1 339 ? 233.641 23.835 214.318 1.00 43.12 327 ASN A CA 1
ATOM 2621 C C . ASN A 1 339 ? 232.417 23.184 213.715 1.00 45.08 327 ASN A C 1
ATOM 2622 O O . ASN A 1 339 ? 231.689 23.802 212.945 1.00 39.05 327 ASN A O 1
ATOM 2627 N N . LEU A 1 340 ? 232.213 21.917 214.049 1.00 42.82 328 LEU A N 1
ATOM 2628 C CA . LEU A 1 340 ? 231.072 21.176 213.561 1.00 42.40 328 LEU A CA 1
ATOM 2629 C C . LEU A 1 340 ? 229.752 21.939 213.858 1.00 35.92 328 LEU A C 1
ATOM 2630 O O . LEU A 1 340 ? 228.903 22.147 212.992 1.00 34.87 328 LEU A O 1
ATOM 2635 N N . LEU A 1 341 ? 229.607 22.389 215.080 1.00 30.27 329 LEU A N 1
ATOM 2636 C CA . LEU A 1 341 ? 228.402 23.074 215.445 1.00 37.92 329 LEU A CA 1
ATOM 2637 C C . LEU A 1 341 ? 228.301 24.394 214.714 1.00 38.14 329 LEU A C 1
ATOM 2638 O O . LEU A 1 341 ? 227.217 24.786 214.278 1.00 43.98 329 LEU A O 1
ATOM 2643 N N . GLN A 1 342 ? 229.420 25.082 214.560 1.00 40.96 330 GLN A N 1
ATOM 2644 C CA . GLN A 1 342 ? 229.366 26.333 213.832 1.00 39.26 330 GLN A CA 1
ATOM 2645 C C . GLN A 1 342 ? 228.935 26.038 212.400 1.00 38.36 330 GLN A C 1
ATOM 2646 O O . GLN A 1 342 ? 228.107 26.774 211.831 1.00 36.44 330 GLN A O 1
ATOM 2652 N N . THR A 1 343 ? 229.428 24.957 211.798 1.00 30.28 331 THR A N 1
ATOM 2653 C CA . THR A 1 343 ? 228.933 24.751 210.464 1.00 36.39 331 THR A CA 1
ATOM 2654 C C . THR A 1 343 ? 227.501 24.237 210.450 1.00 35.92 331 THR A C 1
ATOM 2655 O O . THR A 1 343 ? 226.759 24.515 209.490 1.00 37.79 331 THR A O 1
ATOM 2659 N N . ALA A 1 344 ? 227.075 23.542 211.511 1.00 39.68 332 ALA A N 1
ATOM 2660 C CA . ALA A 1 344 ? 225.692 23.037 211.542 1.00 37.72 332 ALA A CA 1
ATOM 2661 C C . ALA A 1 344 ? 224.772 24.266 211.521 1.00 31.22 332 ALA A C 1
ATOM 2662 O O . ALA A 1 344 ? 223.784 24.319 210.796 1.00 41.12 332 ALA A O 1
ATOM 2664 N N . LYS A 1 345 ? 225.119 25.263 212.315 1.00 31.83 333 LYS A N 1
ATOM 2665 C CA . LYS A 1 345 ? 224.333 26.487 212.356 1.00 40.41 333 LYS A CA 1
ATOM 2666 C C . LYS A 1 345 ? 224.376 27.279 211.036 1.00 38.04 333 LYS A C 1
ATOM 2667 O O . LYS A 1 345 ? 223.426 27.932 210.687 1.00 44.04 333 LYS A O 1
ATOM 2673 N N . GLU A 1 346 ? 225.479 27.233 210.305 1.00 36.37 334 GLU A N 1
ATOM 2674 C CA . GLU A 1 346 ? 225.541 27.935 209.033 1.00 33.27 334 GLU A CA 1
ATOM 2675 C C . GLU A 1 346 ? 224.629 27.258 208.026 1.00 37.50 334 GLU A C 1
ATOM 2676 O O . GLU A 1 346 ? 223.952 27.932 207.245 1.00 40.02 334 GLU A O 1
ATOM 2682 N N . VAL A 1 347 ? 224.647 25.921 208.017 1.00 34.50 335 VAL A N 1
ATOM 2683 C CA . VAL A 1 347 ? 223.825 25.184 207.078 1.00 32.20 335 VAL A CA 1
ATOM 2684 C C . VAL A 1 347 ? 222.363 25.138 207.467 1.00 42.26 335 VAL A C 1
ATOM 2685 O O . VAL A 1 347 ? 221.473 25.291 206.601 1.00 37.37 335 VAL A O 1
ATOM 2689 N N . PHE A 1 348 ? 222.128 24.925 208.764 1.00 32.26 336 PHE A N 1
ATOM 2690 C CA . PHE A 1 348 ? 220.787 24.840 209.292 1.00 30.72 336 PHE A CA 1
ATOM 2691 C C . PHE A 1 348 ? 220.529 25.961 210.245 1.00 41.37 336 PHE A C 1
ATOM 2692 O O . PHE A 1 348 ? 220.628 25.798 211.456 1.00 44.08 336 PHE A O 1
ATOM 2700 N N . GLU A 1 349 ? 220.170 27.101 209.677 1.00 46.35 337 GLU A N 1
ATOM 2701 C CA . GLU A 1 349 ? 219.921 28.305 210.434 1.00 49.26 337 GLU A CA 1
ATOM 2702 C C . GLU A 1 349 ? 218.836 28.192 211.487 1.00 50.97 337 GLU A C 1
ATOM 2703 O O . GLU A 1 349 ? 219.000 28.700 212.582 1.00 44.65 337 GLU A O 1
ATOM 2709 N N . ASN A 1 350 ? 217.730 27.528 211.162 1.00 48.94 338 ASN A N 1
ATOM 2710 C CA . ASN A 1 350 ? 216.630 27.454 212.099 1.00 41.98 338 ASN A CA 1
ATOM 2711 C C . ASN A 1 350 ? 216.295 26.148 212.739 1.00 41.34 338 ASN A C 1
ATOM 2712 O O . ASN A 1 350 ? 215.645 26.128 213.767 1.00 38.42 338 ASN A O 1
ATOM 2717 N N . GLU A 1 351 ? 216.740 25.060 212.150 1.00 36.37 339 GLU A N 1
ATOM 2718 C CA . GLU A 1 351 ? 216.439 23.748 212.709 1.00 37.57 339 GLU A CA 1
ATOM 2719 C C . GLU A 1 351 ? 216.997 23.517 214.130 1.00 39.00 339 GLU A C 1
ATOM 2720 O O . GLU A 1 351 ? 217.881 24.239 214.615 1.00 41.40 339 GLU A O 1
ATOM 2726 N N . LYS A 1 352 ? 216.445 22.510 214.798 1.00 39.79 340 LYS A N 1
ATOM 2727 C CA . LYS A 1 352 ? 216.885 22.120 216.133 1.00 34.61 340 LYS A CA 1
ATOM 2728 C C . LYS A 1 352 ? 218.122 21.249 215.910 1.00 33.40 340 LYS A C 1
ATOM 2729 O O . LYS A 1 352 ? 218.106 20.329 215.080 1.00 35.52 340 LYS A O 1
ATOM 2735 N N . ILE A 1 353 ? 219.199 21.555 216.625 1.00 36.17 341 ILE A N 1
ATOM 2736 C CA . ILE A 1 353 ? 220.434 20.790 216.505 1.00 34.32 341 ILE A CA 1
ATOM 2737 C C . ILE A 1 353 ? 220.603 19.900 217.719 1.00 40.10 341 ILE A C 1
ATOM 2738 O O . ILE A 1 353 ? 220.687 20.394 218.861 1.00 34.36 341 ILE A O 1
ATOM 2743 N N . VAL A 1 354 ? 220.638 18.593 217.465 1.00 31.45 342 VAL A N 1
ATOM 2744 C CA . VAL A 1 354 ? 220.789 17.594 218.519 1.00 32.60 342 VAL A CA 1
ATOM 2745 C C . VAL A 1 354 ? 222.082 16.809 218.338 1.00 32.42 342 VAL A C 1
ATOM 2746 O O . VAL A 1 354 ? 222.277 16.133 217.323 1.00 36.77 342 VAL A O 1
ATOM 2750 N N . VAL A 1 355 ? 222.968 16.917 219.318 1.00 40.75 343 VAL A N 1
ATOM 2751 C CA . VAL A 1 355 ? 224.233 16.210 219.265 1.00 32.47 343 VAL A CA 1
ATOM 2752 C C . VAL A 1 355 ? 224.221 14.991 220.177 1.00 39.45 343 VAL A C 1
ATOM 2753 O O . VAL A 1 355 ? 223.874 15.084 221.348 1.00 50.25 343 VAL A O 1
ATOM 2757 N N . ILE A 1 356 ? 224.550 13.847 219.597 1.00 34.66 344 ILE A N 1
ATOM 2758 C CA . ILE A 1 356 ? 224.684 12.590 220.295 1.00 36.10 344 ILE A CA 1
ATOM 2759 C C . ILE A 1 356 ? 226.207 12.380 220.162 1.00 43.43 344 ILE A C 1
ATOM 2760 O O . ILE A 1 356 ? 226.725 12.028 219.091 1.00 39.78 344 ILE A O 1
ATOM 2765 N N . PHE A 1 357 ? 226.921 12.623 221.250 1.00 40.48 345 PHE A N 1
ATOM 2766 C CA . PHE A 1 357 ? 228.369 12.555 221.242 1.00 42.25 345 PHE A CA 1
ATOM 2767 C C . PHE A 1 357 ? 229.021 11.437 222.022 1.00 47.05 345 PHE A C 1
ATOM 2768 O O . PHE A 1 357 ? 228.806 11.306 223.226 1.00 48.55 345 PHE A O 1
ATOM 2776 N N . GLN A 1 358 ? 229.840 10.649 221.340 1.00 40.71 346 GLN A N 1
ATOM 2777 C CA . GLN A 1 358 ? 230.569 9.560 221.987 1.00 39.56 346 GLN A CA 1
ATOM 2778 C C . GLN A 1 358 ? 232.014 10.043 222.110 1.00 45.84 346 GLN A C 1
ATOM 2779 O O . GLN A 1 358 ? 232.731 10.052 221.131 1.00 50.74 346 GLN A O 1
ATOM 2785 N N . PRO A 1 359 ? 232.450 10.468 223.311 1.00 49.67 347 PRO A N 1
ATOM 2786 C CA . PRO A 1 359 ? 233.823 10.957 223.504 1.00 48.32 347 PRO A CA 1
ATOM 2787 C C . PRO A 1 359 ? 234.832 9.885 223.122 1.00 54.06 347 PRO A C 1
ATOM 2788 O O . PRO A 1 359 ? 234.522 8.692 223.084 1.00 52.66 347 PRO A O 1
ATOM 2792 N N . HIS A 1 360 ? 236.060 10.289 222.853 1.00 65.89 348 HIS A N 1
ATOM 2793 C CA . HIS A 1 360 ? 237.008 9.301 222.385 1.00 74.86 348 HIS A CA 1
ATOM 2794 C C . HIS A 1 360 ? 238.160 8.992 223.298 1.00 71.85 348 HIS A C 1
ATOM 2795 O O . HIS A 1 360 ? 238.599 9.849 224.058 1.00 70.84 348 HIS A O 1
ATOM 2802 N N . ARG A 1 361 ? 238.628 7.748 223.211 1.00 71.93 349 ARG A N 1
ATOM 2803 C CA . ARG A 1 361 ? 239.764 7.275 223.984 0.00 74.98 349 ARG A CA 1
ATOM 2804 C C . ARG A 1 361 ? 240.907 8.266 223.819 1.00 77.15 349 ARG A C 1
ATOM 2805 O O . ARG A 1 361 ? 241.011 9.240 224.566 1.00 84.55 349 ARG A O 1
ATOM 2813 N N . GLY A 1 370 ? 235.393 19.176 230.086 1.00 82.91 358 GLY A N 1
ATOM 2814 C CA . GLY A 1 370 ? 235.630 20.584 230.379 1.00 92.32 358 GLY A CA 1
ATOM 2815 C C . GLY A 1 370 ? 235.450 21.551 229.202 1.00 94.16 358 GLY A C 1
ATOM 2816 O O . GLY A 1 370 ? 234.529 22.397 229.186 1.00 87.91 358 GLY A O 1
ATOM 2817 N N . ASN A 1 371 ? 236.342 21.468 228.218 1.00 86.79 359 ASN A N 1
ATOM 2818 C CA . ASN A 1 371 ? 236.198 22.341 227.062 1.00 80.38 359 ASN A CA 1
ATOM 2819 C C . ASN A 1 371 ? 235.068 21.796 226.205 1.00 69.82 359 ASN A C 1
ATOM 2820 O O . ASN A 1 371 ? 234.477 22.516 225.413 1.00 64.37 359 ASN A O 1
ATOM 2825 N N . PHE A 1 372 ? 234.785 20.508 226.374 1.00 63.23 360 PHE A N 1
ATOM 2826 C CA . PHE A 1 372 ? 233.744 19.848 225.622 1.00 56.86 360 PHE A CA 1
ATOM 2827 C C . PHE A 1 372 ? 232.396 20.479 225.866 1.00 56.01 360 PHE A C 1
ATOM 2828 O O . PHE A 1 372 ? 231.644 20.733 224.929 1.00 56.30 360 PHE A O 1
ATOM 2836 N N . ALA A 1 373 ? 232.104 20.759 227.126 1.00 56.06 361 ALA A N 1
ATOM 2837 C CA . ALA A 1 373 ? 230.826 21.359 227.487 1.00 62.15 361 ALA A CA 1
ATOM 2838 C C . ALA A 1 373 ? 230.680 22.714 226.827 1.00 57.17 361 ALA A C 1
ATOM 2839 O O . ALA A 1 373 ? 229.590 23.067 226.367 1.00 60.28 361 ALA A O 1
ATOM 2841 N N . LYS A 1 374 ? 231.767 23.477 226.787 1.00 57.43 362 LYS A N 1
ATOM 2842 C CA . LYS A 1 374 ? 231.708 24.805 226.186 1.00 55.75 362 LYS A CA 1
ATOM 2843 C C . LYS A 1 374 ? 231.552 24.671 224.671 1.00 58.09 362 LYS A C 1
ATOM 2844 O O . LYS A 1 374 ? 230.935 25.515 224.031 1.00 61.78 362 LYS A O 1
ATOM 2850 N N . ALA A 1 375 ? 232.078 23.589 224.102 1.00 54.93 363 ALA A N 1
ATOM 2851 C CA . ALA A 1 375 ? 231.987 23.367 222.658 1.00 53.89 363 ALA A CA 1
ATOM 2852 C C . ALA A 1 375 ? 230.574 22.936 222.227 1.00 57.26 363 ALA A C 1
ATOM 2853 O O . ALA A 1 375 ? 230.110 23.259 221.136 1.00 60.92 363 ALA A O 1
ATOM 2855 N N . LEU A 1 376 ? 229.904 22.192 223.092 1.00 52.69 364 LEU A N 1
ATOM 2856 C CA . LEU A 1 376 ? 228.588 21.697 222.790 1.00 49.98 364 LEU A CA 1
ATOM 2857 C C . LEU A 1 376 ? 227.490 22.675 223.129 1.00 51.64 364 LEU A C 1
ATOM 2858 O O . LEU A 1 376 ? 226.348 22.456 222.775 1.00 58.73 364 LEU A O 1
ATOM 2863 N N . GLN A 1 377 ? 227.838 23.764 223.800 1.00 62.97 365 GLN A N 1
ATOM 2864 C CA . GLN A 1 377 ? 226.849 24.757 224.188 1.00 65.24 365 GLN A CA 1
ATOM 2865 C C . GLN A 1 377 ? 225.967 25.174 223.001 1.00 62.86 365 GLN A C 1
ATOM 2866 O O . GLN A 1 377 ? 224.777 25.413 223.170 1.00 66.67 365 GLN A O 1
ATOM 2872 N N . LEU A 1 378 ? 226.542 25.251 221.807 1.00 60.76 366 LEU A N 1
ATOM 2873 C CA . LEU A 1 378 ? 225.784 25.643 220.625 1.00 59.91 366 LEU A CA 1
ATOM 2874 C C . LEU A 1 378 ? 224.646 24.673 220.211 1.00 58.18 366 LEU A C 1
ATOM 2875 O O . LEU A 1 378 ? 223.744 25.063 219.456 1.00 51.96 366 LEU A O 1
ATOM 2880 N N . ALA A 1 379 ? 224.680 23.420 220.675 1.00 44.81 367 ALA A N 1
ATOM 2881 C CA . ALA A 1 379 ? 223.614 22.471 220.323 1.00 37.30 367 ALA A CA 1
ATOM 2882 C C . ALA A 1 379 ? 222.375 22.736 221.156 1.00 38.57 367 ALA A C 1
ATOM 2883 O O . ALA A 1 379 ? 222.469 23.296 222.228 1.00 44.68 367 ALA A O 1
A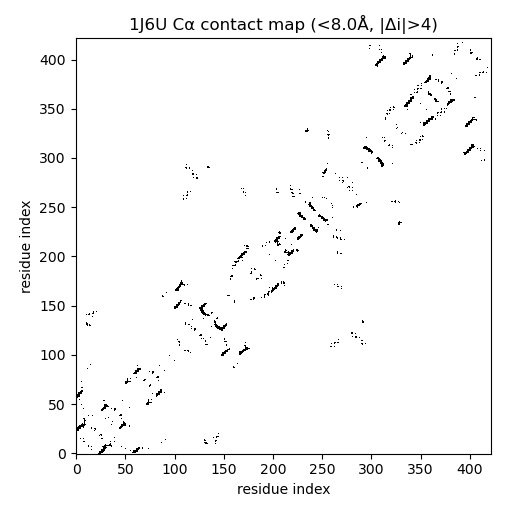TOM 2885 N N . ASP A 1 380 ? 221.207 22.340 220.667 1.00 34.67 368 ASP A N 1
ATOM 2886 C CA . ASP A 1 380 ? 219.981 22.552 221.425 1.00 42.03 368 ASP A CA 1
ATOM 2887 C C . ASP A 1 380 ? 219.769 21.454 222.457 1.00 43.01 368 ASP A C 1
ATOM 2888 O O . ASP A 1 380 ? 219.229 21.689 223.523 1.00 51.72 368 ASP A O 1
ATOM 2893 N N . GLU A 1 381 ? 220.193 20.252 222.115 1.00 41.41 369 GLU A N 1
ATOM 2894 C CA . GLU A 1 381 ? 220.090 19.119 222.996 1.00 41.81 369 GLU A CA 1
ATOM 2895 C C . GLU A 1 381 ? 221.380 18.362 222.884 1.00 39.61 369 GLU A C 1
ATOM 2896 O O . GLU A 1 381 ? 221.921 18.225 221.784 1.00 42.46 369 GLU A O 1
ATOM 2902 N N . VAL A 1 382 ? 221.883 17.880 224.015 1.00 42.36 370 VAL A N 1
ATOM 2903 C CA . VAL A 1 382 ? 223.062 17.041 223.976 1.00 41.32 370 VAL A CA 1
ATOM 2904 C C . VAL A 1 382 ? 222.880 15.721 224.715 1.00 35.98 370 VAL A C 1
ATOM 2905 O O . VAL A 1 382 ? 222.459 15.703 225.863 1.00 40.35 370 VAL A O 1
ATOM 2909 N N . VAL A 1 383 ? 223.199 14.626 224.046 1.00 37.82 371 VAL A N 1
ATOM 2910 C CA . VAL A 1 383 ? 223.191 13.295 224.658 1.00 41.68 371 VAL A CA 1
ATOM 2911 C C . VAL A 1 383 ? 224.662 12.831 224.605 1.00 43.13 371 VAL A C 1
ATOM 2912 O O . VAL A 1 383 ? 225.216 12.690 223.521 1.00 42.18 371 VAL A O 1
ATOM 2916 N N . VAL A 1 384 ? 225.306 12.626 225.754 1.00 47.17 372 VAL A N 1
ATOM 2917 C CA . VAL A 1 384 ? 226.700 12.160 225.769 1.00 42.84 372 VAL A CA 1
ATOM 2918 C C . VAL A 1 384 ? 226.692 10.680 226.130 1.00 43.21 372 VAL A C 1
ATOM 2919 O O . VAL A 1 384 ? 225.847 10.276 226.906 1.00 45.20 372 VAL A O 1
ATOM 2923 N N . THR A 1 385 ? 227.599 9.883 225.561 1.00 45.57 373 THR A N 1
ATOM 2924 C CA . THR A 1 385 ? 227.697 8.470 225.910 1.00 44.96 373 THR A CA 1
ATOM 2925 C C . THR A 1 385 ? 229.030 8.311 226.583 1.00 48.70 373 THR A C 1
ATOM 2926 O O . THR A 1 385 ? 229.801 9.265 226.704 1.00 45.82 373 THR A O 1
ATOM 2930 N N . GLU A 1 386 ? 229.300 7.082 227.003 1.00 44.21 374 GLU A N 1
ATOM 2931 C CA . GLU A 1 386 ? 230.541 6.770 227.657 1.00 54.00 374 GLU A CA 1
ATOM 2932 C C . GLU A 1 386 ? 231.631 6.839 226.590 1.00 53.05 374 GLU A C 1
ATOM 2933 O O . GLU A 1 386 ? 231.334 6.686 225.403 1.00 51.40 374 GLU A O 1
ATOM 2939 N N . VAL A 1 387 ? 232.879 7.072 226.998 1.00 46.02 375 VAL A N 1
ATOM 2940 C CA . VAL A 1 387 ? 233.952 7.137 226.021 1.00 54.42 375 VAL A CA 1
ATOM 2941 C C . VAL A 1 387 ? 234.150 5.825 225.282 1.00 52.35 375 VAL A C 1
ATOM 2942 O O . VAL A 1 387 ? 233.902 4.748 225.812 1.00 51.66 375 VAL A O 1
ATOM 2946 N N . TYR A 1 388 ? 234.585 5.940 224.034 1.00 56.19 376 TYR A N 1
ATOM 2947 C CA . TYR A 1 388 ? 234.846 4.777 223.208 1.00 68.42 376 TYR A CA 1
ATOM 2948 C C . TYR A 1 388 ? 236.226 4.276 223.652 1.00 79.04 376 TYR A C 1
ATOM 2949 O O . TYR A 1 388 ? 237.230 4.997 223.505 1.00 73.92 376 TYR A O 1
ATOM 2958 N N . ASP A 1 389 ? 236.254 3.052 224.196 1.00 91.85 377 ASP A N 1
ATOM 2959 C CA . ASP A 1 389 ? 237.474 2.400 224.741 1.00 101.87 377 ASP A CA 1
ATOM 2960 C C . ASP A 1 389 ? 237.985 3.042 226.048 1.00 97.47 377 ASP A C 1
ATOM 2961 O O . ASP A 1 389 ? 239.176 3.327 226.207 1.00 91.24 377 ASP A O 1
ATOM 2966 N N . SER A 1 399 ? 233.656 8.389 232.418 1.00 88.69 387 SER A N 1
ATOM 2967 C CA . SER A 1 399 ? 234.273 9.684 232.158 1.00 89.87 387 SER A CA 1
ATOM 2968 C C . SER A 1 399 ? 233.306 10.537 231.352 1.00 81.79 387 SER A C 1
ATOM 2969 O O . SER A 1 399 ? 233.193 11.744 231.583 1.00 76.58 387 SER A O 1
ATOM 2972 N N . GLY A 1 400 ? 232.622 9.899 230.399 1.00 75.25 388 GLY A N 1
ATOM 2973 C CA . GLY A 1 400 ? 231.641 10.597 229.591 1.00 59.77 388 GLY A CA 1
ATOM 2974 C C . GLY A 1 400 ? 230.696 11.369 230.499 1.00 64.62 388 GLY A C 1
ATOM 2975 O O . GLY A 1 400 ? 230.255 12.466 230.161 1.00 65.76 388 GLY A O 1
ATOM 2976 N N . LYS A 1 401 ? 230.402 10.813 231.675 1.00 62.65 389 LYS A N 1
ATOM 2977 C CA . LYS A 1 401 ? 229.507 11.477 232.610 1.00 62.71 389 LYS A CA 1
ATOM 2978 C C . LYS A 1 401 ? 230.108 12.802 233.064 1.00 59.26 389 LYS A C 1
ATOM 2979 O O . LYS A 1 401 ? 229.374 13.746 233.380 1.00 54.82 389 LYS A O 1
ATOM 2993 N N . ILE A 1 403 ? 231.547 14.904 231.213 1.00 59.11 391 ILE A N 1
ATOM 2994 C CA . ILE A 1 403 ? 231.150 15.886 230.211 1.00 50.80 391 ILE A CA 1
ATOM 2995 C C . ILE A 1 403 ? 229.707 16.255 230.487 1.00 49.59 391 ILE A C 1
ATOM 2996 O O . ILE A 1 403 ? 229.339 17.438 230.495 1.00 46.98 391 ILE A O 1
ATOM 3001 N N . TRP A 1 404 ? 228.895 15.231 230.744 1.00 45.88 392 TRP A N 1
ATOM 3002 C CA . TRP A 1 404 ? 227.493 15.467 231.044 1.00 49.76 392 TRP A CA 1
ATOM 3003 C C . TRP A 1 404 ? 227.434 16.459 232.186 1.00 52.46 392 TRP A C 1
ATOM 3004 O O . TRP A 1 404 ? 226.729 17.470 232.111 1.00 52.62 392 TRP A O 1
ATOM 3015 N N . ASP A 1 405 ? 228.197 16.155 233.234 1.00 52.46 393 ASP A N 1
ATOM 3016 C CA . ASP A 1 405 ? 228.281 16.997 234.418 1.00 58.69 393 ASP A CA 1
ATOM 3017 C C . ASP A 1 405 ? 228.595 18.434 234.055 1.00 55.34 393 ASP A C 1
ATOM 3018 O O . ASP A 1 405 ? 227.910 19.353 234.512 1.00 55.42 393 ASP A O 1
ATOM 3023 N N . SER A 1 406 ? 229.624 18.624 233.229 1.00 57.32 394 SER A N 1
ATOM 3024 C CA . SER A 1 406 ? 230.045 19.962 232.800 1.00 54.51 394 SER A CA 1
ATOM 3025 C C . SER A 1 406 ? 228.931 20.684 232.078 1.00 54.62 394 SER A C 1
ATOM 3026 O O . SER A 1 406 ? 228.684 21.858 232.322 1.00 54.08 394 SER A O 1
ATOM 3029 N N . LEU A 1 407 ? 228.270 19.976 231.170 1.00 57.73 395 LEU A N 1
ATOM 3030 C CA . LEU A 1 407 ? 227.172 20.553 230.414 1.00 56.75 395 LEU A CA 1
ATOM 3031 C C . LEU A 1 407 ? 226.136 21.023 231.409 1.00 64.97 395 LEU A C 1
ATOM 3032 O O . LEU A 1 407 ? 225.662 22.165 231.351 1.00 60.93 395 LEU A O 1
ATOM 3037 N N . LYS A 1 408 ? 225.802 20.136 232.346 1.00 75.12 396 LYS A N 1
ATOM 3038 C CA . LYS A 1 408 ? 224.813 20.459 233.364 1.00 79.87 396 LYS A CA 1
ATOM 3039 C C . LYS A 1 408 ? 225.196 21.698 234.140 1.00 76.98 396 LYS A C 1
ATOM 3040 O O . LYS A 1 408 ? 224.341 22.491 234.496 1.00 77.47 396 LYS A O 1
ATOM 3046 N N . SER A 1 409 ? 226.490 21.874 234.371 1.00 80.00 397 SER A N 1
ATOM 3047 C CA . SER A 1 409 ? 226.990 23.039 235.088 1.00 84.36 397 SER A CA 1
ATOM 3048 C C . SER A 1 409 ? 226.835 24.328 234.277 1.00 86.94 397 SER A C 1
ATOM 3049 O O . SER A 1 409 ? 226.514 25.378 234.831 1.00 91.78 397 SER A O 1
ATOM 3052 N N . LEU A 1 410 ? 227.069 24.262 232.969 1.00 84.54 398 LEU A N 1
ATOM 3053 C CA . LEU A 1 410 ? 226.917 25.451 232.141 1.00 81.46 398 LEU A CA 1
ATOM 3054 C C . LEU A 1 410 ? 225.438 25.705 232.037 1.00 83.24 398 LEU A C 1
ATOM 3055 O O . LEU A 1 410 ? 224.969 26.586 231.310 1.00 84.35 398 LEU A O 1
ATOM 3060 N N . GLY A 1 411 ? 224.699 24.884 232.759 1.00 80.92 399 GLY A N 1
ATOM 3061 C CA . GLY A 1 411 ? 223.272 25.034 232.785 1.00 80.58 399 GLY A CA 1
ATOM 3062 C C . GLY A 1 411 ? 222.474 24.860 231.518 1.00 77.28 399 GLY A C 1
ATOM 3063 O O . GLY A 1 411 ? 221.673 25.735 231.173 1.00 87.07 399 GLY A O 1
ATOM 3064 N N . LYS A 1 412 ? 222.674 23.768 230.799 1.00 74.93 400 LYS A N 1
ATOM 3065 C CA . LYS A 1 412 ? 221.824 23.566 229.641 1.00 78.64 400 LYS A CA 1
ATOM 3066 C C . LYS A 1 412 ? 221.386 22.074 229.523 1.00 81.43 400 LYS A C 1
ATOM 3067 O O . LYS A 1 412 ? 221.936 21.189 230.197 1.00 71.96 400 LYS A O 1
ATOM 3073 N N . GLU A 1 413 ? 220.363 21.814 228.707 1.00 83.80 401 GLU A N 1
ATOM 3074 C CA . GLU A 1 413 ? 219.790 20.474 228.581 1.00 77.87 401 GLU A CA 1
ATOM 3075 C C . GLU A 1 413 ? 220.598 19.341 227.979 1.00 70.17 401 GLU A C 1
ATOM 3076 O O . GLU A 1 413 ? 220.625 19.153 226.754 1.00 73.19 401 GLU A O 1
ATOM 3082 N N . ALA A 1 414 ? 221.231 18.557 228.846 1.00 47.59 402 ALA A N 1
ATOM 3083 C CA . ALA A 1 414 ? 222.005 17.430 228.367 1.00 50.90 402 ALA A CA 1
ATOM 3084 C C . ALA A 1 414 ? 221.603 16.122 229.060 1.00 47.92 402 ALA A C 1
ATOM 3085 O O . ALA A 1 414 ? 220.984 16.116 230.116 1.00 49.18 402 ALA A O 1
ATOM 3087 N N . TYR A 1 415 ? 221.968 15.013 228.447 1.00 40.83 403 TYR A N 1
ATOM 3088 C CA . TYR A 1 415 ? 221.672 13.720 228.990 1.00 37.98 403 TYR A CA 1
ATOM 3089 C C . TYR A 1 415 ? 222.905 12.866 228.837 1.00 48.73 403 TYR A C 1
ATOM 3090 O O . TYR A 1 415 ? 223.745 13.112 227.964 1.00 47.36 403 TYR A O 1
ATOM 3099 N N . PHE A 1 416 ? 223.001 11.862 229.702 1.00 46.07 404 PHE A N 1
ATOM 3100 C CA . PHE A 1 416 ? 224.070 10.919 229.641 1.00 43.80 404 PHE A CA 1
ATOM 3101 C C . PHE A 1 416 ? 223.422 9.566 229.449 1.00 40.57 404 PHE A C 1
ATOM 3102 O O . PHE A 1 416 ? 222.485 9.236 230.128 1.00 47.53 404 PHE A O 1
ATOM 3110 N N . VAL A 1 417 ? 223.911 8.786 228.512 1.00 40.50 405 VAL A N 1
ATOM 3111 C CA . VAL A 1 417 ? 223.374 7.467 228.284 1.00 43.05 405 VAL A CA 1
ATOM 3112 C C . VAL A 1 417 ? 224.588 6.602 228.158 1.00 46.66 405 VAL A C 1
ATOM 3113 O O . VAL A 1 417 ? 225.315 6.717 227.180 1.00 56.26 405 VAL A O 1
ATOM 3117 N N . GLU A 1 418 ? 224.803 5.703 229.103 1.00 47.55 406 GLU A N 1
ATOM 3118 C CA . GLU A 1 418 ? 226.013 4.916 229.043 1.00 57.82 406 GLU A CA 1
ATOM 3119 C C . GLU A 1 418 ? 226.110 3.716 228.129 1.00 47.38 406 GLU A C 1
ATOM 3120 O O . GLU A 1 418 ? 227.188 3.431 227.646 1.00 56.08 406 GLU A O 1
ATOM 3126 N N . LYS A 1 419 ? 225.027 2.996 227.901 1.00 46.86 407 LYS A N 1
ATOM 3127 C CA . LYS A 1 419 ? 225.104 1.841 227.022 1.00 47.62 407 LYS A CA 1
ATOM 3128 C C . LYS A 1 419 ? 224.861 2.233 225.558 1.00 52.96 407 LYS A C 1
ATOM 3129 O O . LYS A 1 419 ? 223.809 2.759 225.220 1.00 52.94 407 LYS A O 1
ATOM 3135 N N . LEU A 1 420 ? 225.843 1.970 224.697 1.00 50.14 408 LEU A N 1
ATOM 3136 C CA . LEU A 1 420 ? 225.763 2.328 223.289 1.00 44.79 408 LEU A CA 1
ATOM 3137 C C . LEU A 1 420 ? 224.479 1.919 222.551 1.00 44.23 408 LEU A C 1
ATOM 3138 O O . LEU A 1 420 ? 223.941 2.703 221.769 1.00 56.98 408 LEU A O 1
ATOM 3143 N N . PRO A 1 421 ? 223.955 0.708 222.794 1.00 48.71 409 PRO A N 1
ATOM 3144 C CA . PRO A 1 421 ? 222.723 0.238 222.116 1.00 46.86 409 PRO A CA 1
ATOM 3145 C C . PRO A 1 421 ? 221.457 1.009 222.498 1.00 48.64 409 PRO A C 1
ATOM 3146 O O . PRO A 1 421 ? 220.424 0.921 221.843 1.00 48.76 409 PRO A O 1
ATOM 3150 N N . GLU A 1 422 ? 221.553 1.768 223.569 1.00 45.26 410 GLU A N 1
ATOM 3151 C CA . GLU A 1 422 ? 220.438 2.548 224.021 1.00 51.25 410 GLU A CA 1
ATOM 3152 C C . GLU A 1 422 ? 220.309 3.849 223.282 1.00 49.19 410 GLU A C 1
ATOM 3153 O O . GLU A 1 422 ? 219.191 4.368 223.141 1.00 52.11 410 GLU A O 1
ATOM 3159 N N . LEU A 1 423 ? 221.451 4.375 222.827 1.00 55.13 411 LEU A N 1
ATOM 3160 C CA . LEU A 1 423 ? 221.548 5.646 222.090 1.00 47.89 411 LEU A CA 1
ATOM 3161 C C . LEU A 1 423 ? 220.397 5.949 221.086 1.00 51.02 411 LEU A C 1
ATOM 3162 O O . LEU A 1 423 ? 219.624 6.894 221.267 1.00 54.85 411 LEU A O 1
ATOM 3167 N N . GLU A 1 424 ? 220.258 5.144 220.041 1.00 44.17 412 GLU A N 1
ATOM 3168 C CA . GLU A 1 424 ? 219.199 5.395 219.075 1.00 46.67 412 GLU A CA 1
ATOM 3169 C C . GLU A 1 424 ? 217.819 5.381 219.673 1.00 47.39 412 GLU A C 1
ATOM 3170 O O . GLU A 1 424 ? 216.911 5.980 219.115 1.00 50.43 412 GLU A O 1
ATOM 3176 N N . LYS A 1 425 ? 217.653 4.658 220.773 1.00 43.42 413 LYS A N 1
ATOM 3177 C CA . LYS A 1 425 ? 216.339 4.488 221.392 1.00 47.36 413 LYS A CA 1
ATOM 3178 C C . LYS A 1 425 ? 215.869 5.660 222.225 1.00 36.29 413 LYS A C 1
ATOM 3179 O O . LYS A 1 425 ? 214.693 5.963 222.310 1.00 43.01 413 LYS A O 1
ATOM 3185 N N . VAL A 1 426 ? 216.828 6.290 222.852 1.00 37.45 414 VAL A N 1
ATOM 3186 C CA . VAL A 1 426 ? 216.606 7.395 223.743 1.00 38.24 414 VAL A CA 1
ATOM 3187 C C . VAL A 1 426 ? 216.121 8.660 223.070 1.00 42.74 414 VAL A C 1
ATOM 3188 O O . VAL A 1 426 ? 215.453 9.505 223.682 1.00 45.59 414 VAL A O 1
ATOM 3192 N N . ILE A 1 427 ? 216.461 8.780 221.796 1.00 42.77 415 ILE A N 1
ATOM 3193 C CA . ILE A 1 427 ? 216.159 9.973 221.037 1.00 39.33 415 ILE A CA 1
ATOM 3194 C C . ILE A 1 427 ? 214.701 10.186 220.618 1.00 33.77 415 ILE A C 1
ATOM 3195 O O . ILE A 1 427 ? 214.010 9.270 220.151 1.00 35.43 415 ILE A O 1
ATOM 3200 N N . SER A 1 428 ? 214.241 11.412 220.836 1.00 35.72 416 SER A N 1
ATOM 3201 C CA . SER A 1 428 ? 212.894 11.829 220.479 1.00 42.23 416 SER A CA 1
ATOM 3202 C C . SER A 1 428 ? 212.962 12.336 219.033 1.00 50.56 416 SER A C 1
ATOM 3203 O O . SER A 1 428 ? 213.644 13.323 218.760 1.00 55.71 416 SER A O 1
ATOM 3206 N N . VAL A 1 429 ? 212.291 11.669 218.102 1.00 45.00 417 VAL A N 1
ATOM 3207 C CA . VAL A 1 429 ? 212.324 12.143 216.734 1.00 37.58 417 VAL A CA 1
ATOM 3208 C C . VAL A 1 429 ? 211.373 13.298 216.523 1.00 37.71 417 VAL A C 1
ATOM 3209 O O . VAL A 1 429 ? 210.185 13.131 216.566 1.00 47.49 417 VAL A O 1
ATOM 3213 N N . SER A 1 430 ? 211.908 14.482 216.286 1.00 47.09 418 SER A N 1
ATOM 3214 C CA . SER A 1 430 ? 211.082 15.654 216.035 1.00 48.19 418 SER A CA 1
ATOM 3215 C C . SER A 1 430 ? 211.363 16.257 214.640 1.00 46.39 418 SER A C 1
ATOM 3216 O O . SER A 1 430 ? 212.464 16.127 214.117 1.00 52.11 418 SER A O 1
ATOM 3219 N N . GLU A 1 431 ? 210.362 16.900 214.048 1.00 34.93 419 GLU A N 1
ATOM 3220 C CA . GLU A 1 431 ? 210.498 17.565 212.752 1.00 33.34 419 GLU A CA 1
ATOM 3221 C C . GLU A 1 431 ? 211.495 18.697 212.885 1.00 33.99 419 GLU A C 1
ATOM 3222 O O . GLU A 1 431 ? 211.768 19.166 213.999 1.00 26.71 419 GLU A O 1
ATOM 3228 N N . ASN A 1 432 ? 211.955 19.183 211.732 1.00 34.89 420 ASN A N 1
ATOM 3229 C CA . ASN A 1 432 ? 212.888 20.311 211.656 1.00 35.05 420 ASN A CA 1
ATOM 3230 C C . ASN A 1 432 ? 214.030 20.145 212.602 1.00 32.07 420 ASN A C 1
ATOM 3231 O O . ASN A 1 432 ? 214.356 21.059 213.368 1.00 24.04 420 ASN A O 1
ATOM 3236 N N . THR A 1 433 ? 214.646 18.974 212.542 1.00 23.21 421 THR A N 1
ATOM 3237 C CA . THR A 1 433 ? 215.723 18.697 213.453 1.00 32.78 421 THR A CA 1
ATOM 3238 C C . THR A 1 433 ? 216.830 17.977 212.769 1.00 28.38 421 THR A C 1
ATOM 3239 O O . THR A 1 433 ? 216.619 17.126 211.888 1.00 32.99 421 THR A O 1
ATOM 3243 N N . VAL A 1 434 ? 218.028 18.355 213.174 1.00 30.32 422 VAL A N 1
ATOM 3244 C CA . VAL A 1 434 ? 219.209 17.743 212.644 1.00 29.52 422 VAL A CA 1
ATOM 3245 C C . VAL A 1 434 ? 219.820 16.959 213.772 1.00 29.89 422 VAL A C 1
ATOM 3246 O O . VAL A 1 434 ? 220.128 17.516 214.823 1.00 32.45 422 VAL A O 1
ATOM 3250 N N . PHE A 1 435 ? 219.984 15.664 213.556 1.00 23.59 423 PHE A N 1
ATOM 3251 C CA . PHE A 1 435 ? 220.612 14.834 214.568 1.00 31.75 423 PHE A CA 1
ATOM 3252 C C . PHE A 1 435 ? 222.041 14.570 214.110 1.00 30.67 423 PHE A C 1
ATOM 3253 O O . PHE A 1 435 ? 222.288 13.900 213.089 1.00 27.51 423 PHE A O 1
ATOM 3261 N N . LEU A 1 436 ? 222.979 15.125 214.858 1.00 33.92 424 LEU A N 1
ATOM 3262 C CA . LEU A 1 436 ? 224.382 14.928 214.549 1.00 34.10 424 LEU A CA 1
ATOM 3263 C C . LEU A 1 436 ? 224.965 13.855 215.462 1.00 41.88 424 LEU A C 1
ATOM 3264 O O . LEU A 1 436 ? 225.103 14.080 216.674 1.00 37.53 424 LEU A O 1
ATOM 3269 N N . PHE A 1 437 ? 225.307 12.707 214.887 1.00 33.65 425 PHE A N 1
ATOM 3270 C CA . PHE A 1 437 ? 225.941 11.647 215.640 1.00 35.38 425 PHE A CA 1
ATOM 3271 C C . PHE A 1 437 ? 227.464 11.866 215.502 1.00 41.67 425 PHE A C 1
ATOM 3272 O O . PHE A 1 437 ? 228.083 11.531 214.489 1.00 32.96 425 PHE A O 1
ATOM 3280 N N . VAL A 1 438 ? 228.050 12.402 216.558 1.00 30.00 426 VAL A N 1
ATOM 3281 C CA . VAL A 1 438 ? 229.445 12.760 216.584 1.00 30.63 426 VAL A CA 1
ATOM 3282 C C . VAL A 1 438 ? 230.437 11.873 217.303 1.00 34.99 426 VAL A C 1
ATOM 3283 O O . VAL A 1 438 ? 230.290 11.609 218.492 1.00 40.54 426 VAL A O 1
ATOM 3287 N N . GLY A 1 439 ? 231.473 11.457 216.586 1.00 41.24 427 GLY A N 1
ATOM 3288 C CA . GLY A 1 439 ? 232.518 10.670 217.196 1.00 37.02 427 GLY A CA 1
ATOM 3289 C C . GLY A 1 439 ? 233.325 9.786 216.281 1.00 38.41 427 GLY A C 1
ATOM 3290 O O . GLY A 1 439 ? 232.850 9.373 215.238 1.00 38.21 427 GLY A O 1
ATOM 3291 N N . ALA A 1 440 ? 234.542 9.444 216.704 1.00 43.55 428 ALA A N 1
ATOM 3292 C CA . ALA A 1 440 ? 235.421 8.626 215.877 1.00 41.01 428 ALA A CA 1
ATOM 3293 C C . ALA A 1 440 ? 235.187 7.133 216.036 1.00 44.33 428 ALA A C 1
ATOM 3294 O O . ALA A 1 440 ? 235.639 6.328 215.215 1.00 43.95 428 ALA A O 1
ATOM 3296 N N . GLY A 1 441 ? 234.448 6.760 217.075 1.00 43.92 429 GLY A N 1
ATOM 3297 C CA . GLY A 1 441 ? 234.212 5.350 217.307 1.00 43.04 429 GLY A CA 1
ATOM 3298 C C . GLY A 1 441 ? 232.931 4.705 216.844 1.00 44.38 429 GLY A C 1
ATOM 3299 O O . GLY A 1 441 ? 232.442 4.941 215.735 1.00 39.92 429 GLY A O 1
ATOM 3300 N N . ASP A 1 442 ? 232.448 3.840 217.730 1.00 47.88 430 ASP A N 1
ATOM 3301 C CA . ASP A 1 442 ? 231.226 3.031 217.645 1.00 46.57 430 ASP A CA 1
ATOM 3302 C C . ASP A 1 442 ? 229.959 3.771 217.222 1.00 38.38 430 ASP A C 1
ATOM 3303 O O . ASP A 1 442 ? 229.056 3.222 216.580 1.00 36.21 430 ASP A O 1
ATOM 3308 N N . ILE A 1 443 ? 229.865 5.008 217.687 1.00 33.50 431 ILE A N 1
ATOM 3309 C CA . ILE A 1 443 ? 228.683 5.804 217.443 1.00 38.02 431 ILE A CA 1
ATOM 3310 C C . ILE A 1 443 ? 228.122 5.723 216.038 1.00 37.62 431 ILE A C 1
ATOM 3311 O O . ILE A 1 443 ? 226.910 5.794 215.850 1.00 34.76 431 ILE A O 1
ATOM 3316 N N . ILE A 1 444 ? 229.000 5.512 215.064 1.00 37.49 432 ILE A N 1
ATOM 3317 C CA . ILE A 1 444 ? 228.590 5.385 213.684 1.00 30.75 432 ILE A CA 1
ATOM 3318 C C . ILE A 1 444 ? 227.519 4.308 213.513 1.00 42.18 432 ILE A C 1
ATOM 3319 O O . ILE A 1 444 ? 226.670 4.417 212.616 1.00 43.81 432 ILE A O 1
ATOM 3324 N N . TYR A 1 445 ? 227.526 3.283 214.367 1.00 35.63 433 TYR A N 1
ATOM 3325 C CA . TYR A 1 445 ? 226.497 2.236 214.249 1.00 39.78 433 TYR A CA 1
ATOM 3326 C C . TYR A 1 445 ? 225.124 2.653 214.853 1.00 36.16 433 TYR A C 1
ATOM 3327 O O . TYR A 1 445 ? 224.076 2.230 214.385 1.00 35.24 433 TYR A O 1
ATOM 3336 N N . SER A 1 446 ? 225.140 3.502 215.877 1.00 36.36 434 SER A N 1
ATOM 3337 C CA . SER A 1 446 ? 223.914 3.980 216.500 1.00 43.29 434 SER A CA 1
ATOM 3338 C C . SER A 1 446 ? 223.219 4.790 215.440 1.00 49.46 434 SER A C 1
ATOM 3339 O O . SER A 1 446 ? 222.014 4.639 215.199 1.00 40.55 434 SER A O 1
ATOM 3342 N N . SER A 1 447 ? 224.012 5.657 214.813 1.00 42.06 435 SER A N 1
ATOM 3343 C CA . SER A 1 447 ? 223.535 6.517 213.752 1.00 38.30 435 SER A CA 1
ATOM 3344 C C . SER A 1 447 ? 222.747 5.703 212.712 1.00 35.72 435 SER A C 1
ATOM 3345 O O . SER A 1 447 ? 221.609 6.076 212.339 1.00 32.87 435 SER A O 1
ATOM 3348 N N . ARG A 1 448 ? 223.329 4.589 212.258 1.00 30.46 436 ARG A N 1
ATOM 3349 C CA . ARG A 1 448 ? 222.660 3.751 211.268 1.00 41.82 436 ARG A CA 1
ATOM 3350 C C . ARG A 1 448 ? 221.437 3.140 211.894 1.00 41.67 436 ARG A C 1
ATOM 3351 O O . ARG A 1 448 ? 220.371 3.077 211.275 1.00 42.73 436 ARG A O 1
ATOM 3359 N N . ARG A 1 449 ? 221.571 2.700 213.136 1.00 36.69 437 ARG A N 1
ATOM 3360 C CA . ARG A 1 449 ? 220.416 2.096 213.755 1.00 44.79 437 ARG A CA 1
ATOM 3361 C C . ARG A 1 449 ? 219.309 3.124 213.916 1.00 39.54 437 ARG A C 1
ATOM 3362 O O . ARG A 1 449 ? 218.154 2.795 213.666 1.00 33.71 437 ARG A O 1
ATOM 3370 N N . PHE A 1 450 ? 219.666 4.372 214.246 1.00 33.48 438 PHE A N 1
ATOM 3371 C CA . PHE A 1 450 ? 218.684 5.457 214.378 1.00 30.21 438 PHE A CA 1
ATOM 3372 C C . PHE A 1 450 ? 217.964 5.687 213.047 1.00 38.72 438 PHE A C 1
ATOM 3373 O O . PHE A 1 450 ? 216.754 5.933 212.998 1.00 41.99 438 PHE A O 1
ATOM 3381 N N . VAL A 1 451 ? 218.705 5.591 211.955 1.00 37.96 439 VAL A N 1
ATOM 3382 C CA . VAL A 1 451 ? 218.085 5.822 210.678 1.00 38.28 439 VAL A CA 1
ATOM 3383 C C . VAL A 1 451 ? 217.124 4.687 210.438 1.00 39.88 439 VAL A C 1
ATOM 3384 O O . VAL A 1 451 ? 215.956 4.909 210.086 1.00 36.50 439 VAL A O 1
ATOM 3388 N N . GLU A 1 452 ? 217.597 3.463 210.637 1.00 40.62 440 GLU A N 1
ATOM 3389 C CA . GLU A 1 452 ? 216.716 2.314 210.444 1.00 42.01 440 GLU A CA 1
ATOM 3390 C C . GLU A 1 452 ? 215.428 2.444 211.284 1.00 38.33 440 GLU A C 1
ATOM 3391 O O . GLU A 1 452 ? 214.333 2.151 210.803 1.00 43.74 440 GLU A O 1
ATOM 3397 N N . ARG A 1 453 ? 215.558 2.902 212.525 1.00 32.87 441 ARG A N 1
ATOM 3398 C CA . ARG A 1 453 ? 214.410 3.064 213.419 1.00 37.52 441 ARG A CA 1
ATOM 3399 C C . ARG A 1 453 ? 213.432 4.014 212.766 1.00 45.30 441 ARG A C 1
ATOM 3400 O O . ARG A 1 453 ? 212.248 3.712 212.613 1.00 50.30 441 ARG A O 1
ATOM 3408 N N . TYR A 1 454 ? 213.955 5.170 212.371 1.00 53.69 442 TYR A N 1
ATOM 3409 C CA . TYR A 1 454 ? 213.171 6.208 211.708 1.00 48.30 442 TYR A CA 1
ATOM 3410 C C . TYR A 1 454 ? 212.419 5.653 210.529 1.00 43.87 442 TYR A C 1
ATOM 3411 O O . TYR A 1 454 ? 211.210 5.816 210.421 1.00 39.38 442 TYR A O 1
ATOM 3420 N N . GLN A 1 455 ? 213.157 5.021 209.629 1.00 43.97 443 GLN A N 1
ATOM 3421 C CA . GLN A 1 455 ? 212.563 4.464 208.435 1.00 50.36 443 GLN A CA 1
ATOM 3422 C C . GLN A 1 455 ? 211.505 3.454 208.780 1.00 57.66 443 GLN A C 1
ATOM 3423 O O . GLN A 1 455 ? 210.364 3.584 208.355 1.00 67.00 443 GLN A O 1
ATOM 3429 N N . SER A 1 456 ? 211.851 2.449 209.567 1.00 64.38 444 SER A N 1
ATOM 3430 C CA . SER A 1 456 ? 210.847 1.446 209.889 1.00 71.30 444 SER A CA 1
ATOM 3431 C C . SER A 1 456 ? 209.661 2.154 210.533 1.00 67.50 444 SER A C 1
ATOM 3432 O O . SER A 1 456 ? 208.517 1.773 210.337 1.00 70.83 444 SER A O 1
ATOM 3435 N N . SER A 1 457 ? 209.947 3.198 211.291 1.00 68.34 445 SER A N 1
ATOM 3436 C CA . SER A 1 457 ? 208.908 3.953 211.948 1.00 70.54 445 SER A CA 1
ATOM 3437 C C . SER A 1 457 ? 207.944 4.549 210.928 1.00 79.55 445 SER A C 1
ATOM 3438 O O . SER A 1 457 ? 206.751 4.680 211.193 1.00 88.09 445 SER A O 1
ATOM 3441 N N . LYS A 1 458 ? 208.446 4.927 209.758 1.00 86.59 446 LYS A N 1
ATOM 3442 C CA . LYS A 1 458 ? 207.564 5.489 208.739 1.00 89.30 446 LYS A CA 1
ATOM 3443 C C . LYS A 1 458 ? 207.017 4.331 207.903 1.00 93.45 446 LYS A C 1
ATOM 3444 O O . LYS A 1 458 ? 205.775 4.241 207.775 1.00 102.93 446 LYS A O 1
#

Nearest PDB structures (foldseek):
  1gqy-assembly1_A  TM=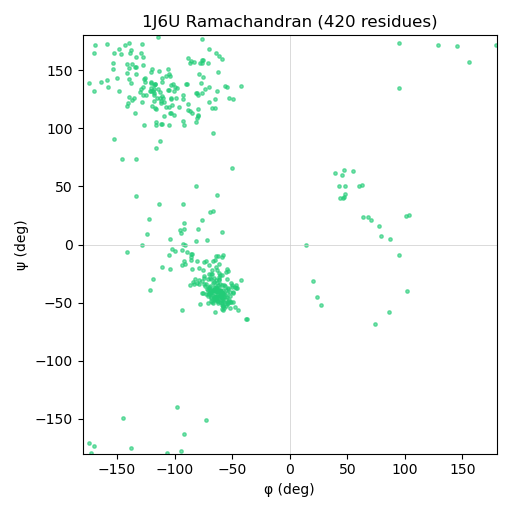8.684E-01  e=3.229E-34  Haemophilus influenzae
  6cau-assembly1_A  TM=8.731E-01  e=9.434E-20  Acinetobacter baumannii
  8egm-assembly1_A  TM=7.509E-01  e=1.707E-20  Pseudomonas aeruginosa PAO1
  8egn-assembly1_B  TM=7.012E-01  e=3.544E-19  Pseudomonas aeruginosa PAO1
  8ewa-assembly1_A  TM=6.926E-01  e=1.828E-19  Pseudomonas aeruginosa